Protein AF-0000000079880022 (afdb_homodimer)

Organism: NCBI:txid29920

Foldseek 3Di:
DPQFAKAKFWEQDLFWIKIFIATPLLDTPDMDIDGQDPPQQDLLSRLVRRVVRVVVRCVVVVHDPVSHPAYFYADAADADPQGFHCAHPSRHPRHRHNNQVSNCVVSVHGYHYDHLLQLLVLLCCRPKDVDDPFQWEKEWAAELFIDIWIGHRNHTDQPDRNDDRQQQDALDVQAPDDPVRDHRGLRCQAHQNNLLVQVVVCVVVPHDFPCVVDDSVPDGLVNLLVRVVVPTPSSVVSLLRNLLSLLSSVQVVCVVGLGQEYEYHYDNCVSAPVSQVSNVVSVVVNHDPVDGRNYHYHYIDSPPCSSGSSRRSVVVVVVVVD/DPQFAKAKFWEQDLFWIKIFIATPLLDTPDIDIDGQDPVQQDLLSRLVRRVVRVVVRCVVVVHDPVSHPAYFYADAADADPQGFHCAHPSRHPRHRHNNQVSNCVVSVHGYHYDHLLQLLVLLCCRPKPVDDPFQWEKEWAAELFIAIWIGHRNHTDQPDRNDDRQQQDALDVQAPDDPVRDHRGLRCQAHQNNLLVQVVVCVVVPHDFPCVVDDSVPDGLVNLLVRVVVPTPSSVVSLLRNLLSLLSSVQVVCVVGLGQEYEYHYDNCVSAPVSQVSNVVSVVVNHDPVDGRNYHYHYIDSPPCSSGSSRRSVVVVVVVVD

Nearest PDB structures (foldseek):
  2qm1-assembly1_B  TM=8.850E-01  e=4.207E-31  Enterococcus faecalis V583
  3r8e-assembly1_A-2  TM=8.359E-01  e=5.814E-26  Cytophaga hutchinsonii ATCC 33406
  7p9y-assembly1_AAA  TM=8.394E-01  e=8.596E-24  Saccharomyces cerevisiae S288C
  5f7q-assembly1_C  TM=8.358E-01  e=2.551E-22  Listeria monocytogenes EGD-e
  1woq-assembly2_B  TM=7.495E-01  e=1.640E-20  Arthrobacter sp. KM

InterPro domains:
  IPR000600 ROK family [PF00480] (8-317)
  IPR000600 ROK family [PTHR18964] (7-315)
  IPR043129 ATPase, nucleotide binding domain [SSF53067] (6-317)

Solvent-accessible surface area (backbone atoms only — not comparable to full-atom values): 32533 Å² total; per-residue (Å²): 126,82,74,74,59,27,28,28,10,28,22,49,55,85,63,28,36,36,26,30,37,26,40,82,80,62,48,74,77,42,65,43,71,51,66,55,56,95,88,43,71,49,69,66,46,48,46,51,49,47,52,53,46,41,51,52,38,27,58,75,68,74,48,55,76,85,52,39,76,45,38,9,30,12,31,71,50,46,70,42,86,84,28,22,31,51,39,25,87,81,34,77,81,37,62,59,33,53,50,22,55,53,45,17,65,72,69,71,45,80,46,42,55,43,41,36,70,59,11,38,52,41,14,20,41,66,66,16,66,43,30,90,80,60,31,22,33,37,39,38,32,22,29,71,43,35,44,45,48,46,29,50,88,63,35,79,60,46,41,60,75,65,54,51,38,40,19,60,20,62,68,31,79,83,40,52,71,34,98,60,72,35,41,8,20,41,24,49,49,47,8,43,41,28,48,50,52,50,51,50,52,40,49,76,70,64,52,75,48,78,62,72,82,51,58,74,90,73,60,48,66,69,53,40,54,52,40,26,76,72,62,27,60,52,36,42,50,55,53,50,50,22,23,37,53,49,8,44,49,47,40,37,47,33,17,58,46,15,30,43,34,37,33,33,29,48,68,60,40,68,64,36,68,69,51,47,49,46,20,51,51,25,24,63,70,59,37,41,73,82,71,60,76,86,52,43,75,43,61,58,57,42,59,94,52,15,39,25,44,4,9,30,43,52,42,54,54,56,52,67,77,97,127,82,73,75,59,27,28,31,10,28,22,50,55,84,60,27,35,36,27,29,37,26,41,82,81,62,48,73,79,43,65,43,71,51,66,56,54,95,86,42,72,49,68,66,45,48,46,51,50,48,50,52,44,41,51,52,39,27,59,75,67,74,48,56,77,86,55,40,76,46,39,9,31,12,30,71,51,45,72,41,86,83,29,21,29,50,38,26,88,80,34,76,81,38,62,60,33,53,51,22,55,54,45,17,64,74,70,71,46,78,45,42,57,44,40,38,70,57,13,38,52,41,14,20,42,66,63,17,66,43,30,90,80,61,30,20,30,37,39,37,32,22,30,70,43,34,45,45,49,44,29,49,88,63,34,78,62,47,43,62,74,66,54,49,38,40,19,59,21,62,69,31,81,82,41,53,72,34,96,61,72,34,43,8,21,40,25,49,49,48,7,42,40,28,48,50,52,49,52,51,52,39,50,73,72,63,51,76,48,79,63,72,81,49,59,74,89,73,60,49,66,68,52,41,54,52,41,26,74,72,62,28,60,51,38,42,49,55,52,49,51,21,23,37,53,48,9,46,49,47,41,36,48,33,18,59,47,15,31,44,33,38,33,34,28,48,68,61,39,68,64,35,68,69,52,47,51,47,21,51,51,26,25,63,71,59,37,41,75,80,71,59,76,86,51,42,75,44,61,58,56,42,59,94,52,16,40,25,44,4,8,30,42,52,42,54,52,56,52,66,78,99

Secondary structure (DSSP, 8-state):
-----EEEEEEE-SSEEEEEEEETTS-EEEEEEEEPPTT--SHHHHHHHHHHHHHHHHHHHT--GGGEEEEEEEE-SEEETTTEEEE-TT-TT-EEE-HHHHHHHHHTS-EEEEEHHHHHHHHHHHTSTT-SS--SEEEEEESSSEEEEEEETTEE--TTTS---GGG-BSSTT-SB-TTS-BSBTHHHHSHHHHHHHHHHHHHTT---GGGGS-GGG--HHHHHHHHHTT-HHHHHHHHHHHHHHHHHHHHHHHHH--SEEEEESTGGGGTHHHHHHHHHHHHHHS-SSS----EEEE--SGGGHHHHHHHHHHHHHHHH-/-----EEEEEEE-SSEEEEEEEETTS-EEEEEEEEPPTT--SHHHHHHHHHHHHHHHHHHHT--GGGEEEEEEEE-SEEETTTEEEE-TT-TT-SSB-HHHHHHHHHTS-EEEEEHHHHHHHHHHHTSTT-SS--SEEEEEESSSEEEEEEETTEE--TTTS---GGGSBSSTT-SB-TTS-BSBTHHHHSHHHHHHHHHHHHHTT---GGGGS-GGG--HHHHHHHHHTT-HHHHHHHHHHHHHHHHHHHHHHHHH--SEEEEESTGGGGTHHHHHHHHHHHHHHS-SSS----EEEE--SGGGHHHHHHHHHHHHHHHH-

Structure (mmCIF, N/CA/C/O backbone):
data_AF-0000000079880022-model_v1
#
loop_
_entity.id
_entity.type
_entity.pdbx_description
1 polymer Glucokinase
#
loop_
_atom_site.group_PDB
_atom_site.id
_atom_site.type_symbol
_atom_site.label_atom_id
_atom_site.label_alt_id
_atom_site.label_comp_id
_atom_site.label_asym_id
_atom_site.label_entity_id
_atom_site.label_seq_id
_atom_site.pdbx_PDB_ins_code
_atom_site.Cartn_x
_atom_site.Cartn_y
_atom_site.Cartn_z
_atom_site.occupancy
_atom_site.B_iso_or_equiv
_atom_site.auth_seq_id
_atom_site.auth_comp_id
_atom_site.auth_asym_id
_atom_site.auth_atom_id
_atom_site.pdbx_PDB_model_num
ATOM 1 N N . MET A 1 1 ? -32.719 -32.094 -0.183 1 33.25 1 MET A N 1
ATOM 2 C CA . MET A 1 1 ? -31.266 -31.969 -0.143 1 33.25 1 MET A CA 1
ATOM 3 C C . MET A 1 1 ? -30.797 -30.75 -0.912 1 33.25 1 MET A C 1
ATOM 5 O O . MET A 1 1 ? -31.094 -30.594 -2.098 1 33.25 1 MET A O 1
ATOM 9 N N . THR A 1 2 ? -30.75 -29.594 -0.433 1 43.44 2 THR A N 1
ATOM 10 C CA . THR A 1 2 ? -30.469 -28.344 -1.128 1 43.44 2 THR A CA 1
ATOM 11 C C . THR A 1 2 ? -29.281 -28.5 -2.07 1 43.44 2 THR A C 1
ATOM 13 O O . THR A 1 2 ? -28.234 -29 -1.673 1 43.44 2 THR A O 1
ATOM 16 N N . ALA A 1 3 ? -29.578 -28.703 -3.285 1 55.5 3 ALA A N 1
ATOM 17 C CA . ALA A 1 3 ? -28.578 -29.016 -4.309 1 55.5 3 ALA A CA 1
ATOM 18 C C . ALA A 1 3 ? -27.312 -28.188 -4.109 1 55.5 3 ALA A C 1
ATOM 20 O O . ALA A 1 3 ? -27.391 -26.984 -3.811 1 55.5 3 ALA A O 1
ATOM 21 N N . ALA A 1 4 ? -26.234 -28.812 -3.795 1 72.5 4 ALA A N 1
ATOM 22 C CA . ALA A 1 4 ? -24.953 -28.172 -3.525 1 72.5 4 ALA A CA 1
ATOM 23 C C . ALA A 1 4 ? -24.594 -27.172 -4.625 1 72.5 4 ALA A C 1
ATOM 25 O O . ALA A 1 4 ? -24.703 -27.484 -5.812 1 72.5 4 ALA A O 1
ATOM 26 N N . VAL A 1 5 ? -24.547 -25.891 -4.312 1 87.5 5 VAL A N 1
ATOM 27 C CA . VAL A 1 5 ? -24.203 -24.828 -5.242 1 87.5 5 VAL A CA 1
ATOM 28 C C . VAL A 1 5 ? -22.812 -25.078 -5.82 1 87.5 5 VAL A C 1
ATOM 30 O O . VAL A 1 5 ? -21.859 -25.281 -5.074 1 87.5 5 VAL A O 1
ATOM 33 N N . MET A 1 6 ? -22.75 -25.344 -7.18 1 95.06 6 MET A N 1
ATOM 34 C CA . MET A 1 6 ? -21.484 -25.578 -7.863 1 95.06 6 MET A CA 1
ATOM 35 C C . MET A 1 6 ? -21.109 -24.391 -8.734 1 95.06 6 MET A C 1
ATOM 37 O O . MET A 1 6 ? -21.969 -23.641 -9.195 1 95.06 6 MET A O 1
ATOM 41 N N . PHE A 1 7 ? -19.797 -24.234 -8.867 1 97 7 PHE A N 1
ATOM 42 C CA . PHE A 1 7 ? -19.219 -23.219 -9.734 1 97 7 PHE A CA 1
ATOM 43 C C . PHE A 1 7 ? -18.234 -23.844 -10.711 1 97 7 PHE A C 1
ATOM 45 O O . PHE A 1 7 ? -17.75 -24.969 -10.492 1 97 7 PHE A O 1
ATOM 52 N N . ALA A 1 8 ? -17.984 -23.156 -11.766 1 97.69 8 ALA A N 1
ATOM 53 C CA . ALA A 1 8 ? -16.906 -23.578 -12.672 1 97.69 8 ALA A CA 1
ATOM 54 C C . ALA A 1 8 ? -15.852 -22.484 -12.82 1 97.69 8 ALA A C 1
ATOM 56 O O . ALA A 1 8 ? -16.188 -21.297 -12.891 1 97.69 8 ALA A O 1
ATOM 57 N N . GLY A 1 9 ? -14.625 -22.906 -12.75 1 98.19 9 GLY A N 1
ATOM 58 C CA . GLY A 1 9 ? -13.5 -22.016 -12.984 1 98.19 9 GLY A CA 1
ATOM 59 C C . GLY A 1 9 ? -12.664 -22.422 -14.18 1 98.19 9 GLY A C 1
ATOM 60 O O . GLY A 1 9 ? -12.398 -23.609 -14.391 1 98.19 9 GLY A O 1
ATOM 61 N N . VAL A 1 10 ? -12.305 -21.469 -15.016 1 98.19 10 VAL A N 1
ATOM 62 C CA . VAL A 1 10 ? -11.422 -21.641 -16.156 1 98.19 10 VAL A CA 1
ATOM 63 C C . VAL A 1 10 ? -10.117 -20.875 -15.938 1 98.19 10 VAL A C 1
ATOM 65 O O . VAL A 1 10 ? -10.141 -19.672 -15.656 1 98.19 10 VAL A O 1
ATOM 68 N N . ASP A 1 11 ? -9.031 -21.547 -16.031 1 97.31 11 ASP A N 1
ATOM 69 C CA . ASP A 1 11 ? -7.699 -20.953 -15.945 1 97.31 11 ASP A CA 1
ATOM 70 C C . ASP A 1 11 ? -7 -20.984 -17.297 1 97.31 11 ASP A C 1
ATOM 72 O O . ASP A 1 11 ? -6.531 -22.031 -17.75 1 97.31 11 ASP A O 1
ATOM 76 N N . ILE A 1 12 ? -6.918 -19.859 -17.906 1 96.12 12 ILE A N 1
ATOM 77 C CA . ILE A 1 12 ? -6.258 -19.75 -19.203 1 96.12 12 ILE A CA 1
ATOM 78 C C . ILE A 1 12 ? -4.766 -19.516 -19.016 1 96.12 12 ILE A C 1
ATOM 80 O O . ILE A 1 12 ? -4.352 -18.438 -18.578 1 96.12 12 ILE A O 1
ATOM 84 N N . GLY A 1 13 ? -3.969 -20.5 -19.359 1 90.81 13 GLY A N 1
ATOM 85 C CA . GLY A 1 13 ? -2.521 -20.406 -19.234 1 90.81 13 GLY A CA 1
ATOM 86 C C . GLY A 1 13 ? -1.833 -20.156 -20.562 1 90.81 13 GLY A C 1
ATOM 87 O O . GLY A 1 13 ? -2.496 -19.953 -21.594 1 90.81 13 GLY A O 1
ATOM 88 N N . ALA A 1 14 ? -0.534 -20.203 -20.547 1 84 14 ALA A N 1
ATOM 89 C CA . ALA A 1 14 ? 0.267 -19.938 -21.734 1 84 14 ALA A CA 1
ATOM 90 C C . ALA A 1 14 ? 0.206 -21.094 -22.719 1 84 14 ALA A C 1
ATOM 92 O O . ALA A 1 14 ? 0.276 -20.891 -23.938 1 84 14 ALA A O 1
ATOM 93 N N . THR A 1 15 ? 0.018 -22.266 -22.203 1 89.12 15 THR A N 1
ATOM 94 C CA . THR A 1 15 ? 0.164 -23.438 -23.062 1 89.12 15 THR A CA 1
ATOM 95 C C . THR A 1 15 ? -1.168 -24.172 -23.203 1 89.12 15 THR A C 1
ATOM 97 O O . THR A 1 15 ? -1.316 -25.031 -24.078 1 89.12 15 THR A O 1
ATOM 100 N N . GLY A 1 16 ? -2.041 -23.828 -22.359 1 95 16 GLY A N 1
ATOM 101 C CA . GLY A 1 16 ? -3.332 -24.5 -22.375 1 95 16 GLY A CA 1
ATOM 102 C C . GLY A 1 16 ? -4.312 -23.938 -21.375 1 95 16 GLY A C 1
ATOM 103 O O . GLY A 1 16 ? -4.062 -22.891 -20.766 1 95 16 GLY A O 1
ATOM 104 N N . VAL A 1 17 ? -5.422 -24.703 -21.25 1 97.25 17 VAL A N 1
ATOM 105 C CA . VAL A 1 17 ? -6.457 -24.281 -20.312 1 97.25 17 VAL A CA 1
ATOM 106 C C . VAL A 1 17 ? -6.703 -25.375 -19.297 1 97.25 17 VAL A C 1
ATOM 108 O O . VAL A 1 17 ? -6.566 -26.562 -19.594 1 97.25 17 VAL A O 1
ATOM 111 N N . LYS A 1 18 ? -6.988 -24.953 -18.094 1 97.69 18 LYS A N 1
ATOM 112 C CA . LYS A 1 18 ? -7.473 -25.812 -17.016 1 97.69 18 LYS A CA 1
ATOM 113 C C . LYS A 1 18 ? -8.883 -25.406 -16.578 1 97.69 18 LYS A C 1
ATOM 115 O O . LYS A 1 18 ? -9.18 -24.219 -16.453 1 97.69 18 LYS A O 1
ATOM 120 N N . VAL A 1 19 ? -9.68 -26.406 -16.5 1 98.31 19 VAL A N 1
ATOM 121 C CA . VAL A 1 19 ? -11.062 -26.141 -16.141 1 98.31 19 VAL A CA 1
ATOM 122 C C . VAL A 1 19 ? -11.484 -27.078 -15.008 1 98.31 19 VAL A C 1
ATOM 124 O O . VAL A 1 19 ? -11.078 -28.25 -14.977 1 98.31 19 VAL A O 1
ATOM 127 N N . GLY A 1 20 ? -12.273 -26.5 -14.07 1 98 20 GLY A N 1
ATOM 128 C CA . GLY A 1 20 ? -12.742 -27.344 -12.977 1 98 20 GLY A CA 1
ATOM 129 C C . GLY A 1 20 ? -14.07 -26.891 -12.398 1 98 20 GLY A C 1
ATOM 130 O O . GLY A 1 20 ? -14.508 -25.766 -12.648 1 98 20 GLY A O 1
ATOM 131 N N . VAL A 1 21 ? -14.688 -27.828 -11.75 1 97.69 21 VAL A N 1
ATOM 132 C CA . VAL A 1 21 ? -15.898 -27.547 -10.977 1 97.69 21 VAL A CA 1
ATOM 133 C C . VAL A 1 21 ? -15.555 -27.438 -9.492 1 97.69 21 VAL A C 1
ATOM 135 O O . VAL A 1 21 ? -14.797 -28.25 -8.961 1 97.69 21 VAL A O 1
ATOM 138 N N . VAL A 1 22 ? -16.078 -26.375 -8.914 1 97.12 22 VAL A N 1
ATOM 139 C CA . VAL A 1 22 ? -15.695 -26.016 -7.547 1 97.12 22 VAL A CA 1
ATOM 140 C C . VAL A 1 22 ? -16.953 -25.906 -6.68 1 97.12 22 VAL A C 1
ATOM 142 O O . VAL A 1 22 ? -17.969 -25.359 -7.113 1 97.12 22 VAL A O 1
ATOM 145 N N . THR A 1 23 ? -16.906 -26.422 -5.465 1 96.25 23 THR A N 1
ATOM 146 C CA . THR A 1 23 ? -18.016 -26.312 -4.531 1 96.25 23 THR A CA 1
ATOM 147 C C . THR A 1 23 ? -18.078 -24.906 -3.932 1 96.25 23 THR A C 1
ATOM 149 O O . THR A 1 23 ? -17.172 -24.094 -4.129 1 96.25 23 THR A O 1
ATOM 152 N N . SER A 1 24 ? -19.125 -24.672 -3.164 1 93.94 24 SER A N 1
ATOM 153 C CA . SER A 1 24 ? -19.312 -23.375 -2.512 1 93.94 24 SER A CA 1
ATOM 154 C C . SER A 1 24 ? -18.25 -23.156 -1.437 1 93.94 24 SER A C 1
ATOM 156 O O . SER A 1 24 ? -18 -22.016 -1.041 1 93.94 24 SER A O 1
ATOM 158 N N . GLU A 1 25 ? -17.578 -24.25 -1 1 93.94 25 GLU A N 1
ATOM 159 C CA . GLU A 1 25 ? -16.562 -24.172 0.031 1 93.94 25 GLU A CA 1
ATOM 160 C C . GLU A 1 25 ? -15.164 -24.016 -0.585 1 93.94 25 GLU A C 1
ATOM 162 O O . GLU A 1 25 ? -14.18 -23.828 0.13 1 93.94 25 GLU A O 1
ATOM 167 N N . GLY A 1 26 ? -15.125 -24.141 -1.92 1 94.69 26 GLY A N 1
ATOM 168 C CA . GLY A 1 26 ? -13.859 -23.906 -2.6 1 94.69 26 GLY A CA 1
ATOM 169 C C . GLY A 1 26 ? -13.117 -25.203 -2.916 1 94.69 26 GLY A C 1
ATOM 170 O O . GLY A 1 26 ? -11.938 -25.172 -3.275 1 94.69 26 GLY A O 1
ATOM 171 N N . ALA A 1 27 ? -13.797 -26.344 -2.783 1 95.06 27 ALA A N 1
ATOM 172 C CA . ALA A 1 27 ? -13.18 -27.625 -3.113 1 95.06 27 ALA A CA 1
ATOM 173 C C . ALA A 1 27 ? -13.352 -27.953 -4.594 1 95.06 27 ALA A C 1
ATOM 175 O O . ALA A 1 27 ? -14.453 -27.844 -5.133 1 95.06 27 ALA A O 1
ATOM 176 N N . VAL A 1 28 ? -12.242 -28.359 -5.223 1 96.38 28 VAL A N 1
ATOM 177 C CA . VAL A 1 28 ? -12.32 -28.797 -6.613 1 96.38 28 VAL A CA 1
ATOM 178 C C . VAL A 1 28 ? -12.828 -30.234 -6.684 1 96.38 28 VAL A C 1
ATOM 180 O O . VAL A 1 28 ? -12.18 -31.141 -6.176 1 96.38 28 VAL A O 1
ATOM 183 N N . VAL A 1 29 ? -13.93 -30.406 -7.383 1 95.88 29 VAL A N 1
ATOM 184 C CA . VAL A 1 29 ? -14.578 -31.703 -7.484 1 95.88 29 VAL A CA 1
ATOM 185 C C . VAL A 1 29 ? -13.969 -32.5 -8.648 1 95.88 29 VAL A C 1
ATOM 187 O O . VAL A 1 29 ? -13.82 -33.719 -8.562 1 95.88 29 VAL A O 1
ATOM 190 N N . ALA A 1 30 ? -13.734 -31.828 -9.656 1 96.81 30 ALA A N 1
ATOM 191 C CA . ALA A 1 30 ? -13.141 -32.375 -10.867 1 96.81 30 ALA A CA 1
ATOM 192 C C . ALA A 1 30 ? -12.453 -31.297 -11.688 1 96.81 30 ALA A C 1
ATOM 194 O O . ALA A 1 30 ? -12.82 -30.125 -11.609 1 96.81 30 ALA A O 1
ATOM 195 N N . ARG A 1 31 ? -11.469 -31.703 -12.367 1 97.19 31 ARG A N 1
ATOM 196 C CA . ARG A 1 31 ? -10.773 -30.781 -13.258 1 97.19 31 ARG A CA 1
ATOM 197 C C . ARG A 1 31 ? -10.219 -31.516 -14.477 1 97.19 31 ARG A C 1
ATOM 199 O O . ARG A 1 31 ? -10.023 -32.719 -14.438 1 97.19 31 ARG A O 1
ATOM 206 N N . GLU A 1 32 ? -10.062 -30.828 -15.5 1 97.62 32 GLU A N 1
ATOM 207 C CA . GLU A 1 32 ? -9.438 -31.266 -16.734 1 97.62 32 GLU A CA 1
ATOM 208 C C . GLU A 1 32 ? -8.586 -30.156 -17.359 1 97.62 32 GLU A C 1
ATOM 210 O O . GLU A 1 32 ? -8.766 -28.984 -17.031 1 97.62 32 GLU A O 1
ATOM 215 N N . GLN A 1 33 ? -7.594 -30.562 -18.109 1 97.06 33 GLN A N 1
ATOM 216 C CA . GLN A 1 33 ? -6.746 -29.609 -18.797 1 97.06 33 GLN A CA 1
ATOM 217 C C . GLN A 1 33 ? -6.438 -30.062 -20.219 1 97.06 33 GLN A C 1
ATOM 219 O O . GLN A 1 33 ? -6.426 -31.266 -20.5 1 97.06 33 GLN A O 1
ATOM 224 N N . GLU A 1 34 ? -6.277 -29.156 -21.094 1 97.56 34 GLU A N 1
ATOM 225 C CA . GLU A 1 34 ? -5.895 -29.438 -22.484 1 97.56 34 GLU A CA 1
ATOM 226 C C . GLU A 1 34 ? -4.965 -28.359 -23.016 1 97.56 34 GLU A C 1
ATOM 228 O O . GLU A 1 34 ? -5.145 -27.172 -22.734 1 97.56 34 GLU A O 1
ATOM 233 N N . ASN A 1 35 ? -4.031 -28.734 -23.828 1 96.62 35 ASN A N 1
ATOM 234 C CA . ASN A 1 35 ? -3.127 -27.812 -24.484 1 96.62 35 ASN A CA 1
ATOM 235 C C . ASN A 1 35 ? -3.766 -27.203 -25.734 1 96.62 35 ASN A C 1
ATOM 237 O O . ASN A 1 35 ? -4.633 -27.812 -26.359 1 96.62 35 ASN A O 1
ATOM 241 N N . TYR A 1 36 ? -3.301 -26.031 -25.984 1 94.69 36 TYR A N 1
ATOM 242 C CA . TYR A 1 36 ? -3.75 -25.406 -27.219 1 94.69 36 TYR A CA 1
ATOM 243 C C . TYR A 1 36 ? -3.273 -26.203 -28.438 1 94.69 36 TYR A C 1
ATOM 245 O O . TYR A 1 36 ? -2.197 -26.797 -28.406 1 94.69 36 TYR A O 1
ATOM 253 N N . HIS A 1 37 ? -4.105 -26.172 -29.469 1 92.62 37 HIS A N 1
ATOM 254 C CA . HIS A 1 37 ? -3.572 -26.562 -30.766 1 92.62 37 HIS A CA 1
ATOM 255 C C . HIS A 1 37 ? -2.562 -25.547 -31.281 1 92.62 37 HIS A C 1
ATOM 257 O O . HIS A 1 37 ? -2.801 -24.344 -31.188 1 92.62 37 HIS A O 1
ATOM 263 N N . PRO A 1 38 ? -1.454 -25.969 -31.797 1 87.44 38 PRO A N 1
ATOM 264 C CA . PRO A 1 38 ? -0.375 -25.062 -32.188 1 87.44 38 PRO A CA 1
ATOM 265 C C . PRO A 1 38 ? -0.854 -23.953 -33.125 1 87.44 38 PRO A C 1
ATOM 267 O O . PRO A 1 38 ? -0.285 -22.859 -33.125 1 87.44 38 PRO A O 1
ATOM 270 N N . GLU A 1 39 ? -1.902 -24.172 -33.844 1 88.44 39 GLU A N 1
ATOM 271 C CA . GLU A 1 39 ? -2.352 -23.203 -34.812 1 88.44 39 GLU A CA 1
ATOM 272 C C . GLU A 1 39 ? -3.627 -22.5 -34.375 1 88.44 39 GLU A C 1
ATOM 274 O O . GLU A 1 39 ? -4.207 -21.703 -35.094 1 88.44 39 GLU A O 1
ATOM 279 N N . LYS A 1 40 ? -4.082 -22.75 -33.219 1 89.94 40 LYS A N 1
ATOM 280 C CA . LYS A 1 40 ? -5.359 -22.203 -32.781 1 89.94 40 LYS A CA 1
ATOM 281 C C . LYS A 1 40 ? -5.191 -21.406 -31.484 1 89.94 40 LYS A C 1
ATOM 283 O O . LYS A 1 40 ? -5.414 -21.938 -30.391 1 89.94 40 LYS A O 1
ATOM 288 N N . HIS A 1 41 ? -4.914 -20.078 -31.688 1 92.62 41 HIS A N 1
ATOM 289 C CA . HIS A 1 41 ? -4.648 -19.25 -30.516 1 92.62 41 HIS A CA 1
ATOM 290 C C . HIS A 1 41 ? -5.512 -18 -30.516 1 92.62 41 HIS A C 1
ATOM 292 O O . HIS A 1 41 ? -5.383 -17.156 -29.625 1 92.62 41 HIS A O 1
ATOM 298 N N . GLU A 1 42 ? -6.344 -17.891 -31.516 1 95.19 42 GLU A N 1
ATOM 299 C CA . GLU A 1 42 ? -7.25 -16.75 -31.531 1 95.19 42 GLU A CA 1
ATOM 300 C C . GLU A 1 42 ? -8.211 -16.797 -30.344 1 95.19 42 GLU A C 1
ATOM 302 O O . GLU A 1 42 ? -8.469 -17.875 -29.797 1 95.19 42 GLU A O 1
ATOM 307 N N . PRO A 1 43 ? -8.766 -15.68 -30.031 1 96.25 43 PRO A N 1
ATOM 308 C CA . PRO A 1 43 ? -9.633 -15.641 -28.844 1 96.25 43 PRO A CA 1
ATOM 309 C C . PRO A 1 43 ? -10.734 -16.688 -28.891 1 96.25 43 PRO A C 1
ATOM 311 O O . PRO A 1 43 ? -10.945 -17.406 -27.906 1 96.25 43 PRO A O 1
ATOM 314 N N . GLN A 1 44 ? -11.359 -16.75 -29.984 1 97.12 44 GLN A N 1
ATOM 315 C CA . GLN A 1 44 ? -12.469 -17.703 -30.078 1 97.12 44 GLN A CA 1
ATOM 316 C C . GLN A 1 44 ? -11.977 -19.141 -29.969 1 97.12 44 GLN A C 1
ATOM 318 O O . GLN A 1 44 ? -12.68 -20 -29.438 1 97.12 44 GLN A O 1
ATOM 323 N N . ASP A 1 45 ? -10.781 -19.391 -30.484 1 97.25 45 ASP A N 1
ATOM 324 C CA . ASP A 1 45 ? -10.203 -20.734 -30.375 1 97.25 45 ASP A CA 1
ATOM 325 C C . ASP A 1 45 ? -10.047 -21.141 -28.922 1 97.25 45 ASP A C 1
ATOM 327 O O . ASP A 1 45 ? -10.391 -22.266 -28.547 1 97.25 45 ASP A O 1
ATOM 331 N N . VAL A 1 46 ? -9.523 -20.281 -28.172 1 97.12 46 VAL A N 1
ATOM 332 C CA . VAL A 1 46 ? -9.25 -20.547 -26.766 1 97.12 46 VAL A CA 1
ATOM 333 C C . VAL A 1 46 ? -10.57 -20.703 -26.016 1 97.12 46 VAL A C 1
ATOM 335 O O . VAL A 1 46 ? -10.703 -21.594 -25.172 1 97.12 46 VAL A O 1
ATOM 338 N N . VAL A 1 47 ? -11.516 -19.859 -26.328 1 97.88 47 VAL A N 1
ATOM 339 C CA . VAL A 1 47 ? -12.836 -19.938 -25.703 1 97.88 47 VAL A CA 1
ATOM 340 C C . VAL A 1 47 ? -13.477 -21.297 -26.016 1 97.88 47 VAL A C 1
ATOM 342 O O . VAL A 1 47 ? -13.977 -21.969 -25.109 1 97.88 47 VAL A O 1
ATOM 345 N N . ASP A 1 48 ? -13.414 -21.656 -27.281 1 98.12 48 ASP A N 1
ATOM 346 C CA . ASP A 1 48 ? -14 -22.938 -27.703 1 98.12 48 ASP A CA 1
ATOM 347 C C . ASP A 1 48 ? -13.344 -24.109 -26.984 1 98.12 48 ASP A C 1
ATOM 349 O O . ASP A 1 48 ? -14.023 -25.031 -26.547 1 98.12 48 ASP A O 1
ATOM 353 N N . LEU A 1 49 ? -12.109 -24.031 -26.891 1 98.12 49 LEU A N 1
ATOM 354 C CA . LEU A 1 49 ? -11.383 -25.078 -26.188 1 98.12 49 LEU A CA 1
ATOM 355 C C . LEU A 1 49 ? -11.797 -25.141 -24.719 1 98.12 49 LEU A C 1
ATOM 357 O O . LEU A 1 49 ? -12.078 -26.219 -24.203 1 98.12 49 LEU A O 1
ATOM 361 N N . ALA A 1 50 ? -11.789 -24.047 -24.078 1 98.19 50 ALA A N 1
ATOM 362 C CA . ALA A 1 50 ? -12.148 -23.984 -22.672 1 98.19 50 ALA A CA 1
ATOM 363 C C . ALA A 1 50 ? -13.539 -24.562 -22.438 1 98.19 50 ALA A C 1
ATOM 365 O O . ALA A 1 50 ? -13.75 -25.328 -21.484 1 98.19 50 ALA A O 1
ATOM 366 N N . ILE A 1 51 ? -14.453 -24.188 -23.281 1 97.56 51 ILE A N 1
ATOM 367 C CA . ILE A 1 51 ? -15.836 -24.641 -23.125 1 97.56 51 ILE A CA 1
ATOM 368 C C . ILE A 1 51 ? -15.922 -26.141 -23.391 1 97.56 51 ILE A C 1
ATOM 370 O O . ILE A 1 51 ? -16.656 -26.859 -22.719 1 97.56 51 ILE A O 1
ATOM 374 N N . SER A 1 52 ? -15.203 -26.562 -24.375 1 97.88 52 SER A N 1
ATOM 375 C CA . SER A 1 52 ? -15.148 -28 -24.625 1 97.88 52 SER A CA 1
ATOM 376 C C . SER A 1 52 ? -14.641 -28.766 -23.406 1 97.88 52 SER A C 1
ATOM 378 O O . SER A 1 52 ? -15.188 -29.812 -23.047 1 97.88 52 SER A O 1
ATOM 380 N N . VAL A 1 53 ? -13.625 -28.234 -22.812 1 98.25 53 VAL A N 1
ATOM 381 C CA . VAL A 1 53 ? -13.055 -28.859 -21.625 1 98.25 53 VAL A CA 1
ATOM 382 C C . VAL A 1 53 ? -14.062 -28.812 -20.484 1 98.25 53 VAL A C 1
ATOM 384 O O . VAL A 1 53 ? -14.18 -29.766 -19.703 1 98.25 53 VAL A O 1
ATOM 387 N N . LEU A 1 54 ? -14.734 -27.719 -20.359 1 97.81 54 LEU A N 1
ATOM 388 C CA . LEU A 1 54 ? -15.773 -27.609 -19.344 1 97.81 54 LEU A CA 1
ATOM 389 C C . LEU A 1 54 ? -16.828 -28.688 -19.516 1 97.81 54 LEU A C 1
ATOM 391 O O . LEU A 1 54 ? -17.266 -29.312 -18.547 1 97.81 54 LEU A O 1
ATOM 395 N N . HIS A 1 55 ? -17.203 -28.953 -20.719 1 97.06 55 HIS A N 1
ATOM 396 C CA . HIS A 1 55 ? -18.172 -30.016 -20.984 1 97.06 55 HIS A CA 1
ATOM 397 C C . HIS A 1 55 ? -17.672 -31.359 -20.516 1 97.06 55 HIS A C 1
ATOM 399 O O . HIS A 1 55 ? -18.422 -32.156 -19.938 1 97.06 55 HIS A O 1
ATOM 405 N N . LYS A 1 56 ? -16.422 -31.578 -20.75 1 97.56 56 LYS A N 1
ATOM 406 C CA . LYS A 1 56 ? -15.828 -32.844 -20.312 1 97.56 56 LYS A CA 1
ATOM 407 C C . LYS A 1 56 ? -15.898 -32.969 -18.797 1 97.56 56 LYS A C 1
ATOM 409 O O . LYS A 1 56 ? -16.234 -34.031 -18.281 1 97.56 56 LYS A O 1
ATOM 414 N N . VAL A 1 57 ? -15.586 -31.922 -18.109 1 97.62 57 VAL A N 1
ATOM 415 C CA . VAL A 1 57 ? -15.602 -31.938 -16.656 1 97.62 57 VAL A CA 1
ATOM 416 C C . VAL A 1 57 ? -17.031 -32.156 -16.156 1 97.62 57 VAL A C 1
ATOM 418 O O . VAL A 1 57 ? -17.234 -32.906 -15.203 1 97.62 57 VAL A O 1
ATOM 421 N N . LEU A 1 58 ? -17.938 -31.531 -16.781 1 96.31 58 LEU A N 1
ATOM 422 C CA . LEU A 1 58 ? -19.328 -31.672 -16.375 1 96.31 58 LEU A CA 1
ATOM 423 C C . LEU A 1 58 ? -19.812 -33.094 -16.609 1 96.31 58 LEU A C 1
ATOM 425 O O . LEU A 1 58 ? -20.531 -33.656 -15.773 1 96.31 58 LEU A O 1
ATOM 429 N N . GLU A 1 59 ? -19.422 -33.656 -17.672 1 96.12 59 GLU A N 1
ATOM 430 C CA . GLU A 1 59 ? -19.781 -35.031 -17.953 1 96.12 59 GLU A CA 1
ATOM 431 C C . GLU A 1 59 ? -19.25 -36 -16.891 1 96.12 59 GLU A C 1
ATOM 433 O O . GLU A 1 59 ? -19.969 -36.875 -16.406 1 96.12 59 GLU A O 1
ATOM 438 N N . THR A 1 60 ? -18.047 -35.75 -16.531 1 94.81 60 THR A N 1
ATOM 439 C CA . THR A 1 60 ? -17.375 -36.594 -15.547 1 94.81 60 THR A CA 1
ATOM 440 C C . THR A 1 60 ? -18.062 -36.469 -14.195 1 94.81 60 THR A C 1
ATOM 442 O O . THR A 1 60 ? -18.141 -37.469 -13.445 1 94.81 60 THR A O 1
ATOM 445 N N . THR A 1 61 ? -18.656 -35.312 -13.898 1 94.25 61 THR A N 1
ATOM 446 C CA . THR A 1 61 ? -19.266 -35.094 -12.602 1 94.25 61 THR A CA 1
ATOM 447 C C . THR A 1 61 ? -20.766 -35.281 -12.664 1 94.25 61 THR A C 1
ATOM 449 O O . THR A 1 61 ? -21.484 -35.094 -11.672 1 94.25 61 THR A O 1
ATOM 452 N N . GLN A 1 62 ? -21.297 -35.656 -13.852 1 94.31 62 GLN A N 1
ATOM 453 C CA . GLN A 1 62 ? -22.719 -35.844 -14.094 1 94.31 62 GLN A CA 1
ATOM 454 C C . GLN A 1 62 ? -23.516 -34.594 -13.719 1 94.31 62 GLN A C 1
ATOM 456 O O . GLN A 1 62 ? -24.547 -34.688 -13.047 1 94.31 62 GLN A O 1
ATOM 461 N N . LEU A 1 63 ? -22.906 -33.5 -14.062 1 93.75 63 LEU A N 1
ATOM 462 C CA . LEU A 1 63 ? -23.562 -32.188 -13.898 1 93.75 63 LEU A CA 1
ATOM 463 C C . LEU A 1 63 ? -23.891 -31.578 -15.258 1 93.75 63 LEU A C 1
ATOM 465 O O . LEU A 1 63 ? -23.328 -31.969 -16.281 1 93.75 63 LEU A O 1
ATOM 469 N N . GLY A 1 64 ? -24.844 -30.672 -15.258 1 91.38 64 GLY A N 1
ATOM 470 C CA . GLY A 1 64 ? -25.141 -29.812 -16.406 1 91.38 64 GLY A CA 1
ATOM 471 C C . GLY A 1 64 ? -24.859 -28.344 -16.141 1 91.38 64 GLY A C 1
ATOM 472 O O . GLY A 1 64 ? -24.531 -27.969 -15.008 1 91.38 64 GLY A O 1
ATOM 473 N N . PHE A 1 65 ? -24.969 -27.594 -17.188 1 90.94 65 PHE A N 1
ATOM 474 C CA . PHE A 1 65 ? -24.75 -26.156 -17.062 1 90.94 65 PHE A CA 1
ATOM 475 C C . PHE A 1 65 ? -25.719 -25.531 -16.062 1 90.94 65 PHE A C 1
ATOM 477 O O . PHE A 1 65 ? -25.391 -24.578 -15.375 1 90.94 65 PHE A O 1
ATOM 484 N N . GLY A 1 66 ? -26.875 -26.094 -15.992 1 90.06 66 GLY A N 1
ATOM 485 C CA . GLY A 1 66 ? -27.906 -25.609 -15.086 1 90.06 66 GLY A CA 1
ATOM 486 C C . GLY A 1 66 ? -27.547 -25.812 -13.625 1 90.06 66 GLY A C 1
ATOM 487 O O . GLY A 1 66 ? -28.109 -25.156 -12.742 1 90.06 66 GLY A O 1
ATOM 488 N N . ASP A 1 67 ? -26.656 -26.656 -13.406 1 93.06 67 ASP A N 1
ATOM 489 C CA . ASP A 1 67 ? -26.234 -26.953 -12.039 1 93.06 67 ASP A CA 1
ATOM 490 C C . ASP A 1 67 ? -25.172 -25.953 -11.578 1 93.06 67 ASP A C 1
ATOM 492 O O . ASP A 1 67 ? -24.844 -25.891 -10.391 1 93.06 67 ASP A O 1
ATOM 496 N N . LEU A 1 68 ? -24.641 -25.172 -12.469 1 94.69 68 LEU A N 1
ATOM 497 C CA . LEU A 1 68 ? -23.594 -24.188 -12.148 1 94.69 68 LEU A CA 1
ATOM 498 C C . LEU A 1 68 ? -24.203 -22.844 -11.789 1 94.69 68 LEU A C 1
ATOM 500 O O . LEU A 1 68 ? -25 -22.297 -12.555 1 94.69 68 LEU A O 1
ATOM 504 N N . GLU A 1 69 ? -23.859 -22.375 -10.68 1 94.62 69 GLU A N 1
ATOM 505 C CA . GLU A 1 69 ? -24.312 -21.062 -10.258 1 94.62 69 GLU A CA 1
ATOM 506 C C . GLU A 1 69 ? -23.656 -19.953 -11.07 1 94.62 69 GLU A C 1
ATOM 508 O O . GLU A 1 69 ? -24.297 -18.969 -11.43 1 94.62 69 GLU A O 1
ATOM 513 N N . ALA A 1 70 ? -22.406 -20.125 -11.312 1 95.44 70 ALA A N 1
ATOM 514 C CA . ALA A 1 70 ? -21.641 -19.125 -12.07 1 95.44 70 ALA A CA 1
ATOM 515 C C . ALA A 1 70 ? -20.375 -19.75 -12.656 1 95.44 70 ALA A C 1
ATOM 517 O O . ALA A 1 70 ? -19.938 -20.812 -12.219 1 95.44 70 ALA A O 1
ATOM 518 N N . VAL A 1 71 ? -19.859 -19.078 -13.68 1 96.69 71 VAL A N 1
ATOM 519 C CA . VAL A 1 71 ? -18.609 -19.484 -14.336 1 96.69 71 VAL A CA 1
ATOM 520 C C . VAL A 1 71 ? -17.625 -18.312 -14.32 1 96.69 71 VAL A C 1
ATOM 522 O O . VAL A 1 71 ? -17.969 -17.203 -14.734 1 96.69 71 VAL A O 1
ATOM 525 N N . GLY A 1 72 ? -16.469 -18.562 -13.75 1 97.31 72 GLY A N 1
ATOM 526 C CA . GLY A 1 72 ? -15.391 -17.578 -13.758 1 97.31 72 GLY A CA 1
ATOM 527 C C . GLY A 1 72 ? -14.219 -17.984 -14.633 1 97.31 72 GLY A C 1
ATOM 528 O O . GLY A 1 72 ? -13.914 -19.172 -14.766 1 97.31 72 GLY A O 1
ATOM 529 N N . VAL A 1 73 ? -13.555 -16.969 -15.219 1 97.38 73 VAL A N 1
ATOM 530 C CA . VAL A 1 73 ? -12.422 -17.203 -16.109 1 97.38 73 VAL A CA 1
ATOM 531 C C . VAL A 1 73 ? -11.242 -16.328 -15.68 1 97.38 73 VAL A C 1
ATOM 533 O O . VAL A 1 73 ? -11.375 -15.102 -15.602 1 97.38 73 VAL A O 1
ATOM 536 N N . GLY A 1 74 ? -10.148 -16.938 -15.336 1 95.75 74 GLY A N 1
ATOM 537 C CA . GLY A 1 74 ? -8.891 -16.234 -15.148 1 95.75 74 GLY A CA 1
ATOM 538 C C . GLY A 1 74 ? -8.039 -16.188 -16.406 1 95.75 74 GLY A C 1
ATOM 539 O O . GLY A 1 74 ? -7.797 -17.203 -17.031 1 95.75 74 GLY A O 1
ATOM 540 N N . CYS A 1 75 ? -7.598 -14.992 -16.766 1 94.19 75 CYS A N 1
ATOM 541 C CA . CYS A 1 75 ? -6.867 -14.852 -18.031 1 94.19 75 CYS A CA 1
ATOM 542 C C . CYS A 1 75 ? -5.633 -13.977 -17.844 1 94.19 75 CYS A C 1
ATOM 544 O O . CYS A 1 75 ? -5.617 -13.086 -16.984 1 94.19 75 CYS A O 1
ATOM 546 N N . PRO A 1 76 ? -4.617 -14.25 -18.625 1 87.88 76 PRO A N 1
ATOM 547 C CA . PRO A 1 76 ? -3.445 -13.367 -18.625 1 87.88 76 PRO A CA 1
ATOM 548 C C . PRO A 1 76 ? -3.674 -12.078 -19.406 1 87.88 76 PRO A C 1
ATOM 550 O O . PRO A 1 76 ? -4.656 -11.969 -20.141 1 87.88 76 PRO A O 1
ATOM 553 N N . GLY A 1 77 ? -2.863 -11.078 -19.172 1 83.06 77 GLY A N 1
ATOM 554 C CA . GLY A 1 77 ? -2.885 -9.859 -19.953 1 83.06 77 GLY A CA 1
ATOM 555 C C . GLY A 1 77 ? -3.553 -8.703 -19.25 1 83.06 77 GLY A C 1
ATOM 556 O O . GLY A 1 77 ? -3.836 -8.781 -18.047 1 83.06 77 GLY A O 1
ATOM 557 N N . VAL A 1 78 ? -3.67 -7.664 -19.984 1 83.56 78 VAL A N 1
ATOM 558 C CA . VAL A 1 78 ? -4.266 -6.434 -19.469 1 83.56 78 VAL A CA 1
ATOM 559 C C . VAL A 1 78 ? -5.777 -6.469 -19.672 1 83.56 78 VAL A C 1
ATOM 561 O O . VAL A 1 78 ? -6.262 -6.34 -20.797 1 83.56 78 VAL A O 1
ATOM 564 N N . LEU A 1 79 ? -6.461 -6.574 -18.609 1 87.62 79 LEU A N 1
ATOM 565 C CA . LEU A 1 79 ? -7.914 -6.672 -18.641 1 87.62 79 LEU A CA 1
ATOM 566 C C . LEU A 1 79 ? -8.555 -5.301 -18.438 1 87.62 79 LEU A C 1
ATOM 568 O O . LEU A 1 79 ? -8.234 -4.59 -17.484 1 87.62 79 LEU A O 1
ATOM 572 N N . GLU A 1 80 ? -9.359 -4.996 -19.312 1 86.06 80 GLU A N 1
ATOM 573 C CA . GLU A 1 80 ? -10.125 -3.754 -19.234 1 86.06 80 GLU A CA 1
ATOM 574 C C . GLU A 1 80 ? -11.547 -4.008 -18.75 1 86.06 80 GLU A C 1
ATOM 576 O O . GLU A 1 80 ? -11.961 -5.16 -18.609 1 86.06 80 GLU A O 1
ATOM 581 N N . ALA A 1 81 ? -12.188 -2.887 -18.406 1 81.94 81 ALA A N 1
ATOM 582 C CA . ALA A 1 81 ? -13.594 -2.982 -18 1 81.94 81 ALA A CA 1
ATOM 583 C C . ALA A 1 81 ? -14.414 -3.709 -19.062 1 81.94 81 ALA A C 1
ATOM 585 O O . ALA A 1 81 ? -14.172 -3.559 -20.266 1 81.94 81 ALA A O 1
ATOM 586 N N . GLY A 1 82 ? -15.266 -4.508 -18.562 1 85.75 82 GLY A N 1
ATOM 587 C CA . GLY A 1 82 ? -16.141 -5.227 -19.469 1 85.75 82 GLY A CA 1
ATOM 588 C C . GLY A 1 82 ? -15.586 -6.57 -19.906 1 85.75 82 GLY A C 1
ATOM 589 O O . GLY A 1 82 ? -16.188 -7.254 -20.734 1 85.75 82 GLY A O 1
ATOM 590 N N . GLY A 1 83 ? -14.406 -6.898 -19.438 1 91.19 83 GLY A N 1
ATOM 591 C CA . GLY A 1 83 ? -13.852 -8.211 -19.703 1 91.19 83 GLY A CA 1
ATOM 592 C C . GLY A 1 83 ? -13.109 -8.281 -21.031 1 91.19 83 GLY A C 1
ATOM 593 O O . GLY A 1 83 ? -13.078 -9.328 -21.672 1 91.19 83 GLY A O 1
ATOM 594 N N . VAL A 1 84 ? -12.609 -7.09 -21.484 1 93.5 84 VAL A N 1
ATOM 595 C CA . VAL A 1 84 ? -11.867 -7 -22.734 1 93.5 84 VAL A CA 1
ATOM 596 C C . VAL A 1 84 ? -10.367 -7.07 -22.453 1 93.5 84 VAL A C 1
ATOM 598 O O . VAL A 1 84 ? -9.852 -6.348 -21.609 1 93.5 84 VAL A O 1
ATOM 601 N N . ILE A 1 85 ? -9.711 -7.965 -23.203 1 92.62 85 ILE A N 1
ATOM 602 C CA . ILE A 1 85 ? -8.258 -8.055 -23.094 1 92.62 85 ILE A CA 1
ATOM 603 C C . ILE A 1 85 ? -7.602 -7.117 -24.094 1 92.62 85 ILE A C 1
ATOM 605 O O . ILE A 1 85 ? -7.656 -7.352 -25.297 1 92.62 85 ILE A O 1
ATOM 609 N N . HIS A 1 86 ? -6.957 -6.141 -23.531 1 89.75 86 HIS A N 1
ATOM 610 C CA . HIS A 1 86 ? -6.297 -5.168 -24.391 1 89.75 86 HIS A CA 1
ATOM 611 C C . HIS A 1 86 ? -5.094 -5.785 -25.094 1 89.75 86 HIS A C 1
ATOM 613 O O . HIS A 1 86 ? -4.91 -5.594 -26.297 1 89.75 86 HIS A O 1
ATOM 619 N N . ALA A 1 87 ? -4.32 -6.484 -24.375 1 85.25 87 ALA A N 1
ATOM 620 C CA . ALA A 1 87 ? -3.139 -7.172 -24.891 1 85.25 87 ALA A CA 1
ATOM 621 C C . ALA A 1 87 ? -2.678 -8.266 -23.922 1 85.25 87 ALA A C 1
ATOM 623 O O . ALA A 1 87 ? -2.92 -8.188 -22.719 1 85.25 87 ALA A O 1
ATOM 624 N N . ALA A 1 88 ? -2.096 -9.297 -24.547 1 84.06 88 ALA A N 1
ATOM 625 C CA . ALA A 1 88 ? -1.522 -10.391 -23.766 1 84.06 88 ALA A CA 1
ATOM 626 C C . ALA A 1 88 ? -0.237 -10.906 -24.406 1 84.06 88 ALA A C 1
ATOM 628 O O . ALA A 1 88 ? -0.206 -11.195 -25.609 1 84.06 88 ALA A O 1
ATOM 629 N N . ALA A 1 89 ? 0.782 -11.016 -23.625 1 74.31 89 ALA A N 1
ATOM 630 C CA . ALA A 1 89 ? 2.1 -11.375 -24.141 1 74.31 89 ALA A CA 1
ATOM 631 C C . ALA A 1 89 ? 2.088 -12.773 -24.75 1 74.31 89 ALA A C 1
ATOM 633 O O . ALA A 1 89 ? 2.709 -13.008 -25.797 1 74.31 89 ALA A O 1
ATOM 634 N N . ASN A 1 90 ? 1.355 -13.625 -24.141 1 80.12 90 ASN A N 1
ATOM 635 C CA . ASN A 1 90 ? 1.324 -15.016 -24.594 1 80.12 90 ASN A CA 1
ATOM 636 C C . ASN A 1 90 ? 0.352 -15.203 -25.75 1 80.12 90 ASN A C 1
ATOM 638 O O . ASN A 1 90 ? 0.35 -16.25 -26.391 1 80.12 90 ASN A O 1
ATOM 642 N N . PHE A 1 91 ? -0.386 -14.18 -25.938 1 89.88 91 PHE A N 1
ATOM 643 C CA . PHE A 1 91 ? -1.357 -14.18 -27.016 1 89.88 91 PHE A CA 1
ATOM 644 C C . PHE A 1 91 ? -1.229 -12.914 -27.859 1 89.88 91 PHE A C 1
ATOM 646 O O . PHE A 1 91 ? -2.096 -12.039 -27.812 1 89.88 91 PHE A O 1
ATOM 653 N N . PRO A 1 92 ? -0.261 -12.891 -28.703 1 87.31 92 PRO A N 1
ATOM 654 C CA . PRO A 1 92 ? 0.055 -11.656 -29.438 1 87.31 92 PRO A CA 1
ATOM 655 C C . PRO A 1 92 ? -1.089 -11.188 -30.328 1 87.31 92 PRO A C 1
ATOM 657 O O . PRO A 1 92 ? -1.19 -10 -30.641 1 87.31 92 PRO A O 1
ATOM 660 N N . SER A 1 93 ? -1.919 -12.117 -30.703 1 90.5 93 SER A N 1
ATOM 661 C CA . SER A 1 93 ? -3.012 -11.758 -31.594 1 90.5 93 SER A CA 1
ATOM 662 C C . SER A 1 93 ? -4.176 -11.133 -30.844 1 90.5 93 SER A C 1
ATOM 664 O O . SER A 1 93 ? -5.094 -10.578 -31.438 1 90.5 93 SER A O 1
ATOM 666 N N . TRP A 1 94 ? -4.16 -11.297 -29.562 1 92.25 94 TRP A N 1
ATOM 667 C CA . TRP A 1 94 ? -5.262 -10.742 -28.781 1 92.25 94 TRP A CA 1
ATOM 668 C C . TRP A 1 94 ? -5.137 -9.227 -28.656 1 92.25 94 TRP A C 1
ATOM 670 O O . TRP A 1 94 ? -4.297 -8.727 -27.906 1 92.25 94 TRP A O 1
ATOM 680 N N . LEU A 1 95 ? -5.816 -8.531 -29.438 1 92.25 95 LEU A N 1
ATOM 681 C CA . LEU A 1 95 ? -5.906 -7.074 -29.375 1 92.25 95 LEU A CA 1
ATOM 682 C C . LEU A 1 95 ? -7.348 -6.625 -29.156 1 92.25 95 LEU A C 1
ATOM 684 O O . LEU A 1 95 ? -8.18 -6.711 -30.047 1 92.25 95 LEU A O 1
ATOM 688 N N . ASP A 1 96 ? -7.594 -6.16 -27.969 1 94.56 96 ASP A N 1
ATOM 689 C CA . ASP A 1 96 ? -8.938 -5.762 -27.578 1 94.56 96 ASP A CA 1
ATOM 690 C C . ASP A 1 96 ? -9.93 -6.906 -27.781 1 94.56 96 ASP A C 1
ATOM 692 O O . ASP A 1 96 ? -10.984 -6.715 -28.391 1 94.56 96 ASP A O 1
ATOM 696 N N . ALA A 1 97 ? -9.477 -8.016 -27.344 1 95.69 97 ALA A N 1
ATOM 697 C CA . ALA A 1 97 ? -10.312 -9.211 -27.453 1 95.69 97 ALA A CA 1
ATOM 698 C C . ALA A 1 97 ? -11.461 -9.188 -26.453 1 95.69 97 ALA A C 1
ATOM 700 O O . ALA A 1 97 ? -11.219 -9.133 -25.234 1 95.69 97 ALA A O 1
ATOM 701 N N . PRO A 1 98 ? -12.719 -9.195 -26.891 1 96.62 98 PRO A N 1
ATOM 702 C CA . PRO A 1 98 ? -13.852 -9.188 -25.953 1 96.62 98 PRO A CA 1
ATOM 703 C C . PRO A 1 98 ? -14.109 -10.555 -25.328 1 96.62 98 PRO A C 1
ATOM 705 O O . PRO A 1 98 ? -15.164 -11.156 -25.562 1 96.62 98 PRO A O 1
ATOM 708 N N . LEU A 1 99 ? -13.234 -11.016 -24.484 1 96.69 99 LEU A N 1
ATOM 709 C CA . LEU A 1 99 ? -13.18 -12.375 -23.969 1 96.69 99 LEU A CA 1
ATOM 710 C C . LEU A 1 99 ? -14.438 -12.719 -23.188 1 96.69 99 LEU A C 1
ATOM 712 O O . LEU A 1 99 ? -15.016 -13.789 -23.359 1 96.69 99 LEU A O 1
ATOM 716 N N . GLN A 1 100 ? -14.852 -11.812 -22.312 1 96.81 100 GLN A N 1
ATOM 717 C CA . GLN A 1 100 ? -16.047 -12.078 -21.516 1 96.81 100 GLN A CA 1
ATOM 718 C C . GLN A 1 100 ? -17.266 -12.305 -22.391 1 96.81 100 GLN A C 1
ATOM 720 O O . GLN A 1 100 ? -18.047 -13.227 -22.156 1 96.81 100 GLN A O 1
ATOM 725 N N . GLN A 1 101 ? -17.422 -11.438 -23.328 1 97.31 101 GLN A N 1
ATOM 726 C CA . GLN A 1 101 ? -18.547 -11.57 -24.25 1 97.31 101 GLN A CA 1
ATOM 727 C C . GLN A 1 101 ? -18.469 -12.875 -25.031 1 97.31 101 GLN A C 1
ATOM 729 O O . GLN A 1 101 ? -19.484 -13.547 -25.25 1 97.31 101 GLN A O 1
ATOM 734 N N . LEU A 1 102 ? -17.266 -13.219 -25.516 1 97.69 102 LEU A N 1
ATOM 735 C CA . LEU A 1 102 ? -17.078 -14.453 -26.266 1 97.69 102 LEU A CA 1
ATOM 736 C C . LEU A 1 102 ? -17.469 -15.664 -25.422 1 97.69 102 LEU A C 1
ATOM 738 O O . LEU A 1 102 ? -18.188 -16.562 -25.906 1 97.69 102 LEU A O 1
ATOM 742 N N . PHE A 1 103 ? -17.047 -15.672 -24.188 1 97.62 103 PHE A N 1
ATOM 743 C CA . PHE A 1 103 ? -17.406 -16.75 -23.281 1 97.62 103 PHE A CA 1
ATOM 744 C C . PHE A 1 103 ? -18.906 -16.781 -23.062 1 97.62 103 PHE A C 1
ATOM 746 O O . PHE A 1 103 ? -19.516 -17.859 -23.094 1 97.62 103 PHE A O 1
ATOM 753 N N . THR A 1 104 ? -19.469 -15.648 -22.812 1 96.81 104 THR A N 1
ATOM 754 C CA . THR A 1 104 ? -20.906 -15.531 -22.531 1 96.81 104 THR A CA 1
ATOM 755 C C . THR A 1 104 ? -21.719 -16.047 -23.719 1 96.81 104 THR A C 1
ATOM 757 O O . THR A 1 104 ? -22.656 -16.812 -23.531 1 96.81 104 THR A O 1
ATOM 760 N N . ASP A 1 105 ? -21.344 -15.594 -24.906 1 97.25 105 ASP A N 1
ATOM 761 C CA . ASP A 1 105 ? -22.062 -15.977 -26.109 1 97.25 105 ASP A CA 1
ATOM 762 C C . ASP A 1 105 ? -21.969 -17.484 -26.344 1 97.25 105 ASP A C 1
ATOM 764 O O . ASP A 1 105 ? -22.953 -18.125 -26.703 1 97.25 105 ASP A O 1
ATOM 768 N N . THR A 1 106 ? -20.828 -18 -26.188 1 96.38 106 THR A N 1
ATOM 769 C CA . THR A 1 106 ? -20.609 -19.422 -26.484 1 96.38 106 THR A CA 1
ATOM 770 C C . THR A 1 106 ? -21.297 -20.297 -25.453 1 96.38 106 THR A C 1
ATOM 772 O O . THR A 1 106 ? -21.859 -21.344 -25.781 1 96.38 106 THR A O 1
ATOM 775 N N . LEU A 1 107 ? -21.234 -19.906 -24.25 1 95.19 107 LEU A N 1
ATOM 776 C CA . LEU A 1 107 ? -21.797 -20.703 -23.156 1 95.19 107 LEU A CA 1
ATOM 777 C C . LEU A 1 107 ? -23.312 -20.469 -23.062 1 95.19 107 LEU A C 1
ATOM 779 O O . LEU A 1 107 ? -24.031 -21.312 -22.516 1 95.19 107 LEU A O 1
ATOM 783 N N . GLY A 1 108 ? -23.766 -19.312 -23.422 1 93.75 108 GLY A N 1
ATOM 784 C CA . GLY A 1 108 ? -25.172 -18.953 -23.328 1 93.75 108 GLY A CA 1
ATOM 785 C C . GLY A 1 108 ? -25.578 -18.469 -21.953 1 93.75 108 GLY A C 1
ATOM 786 O O . GLY A 1 108 ? -26.766 -18.531 -21.594 1 93.75 108 GLY A O 1
ATOM 787 N N . ARG A 1 109 ? -24.641 -18.109 -21.125 1 92.88 109 ARG A N 1
ATOM 788 C CA . ARG A 1 109 ? -24.875 -17.547 -19.797 1 92.88 109 ARG A CA 1
ATOM 789 C C . ARG A 1 109 ? -23.766 -16.562 -19.406 1 92.88 109 ARG A C 1
ATOM 791 O O . ARG A 1 109 ? -22.656 -16.641 -19.953 1 92.88 109 ARG A O 1
ATOM 798 N N . PRO A 1 110 ? -24.062 -15.734 -18.438 1 92.19 110 PRO A N 1
ATOM 799 C CA . PRO A 1 110 ? -23.047 -14.758 -18.031 1 92.19 110 PRO A CA 1
ATOM 800 C C . PRO A 1 110 ? -21.797 -15.406 -17.453 1 92.19 110 PRO A C 1
ATOM 802 O O . PRO A 1 110 ? -21.891 -16.406 -16.719 1 92.19 110 PRO A O 1
ATOM 805 N N . VAL A 1 111 ? -20.672 -14.898 -17.844 1 95.44 111 VAL A N 1
ATOM 806 C CA . VAL A 1 111 ? -19.359 -15.328 -17.344 1 95.44 111 VAL A CA 1
ATOM 807 C C . VAL A 1 111 ? -18.594 -14.125 -16.828 1 95.44 111 VAL A C 1
ATOM 809 O O . VAL A 1 111 ? -18.734 -13.016 -17.328 1 95.44 111 VAL A O 1
ATOM 812 N N . THR A 1 112 ? -17.859 -14.344 -15.758 1 94.81 112 THR A N 1
ATOM 813 C CA . THR A 1 112 ? -16.984 -13.289 -15.219 1 94.81 112 THR A CA 1
ATOM 814 C C . THR A 1 112 ? -15.531 -13.57 -15.555 1 94.81 112 THR A C 1
ATOM 816 O O . THR A 1 112 ? -15.039 -14.688 -15.352 1 94.81 112 THR A O 1
ATOM 819 N N . VAL A 1 113 ? -14.883 -12.547 -16.094 1 94.81 113 VAL A N 1
ATOM 820 C CA . VAL A 1 113 ? -13.469 -12.672 -16.438 1 94.81 113 VAL A CA 1
ATOM 821 C C . VAL A 1 113 ? -12.633 -11.836 -15.469 1 94.81 113 VAL A C 1
ATOM 823 O O . VAL A 1 113 ? -13.023 -10.734 -15.094 1 94.81 113 VAL A O 1
ATOM 826 N N . CYS A 1 114 ? -11.523 -12.414 -15.055 1 91.94 114 CYS A N 1
ATOM 827 C CA . CYS A 1 114 ? -10.594 -11.695 -14.18 1 91.94 114 CYS A CA 1
ATOM 828 C C . CYS A 1 114 ? -9.148 -11.969 -14.578 1 91.94 114 CYS A C 1
ATOM 830 O O . CYS A 1 114 ? -8.883 -12.859 -15.391 1 91.94 114 CYS A O 1
ATOM 832 N N . ASN A 1 115 ? -8.289 -11.141 -14.109 1 89.88 115 ASN A N 1
ATOM 833 C CA . ASN A 1 115 ? -6.859 -11.352 -14.32 1 89.88 115 ASN A CA 1
ATOM 834 C C . ASN A 1 115 ? -6.348 -12.555 -13.531 1 89.88 115 ASN A C 1
ATOM 836 O O . ASN A 1 115 ? -6.766 -12.773 -12.391 1 89.88 115 ASN A O 1
ATOM 840 N N . ASP A 1 116 ? -5.426 -13.25 -14.102 1 88.69 116 ASP A N 1
ATOM 841 C CA . ASP A 1 116 ? -4.934 -14.477 -13.484 1 88.69 116 ASP A CA 1
ATOM 842 C C . ASP A 1 116 ? -4.238 -14.188 -12.164 1 88.69 116 ASP A C 1
ATOM 844 O O . ASP A 1 116 ? -4.348 -14.969 -11.211 1 88.69 116 ASP A O 1
ATOM 848 N N . ALA A 1 117 ? -3.535 -13.133 -12.078 1 85.75 117 ALA A N 1
ATOM 849 C CA . ALA A 1 117 ? -2.883 -12.781 -10.82 1 85.75 117 ALA A CA 1
ATOM 850 C C . ALA A 1 117 ? -3.912 -12.477 -9.734 1 85.75 117 ALA A C 1
ATOM 852 O O . ALA A 1 117 ? -3.752 -12.891 -8.586 1 85.75 117 ALA A O 1
ATOM 853 N N . ASP A 1 118 ? -4.934 -11.789 -10.125 1 89.69 118 ASP A N 1
ATOM 854 C CA . ASP A 1 118 ? -6.023 -11.508 -9.203 1 89.69 118 ASP A CA 1
ATOM 855 C C . ASP A 1 118 ? -6.695 -12.797 -8.727 1 89.69 118 ASP A C 1
ATOM 857 O O . ASP A 1 118 ? -7.008 -12.938 -7.543 1 89.69 118 ASP A O 1
ATOM 861 N N . ALA A 1 119 ? -6.848 -13.641 -9.672 1 93 119 ALA A N 1
ATOM 862 C CA . ALA A 1 119 ? -7.453 -14.922 -9.336 1 93 119 ALA A CA 1
ATOM 863 C C . ALA A 1 119 ? -6.629 -15.664 -8.289 1 93 119 ALA A C 1
ATOM 865 O O . ALA A 1 119 ? -7.176 -16.219 -7.34 1 93 119 ALA A O 1
ATOM 866 N N . ALA A 1 120 ? -5.375 -15.656 -8.469 1 92.31 120 ALA A N 1
ATOM 867 C CA . ALA A 1 120 ? -4.484 -16.359 -7.539 1 92.31 120 ALA A CA 1
ATOM 868 C C . ALA A 1 120 ? -4.598 -15.766 -6.133 1 92.31 120 ALA A C 1
ATOM 870 O O . ALA A 1 120 ? -4.625 -16.5 -5.148 1 92.31 120 ALA A O 1
ATOM 871 N N . ILE A 1 121 ? -4.691 -14.531 -6.031 1 94.19 121 ILE A N 1
ATOM 872 C CA . ILE A 1 121 ? -4.805 -13.852 -4.746 1 94.19 121 ILE A CA 1
ATOM 873 C C . ILE A 1 121 ? -6.129 -14.211 -4.082 1 94.19 121 ILE A C 1
ATOM 875 O O . ILE A 1 121 ? -6.164 -14.547 -2.896 1 94.19 121 ILE A O 1
ATOM 879 N N . LEU A 1 122 ? -7.129 -14.195 -4.832 1 94.62 122 LEU A N 1
ATOM 880 C CA . LEU A 1 122 ? -8.453 -14.469 -4.293 1 94.62 122 LEU A CA 1
ATOM 881 C C . LEU A 1 122 ? -8.578 -15.93 -3.871 1 94.62 122 LEU A C 1
ATOM 883 O O . LEU A 1 122 ? -9.281 -16.234 -2.908 1 94.62 122 LEU A O 1
ATOM 887 N N . ALA A 1 123 ? -7.895 -16.797 -4.586 1 96.56 123 ALA A N 1
ATOM 888 C CA . ALA A 1 123 ? -7.867 -18.203 -4.176 1 96.56 123 ALA A CA 1
ATOM 889 C C . ALA A 1 123 ? -7.262 -18.344 -2.783 1 96.56 123 ALA A C 1
ATOM 891 O O . ALA A 1 123 ? -7.797 -19.078 -1.942 1 96.56 123 ALA A O 1
ATOM 892 N N . GLU A 1 124 ? -6.18 -17.625 -2.549 1 97 124 GLU A N 1
ATOM 893 C CA . GLU A 1 124 ? -5.527 -17.703 -1.245 1 97 124 GLU A CA 1
ATOM 894 C C . GLU A 1 124 ? -6.426 -17.141 -0.148 1 97 124 GLU A C 1
ATOM 896 O O . GLU A 1 124 ? -6.438 -17.641 0.975 1 97 124 GLU A O 1
ATOM 901 N N . GLN A 1 125 ? -7.117 -16.125 -0.459 1 95.81 125 GLN A N 1
ATOM 902 C CA . GLN A 1 125 ? -8.031 -15.508 0.497 1 95.81 125 GLN A CA 1
ATOM 903 C C . GLN A 1 125 ? -9.195 -16.438 0.825 1 95.81 125 GLN A C 1
ATOM 905 O O . GLN A 1 125 ? -9.672 -16.453 1.961 1 95.81 125 GLN A O 1
ATOM 910 N N . TRP A 1 126 ? -9.633 -17.188 -0.125 1 95.19 126 TRP A N 1
ATOM 911 C CA . TRP A 1 126 ? -10.82 -18.016 0.025 1 95.19 126 TRP A CA 1
ATOM 912 C C . TRP A 1 126 ? -10.469 -19.344 0.687 1 95.19 126 TRP A C 1
ATOM 914 O O . TRP A 1 126 ? -11.062 -19.719 1.697 1 95.19 126 TRP A O 1
ATOM 924 N N . VAL A 1 127 ? -9.375 -20.031 0.139 1 96.19 127 VAL A N 1
ATOM 925 C CA . VAL A 1 127 ? -9.148 -21.391 0.607 1 96.19 127 VAL A CA 1
ATOM 926 C C . VAL A 1 127 ? -7.695 -21.562 1.04 1 96.19 127 VAL A C 1
ATOM 928 O O . VAL A 1 127 ? -7.32 -22.594 1.598 1 96.19 127 VAL A O 1
ATOM 931 N N . GLY A 1 128 ? -6.902 -20.625 0.777 1 97 128 GLY A N 1
ATOM 932 C CA . GLY A 1 128 ? -5.473 -20.781 0.994 1 97 128 GLY A CA 1
ATOM 933 C C . GLY A 1 128 ? -5 -20.188 2.307 1 97 128 GLY A C 1
ATOM 934 O O . GLY A 1 128 ? -5.727 -20.219 3.301 1 97 128 GLY A O 1
ATOM 935 N N . THR A 1 129 ? -3.775 -19.766 2.281 1 96.44 129 THR A N 1
ATOM 936 C CA . THR A 1 129 ? -3.037 -19.312 3.455 1 96.44 129 THR A CA 1
ATOM 937 C C . THR A 1 129 ? -3.658 -18.047 4.031 1 96.44 129 THR A C 1
ATOM 939 O O . THR A 1 129 ? -3.58 -17.797 5.238 1 96.44 129 THR A O 1
ATOM 942 N N . ALA A 1 130 ? -4.305 -17.266 3.236 1 96.31 130 ALA A N 1
ATOM 943 C CA . ALA A 1 130 ? -4.887 -16 3.699 1 96.31 130 ALA A CA 1
ATOM 944 C C . ALA A 1 130 ? -6.363 -16.172 4.047 1 96.31 130 ALA A C 1
ATOM 946 O O . ALA A 1 130 ? -7.117 -15.203 4.086 1 96.31 130 ALA A O 1
ATOM 947 N N . LYS A 1 131 ? -6.828 -17.406 4.23 1 94.44 131 LYS A N 1
ATOM 948 C CA . LYS A 1 131 ? -8.227 -17.656 4.594 1 94.44 131 LYS A CA 1
ATOM 949 C C . LYS A 1 131 ? -8.484 -17.297 6.051 1 94.44 131 LYS A C 1
ATOM 951 O O . LYS A 1 131 ? -7.555 -16.953 6.789 1 94.44 131 LYS A O 1
ATOM 956 N N . GLY A 1 132 ? -9.758 -17.281 6.523 1 91.38 132 GLY A N 1
ATOM 957 C CA . GLY A 1 132 ? -10.102 -17.141 7.93 1 91.38 132 GLY A CA 1
ATOM 958 C C . GLY A 1 132 ? -10.352 -15.703 8.344 1 91.38 132 GLY A C 1
ATOM 959 O O . GLY A 1 132 ? -9.984 -15.297 9.453 1 91.38 132 GLY A O 1
ATOM 960 N N . GLY A 1 133 ? -10.773 -14.875 7.43 1 91.19 133 GLY A N 1
ATOM 961 C CA . GLY A 1 133 ? -11.203 -13.531 7.773 1 91.19 133 GLY A CA 1
ATOM 962 C C . GLY A 1 133 ? -10.086 -12.5 7.664 1 91.19 133 GLY A C 1
ATOM 963 O O . GLY A 1 133 ? -10.227 -11.375 8.133 1 91.19 133 GLY A O 1
ATOM 964 N N . ILE A 1 134 ? -8.969 -12.914 7.109 1 94.25 134 ILE A N 1
ATOM 965 C CA . ILE A 1 134 ? -7.883 -11.969 6.875 1 94.25 134 ILE A CA 1
ATOM 966 C C . ILE A 1 134 ? -8.336 -10.898 5.887 1 94.25 134 ILE A C 1
ATOM 968 O O . ILE A 1 134 ? -8.828 -11.211 4.801 1 94.25 134 ILE A O 1
ATOM 972 N N . LYS A 1 135 ? -8.156 -9.664 6.309 1 95.62 135 LYS A N 1
ATOM 973 C CA . LYS A 1 135 ? -8.688 -8.578 5.492 1 95.62 135 LYS A CA 1
ATOM 974 C C . LYS A 1 135 ? -7.555 -7.773 4.855 1 95.62 135 LYS A C 1
ATOM 976 O O . LYS A 1 135 ? -7.785 -7.004 3.918 1 95.62 135 LYS A O 1
ATOM 981 N N . ASP A 1 136 ? -6.402 -7.914 5.414 1 96.69 136 ASP A N 1
ATOM 982 C CA . ASP A 1 136 ? -5.25 -7.152 4.934 1 96.69 136 ASP A CA 1
ATOM 983 C C . ASP A 1 136 ? -4.047 -8.062 4.699 1 96.69 136 ASP A C 1
ATOM 985 O O . ASP A 1 136 ? -3.449 -8.57 5.652 1 96.69 136 ASP A O 1
ATOM 989 N N . PHE A 1 137 ? -3.705 -8.273 3.41 1 97.31 137 PHE A N 1
ATOM 990 C CA . PHE A 1 137 ? -2.533 -9.102 3.154 1 97.31 137 PHE A CA 1
ATOM 991 C C . PHE A 1 137 ? -1.925 -8.773 1.795 1 97.31 137 PHE A C 1
ATOM 993 O O . PHE A 1 137 ? -2.527 -8.055 0.998 1 97.31 137 PHE A O 1
ATOM 1000 N N . ILE A 1 138 ? -0.708 -9.188 1.627 1 97.75 138 ILE A N 1
ATOM 1001 C CA . ILE A 1 138 ? 0.074 -9.016 0.406 1 97.75 138 ILE A CA 1
ATOM 1002 C C . ILE A 1 138 ? 0.498 -10.383 -0.13 1 97.75 138 ILE A C 1
ATOM 1004 O O . ILE A 1 138 ? 0.802 -11.297 0.643 1 97.75 138 ILE A O 1
ATOM 1008 N N . MET A 1 139 ? 0.446 -10.508 -1.423 1 97.12 139 MET A N 1
ATOM 1009 C CA . MET A 1 139 ? 0.942 -11.727 -2.053 1 97.12 139 MET A CA 1
ATOM 1010 C C . MET A 1 139 ? 2.023 -11.414 -3.078 1 97.12 139 MET A C 1
ATOM 1012 O O . MET A 1 139 ? 1.866 -10.5 -3.889 1 97.12 139 MET A O 1
ATOM 1016 N N . LEU A 1 140 ? 3.105 -12.102 -2.943 1 96.81 140 LEU A N 1
ATOM 1017 C CA . LEU A 1 140 ? 4.176 -12.062 -3.934 1 96.81 140 LEU A CA 1
ATOM 1018 C C . LEU A 1 140 ? 4.254 -13.383 -4.703 1 96.81 140 LEU A C 1
ATOM 1020 O O . LEU A 1 140 ? 4.137 -14.453 -4.113 1 96.81 140 LEU A O 1
ATOM 1024 N N . THR A 1 141 ? 4.352 -13.289 -5.992 1 92.75 141 THR A N 1
ATOM 1025 C CA . THR A 1 141 ? 4.641 -14.453 -6.828 1 92.75 141 THR A CA 1
ATOM 1026 C C . THR A 1 141 ? 6.074 -14.398 -7.34 1 92.75 141 THR A C 1
ATOM 1028 O O . THR A 1 141 ? 6.426 -13.531 -8.133 1 92.75 141 THR A O 1
ATOM 1031 N N . LEU A 1 142 ? 6.859 -15.352 -6.898 1 94.38 142 LEU A N 1
ATOM 1032 C CA . LEU A 1 142 ? 8.289 -15.383 -7.203 1 94.38 142 LEU A CA 1
ATOM 1033 C C . LEU A 1 142 ? 8.578 -16.328 -8.367 1 94.38 142 LEU A C 1
ATOM 1035 O O . LEU A 1 142 ? 8.961 -17.469 -8.164 1 94.38 142 LEU A O 1
ATOM 1039 N N . GLY A 1 143 ? 8.453 -15.836 -9.562 1 89.88 143 GLY A N 1
ATOM 1040 C CA . GLY A 1 143 ? 8.758 -16.547 -10.797 1 89.88 143 GLY A CA 1
ATOM 1041 C C . GLY A 1 143 ? 9.852 -15.875 -11.609 1 89.88 143 GLY A C 1
ATOM 1042 O O . GLY A 1 143 ? 10.844 -15.398 -11.047 1 89.88 143 GLY A O 1
ATOM 1043 N N . THR A 1 144 ? 9.633 -15.953 -12.969 1 87 144 THR A N 1
ATOM 1044 C CA . THR A 1 144 ? 10.602 -15.234 -13.789 1 87 144 THR A CA 1
ATOM 1045 C C . THR A 1 144 ? 10.734 -13.789 -13.328 1 87 144 THR A C 1
ATOM 1047 O O . THR A 1 144 ? 11.836 -13.234 -13.312 1 87 144 THR A O 1
ATOM 1050 N N . GLY A 1 145 ? 9.68 -13.227 -12.961 1 91.19 145 GLY A N 1
ATOM 1051 C CA . GLY A 1 145 ? 9.625 -11.938 -12.297 1 91.19 145 GLY A CA 1
ATOM 1052 C C . GLY A 1 145 ? 9.023 -12.008 -10.906 1 91.19 145 GLY A C 1
ATOM 1053 O O . GLY A 1 145 ? 9.008 -13.07 -10.289 1 91.19 145 GLY A O 1
ATOM 1054 N N . VAL A 1 146 ? 8.695 -10.828 -10.391 1 93.31 146 VAL A N 1
ATOM 1055 C CA . VAL A 1 146 ? 8.023 -10.766 -9.094 1 93.31 146 VAL A CA 1
ATOM 1056 C C . VAL A 1 146 ? 6.633 -10.156 -9.266 1 93.31 146 VAL A C 1
ATOM 1058 O O . VAL A 1 146 ? 6.5 -8.969 -9.562 1 93.31 146 VAL A O 1
ATOM 1061 N N . GLY A 1 147 ? 5.602 -11.023 -9.203 1 91.69 147 GLY A N 1
ATOM 1062 C CA . GLY A 1 147 ? 4.234 -10.531 -9.141 1 91.69 147 GLY A CA 1
ATOM 1063 C C . GLY A 1 147 ? 3.859 -9.984 -7.777 1 91.69 147 GLY A C 1
ATOM 1064 O O . GLY A 1 147 ? 4.465 -10.352 -6.77 1 91.69 147 GLY A O 1
ATOM 1065 N N . PHE A 1 148 ? 2.85 -9.148 -7.77 1 93.56 148 PHE A N 1
ATOM 1066 C CA . PHE A 1 148 ? 2.488 -8.445 -6.547 1 93.56 148 PHE A CA 1
ATOM 1067 C C . PHE A 1 148 ? 0.994 -8.156 -6.508 1 93.56 148 PHE A C 1
ATOM 1069 O O . PHE A 1 148 ? 0.405 -7.777 -7.523 1 93.56 148 PHE A O 1
ATOM 1076 N N . GLY A 1 149 ? 0.428 -8.422 -5.375 1 94.38 149 GLY A N 1
ATOM 1077 C CA . GLY A 1 149 ? -0.97 -8.086 -5.152 1 94.38 149 GLY A CA 1
ATOM 1078 C C . GLY A 1 149 ? -1.266 -7.68 -3.719 1 94.38 149 GLY A C 1
ATOM 1079 O O . GLY A 1 149 ? -0.576 -8.109 -2.793 1 94.38 149 GLY A O 1
ATOM 1080 N N . VAL A 1 150 ? -2.314 -6.844 -3.584 1 96.38 150 VAL A N 1
ATOM 1081 C CA . VAL A 1 150 ? -2.668 -6.312 -2.271 1 96.38 150 VAL A CA 1
ATOM 1082 C C . VAL A 1 150 ? -4.168 -6.477 -2.035 1 96.38 150 VAL A C 1
ATOM 1084 O O . VAL A 1 150 ? -4.977 -6.223 -2.932 1 96.38 150 VAL A O 1
ATOM 1087 N N . VAL A 1 151 ? -4.484 -6.996 -0.912 1 96.5 151 VAL A N 1
ATOM 1088 C CA . VAL A 1 151 ? -5.848 -6.934 -0.393 1 96.5 151 VAL A CA 1
ATOM 1089 C C . VAL A 1 151 ? -5.891 -6.02 0.83 1 96.5 151 VAL A C 1
ATOM 1091 O O . VAL A 1 151 ? -5.109 -6.188 1.769 1 96.5 151 VAL A O 1
ATOM 1094 N N . ALA A 1 152 ? -6.734 -5.035 0.796 1 96.06 152 ALA A N 1
ATOM 1095 C CA . ALA A 1 152 ? -6.973 -4.109 1.901 1 96.06 152 ALA A CA 1
ATOM 1096 C C . ALA A 1 152 ? -8.461 -4.023 2.23 1 96.06 152 ALA A C 1
ATOM 1098 O O . ALA A 1 152 ? -9.297 -3.969 1.33 1 96.06 152 ALA A O 1
ATOM 1099 N N . ASN A 1 153 ? -8.758 -3.996 3.49 1 94 153 ASN A N 1
ATOM 1100 C CA . ASN A 1 153 ? -10.148 -3.971 3.938 1 94 153 ASN A CA 1
ATOM 1101 C C . ASN A 1 153 ? -10.961 -5.094 3.301 1 94 153 ASN A C 1
ATOM 1103 O O . ASN A 1 153 ? -12.117 -4.891 2.934 1 94 153 ASN A O 1
ATOM 1107 N N . GLY A 1 154 ? -10.281 -6.152 3.004 1 94.12 154 GLY A N 1
ATOM 1108 C CA . GLY A 1 154 ? -10.945 -7.34 2.492 1 94.12 154 GLY A CA 1
ATOM 1109 C C . GLY A 1 154 ? -11.133 -7.316 0.987 1 94.12 154 GLY A C 1
ATOM 1110 O O . GLY A 1 154 ? -11.711 -8.242 0.414 1 94.12 154 GLY A O 1
ATOM 1111 N N . GLU A 1 155 ? -10.625 -6.289 0.311 1 93.44 155 GLU A N 1
ATOM 1112 C CA . GLU A 1 155 ? -10.859 -6.129 -1.122 1 93.44 155 GLU A CA 1
ATOM 1113 C C . GLU A 1 155 ? -9.539 -6.008 -1.882 1 93.44 155 GLU A C 1
ATOM 1115 O O . GLU A 1 155 ? -8.594 -5.379 -1.4 1 93.44 155 GLU A O 1
ATOM 1120 N N . LEU A 1 156 ? -9.594 -6.578 -3.059 1 92.75 156 LEU A N 1
ATOM 1121 C CA . LEU A 1 156 ? -8.438 -6.449 -3.941 1 92.75 156 LEU A CA 1
ATOM 1122 C C . LEU A 1 156 ? -8.195 -4.988 -4.305 1 92.75 156 LEU A C 1
ATOM 1124 O O . LEU A 1 156 ? -9.125 -4.273 -4.68 1 92.75 156 LEU A O 1
ATOM 1128 N N . VAL A 1 157 ? -6.965 -4.531 -4.164 1 93.81 157 VAL A N 1
ATOM 1129 C CA . VAL A 1 157 ? -6.586 -3.174 -4.547 1 93.81 157 VAL A CA 1
ATOM 1130 C C . VAL A 1 157 ? -6.164 -3.146 -6.012 1 93.81 157 VAL A C 1
ATOM 1132 O O . VAL A 1 157 ? -5.23 -3.852 -6.41 1 93.81 157 VAL A O 1
ATOM 1135 N N . ARG A 1 158 ? -6.812 -2.34 -6.816 1 87.75 158 ARG A N 1
ATOM 1136 C CA . ARG A 1 158 ? -6.508 -2.285 -8.242 1 87.75 158 ARG A CA 1
ATOM 1137 C C . ARG A 1 158 ? -5.801 -0.982 -8.602 1 87.75 158 ARG A C 1
ATOM 1139 O O . ARG A 1 158 ? -5.148 -0.891 -9.648 1 87.75 158 ARG A O 1
ATOM 1146 N N . GLY A 1 159 ? -5.98 0.013 -7.699 1 90.44 159 GLY A N 1
ATOM 1147 C CA . GLY A 1 159 ? -5.391 1.314 -7.973 1 90.44 159 GLY A CA 1
ATOM 1148 C C . GLY A 1 159 ? -6.152 2.107 -9.016 1 90.44 159 GLY A C 1
ATOM 1149 O O . GLY A 1 159 ? -7.27 1.743 -9.383 1 90.44 159 GLY A O 1
ATOM 1150 N N . GLY A 1 160 ? -5.594 3.232 -9.414 1 87.31 160 GLY A N 1
ATOM 1151 C CA . GLY A 1 160 ? -6.281 4.16 -10.297 1 87.31 160 GLY A CA 1
ATOM 1152 C C . GLY A 1 160 ? -6.238 3.738 -11.75 1 87.31 160 GLY A C 1
ATOM 1153 O O . GLY A 1 160 ? -7.125 4.094 -12.531 1 87.31 160 GLY A O 1
ATOM 1154 N N . SER A 1 161 ? -5.199 2.975 -12.102 1 83.94 161 SER A N 1
ATOM 1155 C CA . SER A 1 161 ? -5.035 2.607 -13.508 1 83.94 161 SER A CA 1
ATOM 1156 C C . SER A 1 161 ? -4.844 1.103 -13.664 1 83.94 161 SER A C 1
ATOM 1158 O O . SER A 1 161 ? -4.418 0.634 -14.727 1 83.94 161 SER A O 1
ATOM 1160 N N . ASN A 1 162 ? -5.098 0.335 -12.609 1 78.69 162 ASN A N 1
ATOM 1161 C CA . ASN A 1 162 ? -4.926 -1.113 -12.609 1 78.69 162 ASN A CA 1
ATOM 1162 C C . ASN A 1 162 ? -3.492 -1.506 -12.953 1 78.69 162 ASN A C 1
ATOM 1164 O O . ASN A 1 162 ? -3.271 -2.432 -13.742 1 78.69 162 ASN A O 1
ATOM 1168 N N . ALA A 1 163 ? -2.551 -0.751 -12.43 1 80.12 163 ALA A N 1
ATOM 1169 C CA . ALA A 1 163 ? -1.145 -0.938 -12.773 1 80.12 163 ALA A CA 1
ATOM 1170 C C . ALA A 1 163 ? -0.299 -1.173 -11.531 1 80.12 163 ALA A C 1
ATOM 1172 O O . ALA A 1 163 ? 0.764 -0.568 -11.367 1 80.12 163 ALA A O 1
ATOM 1173 N N . ILE A 1 164 ? -0.827 -2.008 -10.68 1 87.56 164 ILE A N 1
ATOM 1174 C CA . ILE A 1 164 ? -0.043 -2.377 -9.508 1 87.56 164 ILE A CA 1
ATOM 1175 C C . ILE A 1 164 ? 1.093 -3.312 -9.914 1 87.56 164 ILE A C 1
ATOM 1177 O O . ILE A 1 164 ? 0.853 -4.371 -10.492 1 87.56 164 ILE A O 1
ATOM 1181 N N . GLU A 1 165 ? 2.314 -2.84 -9.648 1 89 165 GLU A N 1
ATOM 1182 C CA . GLU A 1 165 ? 3.523 -3.588 -9.992 1 89 165 GLU A CA 1
ATOM 1183 C C . GLU A 1 165 ? 4.539 -3.535 -8.852 1 89 165 GLU A C 1
ATOM 1185 O O . GLU A 1 165 ? 5.695 -3.154 -9.062 1 89 165 GLU A O 1
ATOM 1190 N N . GLY A 1 166 ? 4.172 -4.055 -7.719 1 92.62 166 GLY A N 1
ATOM 1191 C CA . GLY A 1 166 ? 4.992 -3.955 -6.523 1 92.62 166 GLY A CA 1
ATOM 1192 C C . GLY A 1 166 ? 6.316 -4.68 -6.645 1 92.62 166 GLY A C 1
ATOM 1193 O O . GLY A 1 166 ? 7.246 -4.426 -5.871 1 92.62 166 GLY A O 1
ATOM 1194 N N . GLY A 1 167 ? 6.41 -5.605 -7.59 1 94.31 167 GLY A N 1
ATOM 1195 C CA . GLY A 1 167 ? 7.691 -6.246 -7.848 1 94.31 167 GLY A CA 1
ATOM 1196 C C . GLY A 1 167 ? 8.75 -5.281 -8.344 1 94.31 167 GLY A C 1
ATOM 1197 O O . GLY A 1 167 ? 9.945 -5.594 -8.305 1 94.31 167 GLY A O 1
ATOM 1198 N N . HIS A 1 168 ? 8.312 -4.16 -8.781 1 93.44 168 HIS A N 1
ATOM 1199 C CA . HIS A 1 168 ? 9.219 -3.162 -9.336 1 93.44 168 HIS A CA 1
ATOM 1200 C C . HIS A 1 168 ? 9.422 -2.002 -8.367 1 93.44 168 HIS A C 1
ATOM 1202 O O . HIS A 1 168 ? 9.914 -0.94 -8.758 1 93.44 168 HIS A O 1
ATOM 1208 N N . MET A 1 169 ? 9.023 -2.184 -7.152 1 93.75 169 MET A N 1
ATOM 1209 C CA . MET A 1 169 ? 9.461 -1.203 -6.16 1 93.75 169 MET A CA 1
ATOM 1210 C C . MET A 1 169 ? 10.977 -1.202 -6.027 1 93.75 169 MET A C 1
ATOM 1212 O O . MET A 1 169 ? 11.625 -2.223 -6.266 1 93.75 169 MET A O 1
ATOM 1216 N N . ILE A 1 170 ? 11.508 -0.075 -5.68 1 93.94 170 ILE A N 1
ATOM 1217 C CA . ILE A 1 170 ? 12.961 0.035 -5.602 1 93.94 170 ILE A CA 1
ATOM 1218 C C . ILE A 1 170 ? 13.43 -0.325 -4.195 1 93.94 170 ILE A C 1
ATOM 1220 O O . ILE A 1 170 ? 13 0.289 -3.213 1 93.94 170 ILE A O 1
ATOM 1224 N N . VAL A 1 171 ? 14.305 -1.326 -4.102 1 95.06 171 VAL A N 1
ATOM 1225 C CA . VAL A 1 171 ? 14.789 -1.786 -2.803 1 95.06 171 VAL A CA 1
ATOM 1226 C C . VAL A 1 171 ? 16.266 -1.436 -2.648 1 95.06 171 VAL A C 1
ATOM 1228 O O . VAL A 1 171 ? 16.812 -1.48 -1.543 1 95.06 171 VAL A O 1
ATOM 1231 N N . GLU A 1 172 ? 16.875 -1.157 -3.73 1 94.31 172 GLU A N 1
ATOM 1232 C CA . GLU A 1 172 ? 18.266 -0.744 -3.732 1 94.31 172 GLU A CA 1
ATOM 1233 C C . GLU A 1 172 ? 18.5 0.444 -4.664 1 94.31 172 GLU A C 1
ATOM 1235 O O . GLU A 1 172 ? 18.594 0.276 -5.883 1 94.31 172 GLU A O 1
ATOM 1240 N N . ARG A 1 173 ? 18.609 1.605 -4.039 1 91.38 173 ARG A N 1
ATOM 1241 C CA . ARG A 1 173 ? 18.844 2.799 -4.848 1 91.38 173 ARG A CA 1
ATOM 1242 C C . ARG A 1 173 ? 20.094 2.645 -5.711 1 91.38 173 ARG A C 1
ATOM 1244 O O . ARG A 1 173 ? 21.156 2.264 -5.215 1 91.38 173 ARG A O 1
ATOM 1251 N N . ASN A 1 174 ? 19.969 2.895 -7.004 1 90.44 174 ASN A N 1
ATOM 1252 C CA . ASN A 1 174 ? 21.047 2.754 -7.973 1 90.44 174 ASN A CA 1
ATOM 1253 C C . ASN A 1 174 ? 21.547 1.315 -8.047 1 90.44 174 ASN A C 1
ATOM 1255 O O . ASN A 1 174 ? 22.734 1.083 -8.273 1 90.44 174 ASN A O 1
ATOM 1259 N N . GLY A 1 175 ? 20.75 0.35 -7.781 1 94.69 175 GLY A N 1
ATOM 1260 C CA . GLY A 1 175 ? 21.109 -1.058 -7.797 1 94.69 175 GLY A CA 1
ATOM 1261 C C . GLY A 1 175 ? 21.125 -1.654 -9.188 1 94.69 175 GLY A C 1
ATOM 1262 O O . GLY A 1 175 ? 21.469 -0.97 -10.156 1 94.69 175 GLY A O 1
ATOM 1263 N N . ARG A 1 176 ? 20.906 -2.943 -9.312 1 96.38 176 ARG A N 1
ATOM 1264 C CA . ARG A 1 176 ? 20.938 -3.689 -10.57 1 96.38 176 ARG A CA 1
ATOM 1265 C C . ARG A 1 176 ? 19.906 -3.158 -11.555 1 96.38 176 ARG A C 1
ATOM 1267 O O . ARG A 1 176 ? 18.812 -2.752 -11.156 1 96.38 176 ARG A O 1
ATOM 1274 N N . PRO A 1 177 ? 20.234 -3.154 -12.812 1 94.12 177 PRO A N 1
ATOM 1275 C CA . PRO A 1 177 ? 19.25 -2.766 -13.812 1 94.12 177 PRO A CA 1
ATOM 1276 C C . PRO A 1 177 ? 18.062 -3.736 -13.883 1 94.12 177 PRO A C 1
ATOM 1278 O O . PRO A 1 177 ? 18.234 -4.934 -13.633 1 94.12 177 PRO A O 1
ATOM 1281 N N . CYS A 1 178 ? 17 -3.209 -14.164 1 92.31 178 CYS A N 1
ATOM 1282 C CA . CYS A 1 17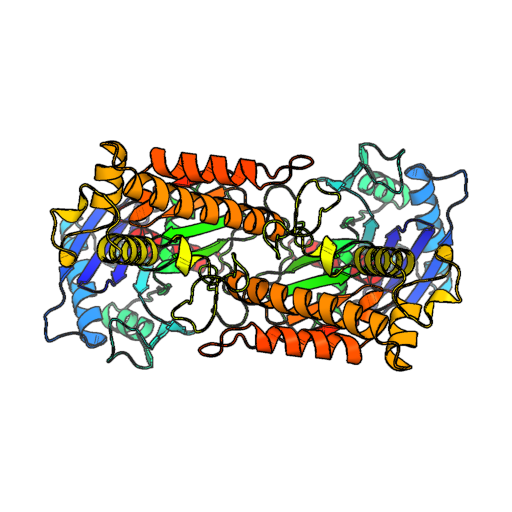8 ? 15.797 -3.998 -14.352 1 92.31 178 CYS A CA 1
ATOM 1283 C C . CYS A 1 178 ? 15.234 -3.809 -15.758 1 92.31 178 CYS A C 1
ATOM 1285 O O . CYS A 1 178 ? 15.477 -2.781 -16.391 1 92.31 178 CYS A O 1
ATOM 1287 N N . GLY A 1 179 ? 14.555 -4.77 -16.281 1 86.19 179 GLY A N 1
ATOM 1288 C CA . GLY A 1 179 ? 13.969 -4.699 -17.609 1 86.19 179 GLY A CA 1
ATOM 1289 C C . GLY A 1 179 ? 12.914 -3.613 -17.75 1 86.19 179 GLY A C 1
ATOM 1290 O O . GLY A 1 179 ? 12.555 -3.227 -18.859 1 86.19 179 GLY A O 1
ATOM 1291 N N . CYS A 1 180 ? 12.469 -3.043 -16.672 1 84.81 180 CYS A N 1
ATOM 1292 C CA . CYS A 1 180 ? 11.43 -2.02 -16.688 1 84.81 180 CYS A CA 1
ATOM 1293 C C . CYS A 1 180 ? 12.031 -0.635 -16.891 1 84.81 180 CYS A C 1
ATOM 1295 O O . CYS A 1 180 ? 11.312 0.366 -16.891 1 84.81 180 CYS A O 1
ATOM 1297 N N . SER A 1 181 ? 13.289 -0.444 -17.016 1 86.69 181 SER A N 1
ATOM 1298 C CA . SER A 1 181 ? 14.055 0.777 -17.234 1 86.69 181 SER A CA 1
ATOM 1299 C C . SER A 1 181 ? 14.492 1.409 -15.922 1 86.69 181 SER A C 1
ATOM 1301 O O . SER A 1 181 ? 15.242 2.389 -15.914 1 86.69 181 SER A O 1
ATOM 1303 N N . GLN A 1 182 ? 14.102 0.795 -14.82 1 90.38 182 GLN A N 1
ATOM 1304 C CA . GLN A 1 182 ? 14.555 1.267 -13.508 1 90.38 182 GLN A CA 1
ATOM 1305 C C . GLN A 1 182 ? 15.781 0.493 -13.039 1 90.38 182 GLN A C 1
ATOM 1307 O O . GLN A 1 182 ? 16.234 -0.427 -13.719 1 90.38 182 GLN A O 1
ATOM 1312 N N . ARG A 1 183 ? 16.281 0.988 -11.953 1 92.88 183 ARG A N 1
ATOM 1313 C CA . ARG A 1 183 ? 17.359 0.286 -11.25 1 92.88 183 ARG A CA 1
ATOM 1314 C C . ARG A 1 183 ? 16.953 -0.03 -9.82 1 92.88 183 ARG A C 1
ATOM 1316 O O . ARG A 1 183 ? 16.297 0.779 -9.156 1 92.88 183 ARG A O 1
ATOM 1323 N N . GLY A 1 184 ? 17.328 -1.262 -9.43 1 95.12 184 GLY A N 1
ATOM 1324 C CA . GLY A 1 184 ? 17.203 -1.573 -8.008 1 95.12 184 GLY A CA 1
ATOM 1325 C C . GLY A 1 184 ? 15.859 -2.15 -7.641 1 95.12 184 GLY A C 1
ATOM 1326 O O . GLY A 1 184 ? 15.516 -2.232 -6.461 1 95.12 184 GLY A O 1
ATOM 1327 N N . CYS A 1 185 ? 15.086 -2.562 -8.641 1 95.81 185 CYS A N 1
ATOM 1328 C CA . CYS A 1 185 ? 13.766 -3.133 -8.367 1 95.81 185 CYS A CA 1
ATOM 1329 C C . CYS A 1 185 ? 13.891 -4.434 -7.586 1 95.81 185 CYS A C 1
ATOM 1331 O O . CYS A 1 185 ? 14.852 -5.18 -7.758 1 95.81 185 CYS A O 1
ATOM 1333 N N . LEU A 1 186 ? 12.914 -4.703 -6.77 1 97.44 186 LEU A N 1
ATOM 1334 C CA . LEU A 1 186 ? 12.859 -5.961 -6.027 1 97.44 186 LEU A CA 1
ATOM 1335 C C . LEU A 1 186 ? 13.031 -7.152 -6.965 1 97.44 186 LEU A C 1
ATOM 1337 O O . LEU A 1 186 ? 13.758 -8.094 -6.648 1 97.44 186 LEU A O 1
ATOM 1341 N N . GLU A 1 187 ? 12.43 -7.125 -8.133 1 96.62 187 GLU A N 1
ATOM 1342 C CA . GLU A 1 187 ? 12.477 -8.195 -9.125 1 96.62 187 GLU A CA 1
ATOM 1343 C C . GLU A 1 187 ? 13.914 -8.5 -9.539 1 96.62 187 GLU A C 1
ATOM 1345 O O . GLU A 1 187 ? 14.266 -9.648 -9.789 1 96.62 187 GLU A O 1
ATOM 1350 N N . ALA A 1 188 ? 14.75 -7.504 -9.547 1 96.94 188 ALA A N 1
ATOM 1351 C CA . ALA A 1 188 ? 16.125 -7.652 -9.992 1 96.94 188 ALA A CA 1
ATOM 1352 C C . ALA A 1 188 ? 16.969 -8.375 -8.945 1 96.94 188 ALA A C 1
ATOM 1354 O O . ALA A 1 188 ? 18.125 -8.734 -9.203 1 96.94 188 ALA A O 1
ATOM 1355 N N . TYR A 1 189 ? 16.375 -8.664 -7.836 1 97.56 189 TYR A N 1
ATOM 1356 C CA . TYR A 1 189 ? 17.172 -9.266 -6.766 1 97.56 189 TYR A CA 1
ATOM 1357 C C . TYR A 1 189 ? 16.516 -10.562 -6.285 1 97.56 189 TYR A C 1
ATOM 1359 O O . TYR A 1 189 ? 17.219 -11.461 -5.793 1 97.56 189 TYR A O 1
ATOM 1367 N N . SER A 1 190 ? 15.219 -10.633 -6.414 1 97.38 190 SER A N 1
ATOM 1368 C CA . SER A 1 190 ? 14.562 -11.672 -5.621 1 97.38 190 SER A CA 1
ATOM 1369 C C . SER A 1 190 ? 13.68 -12.555 -6.488 1 97.38 190 SER A C 1
ATOM 1371 O O . SER A 1 190 ? 12.945 -13.406 -5.973 1 97.38 190 SER A O 1
ATOM 1373 N N . SER A 1 191 ? 13.727 -12.414 -7.773 1 95.44 191 SER A N 1
ATOM 1374 C CA . SER A 1 1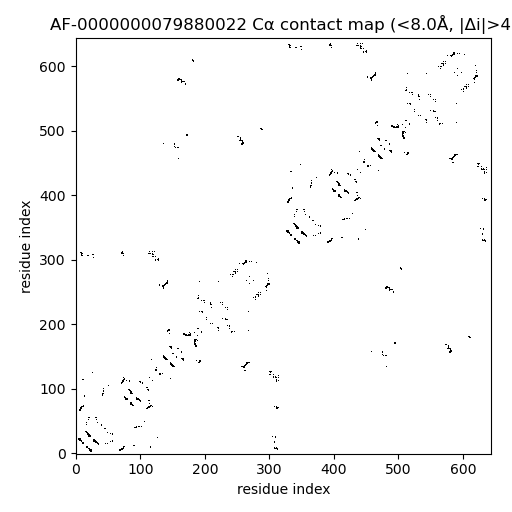91 ? 12.984 -13.273 -8.695 1 95.44 191 SER A CA 1
ATOM 1375 C C . SER A 1 191 ? 13.812 -14.492 -9.102 1 95.44 191 SER A C 1
ATOM 1377 O O . SER A 1 191 ? 15.023 -14.523 -8.891 1 95.44 191 SER A O 1
ATOM 1379 N N . ALA A 1 192 ? 13.094 -15.531 -9.625 1 93.31 192 ALA A N 1
ATOM 1380 C CA . ALA A 1 192 ? 13.812 -16.672 -10.188 1 93.31 192 ALA A CA 1
ATOM 1381 C C . ALA A 1 192 ? 14.695 -16.234 -11.359 1 93.31 192 ALA A C 1
ATOM 1383 O O . ALA A 1 192 ? 15.812 -16.734 -11.516 1 93.31 192 ALA A O 1
ATOM 1384 N N . GLY A 1 193 ? 14.164 -15.32 -12.156 1 93.12 193 GLY A N 1
ATOM 1385 C CA . GLY A 1 193 ? 14.961 -14.781 -13.25 1 93.12 193 GLY A CA 1
ATOM 1386 C C . GLY A 1 193 ? 16.234 -14.102 -12.773 1 93.12 193 GLY A C 1
ATOM 1387 O O . GLY A 1 193 ? 17.297 -14.305 -13.359 1 93.12 193 GLY A O 1
ATOM 1388 N N . ALA A 1 194 ? 16.141 -13.32 -11.758 1 95.81 194 ALA A N 1
ATOM 1389 C CA . ALA A 1 194 ? 17.312 -12.641 -11.195 1 95.81 194 ALA A CA 1
ATOM 1390 C C . ALA A 1 194 ? 18.312 -13.641 -10.633 1 95.81 194 ALA A C 1
ATOM 1392 O O . ALA A 1 194 ? 19.531 -13.492 -10.812 1 95.81 194 ALA A O 1
ATOM 1393 N N . LEU A 1 195 ? 17.797 -14.625 -9.922 1 95.69 195 LEU A N 1
ATOM 1394 C CA . LEU A 1 195 ? 18.656 -15.672 -9.367 1 95.69 195 LEU A CA 1
ATOM 1395 C C . LEU A 1 195 ? 19.453 -16.359 -10.461 1 95.69 195 LEU A C 1
ATOM 1397 O O . LEU A 1 195 ? 20.672 -16.531 -10.344 1 95.69 195 LEU A O 1
ATOM 1401 N N . MET A 1 196 ? 18.812 -16.656 -11.531 1 94.62 196 MET A N 1
ATOM 1402 C CA . MET A 1 196 ? 19.469 -17.344 -12.641 1 94.62 196 MET A CA 1
ATOM 1403 C C . MET A 1 196 ? 20.5 -16.438 -13.305 1 94.62 196 MET A C 1
ATOM 1405 O O . MET A 1 196 ? 21.609 -16.891 -13.641 1 94.62 196 MET A O 1
ATOM 1409 N N . SER A 1 197 ? 20.141 -15.234 -13.492 1 95 197 SER A N 1
ATOM 1410 C CA . SER A 1 197 ? 21.078 -14.273 -14.086 1 95 197 SER A CA 1
ATOM 1411 C C . SER A 1 197 ? 22.344 -14.148 -13.25 1 95 197 SER A C 1
ATOM 1413 O O . SER A 1 197 ? 23.453 -14.141 -13.789 1 95 197 SER A O 1
ATOM 1415 N N . GLN A 1 198 ? 22.203 -14.109 -11.977 1 95.94 198 GLN A N 1
ATOM 1416 C CA . GLN A 1 198 ? 23.344 -13.984 -11.078 1 95.94 198 GLN A CA 1
ATOM 1417 C C . GLN A 1 198 ? 24.188 -15.25 -11.094 1 95.94 198 GLN A C 1
ATOM 1419 O O . GLN A 1 198 ? 25.422 -15.18 -11.055 1 95.94 198 GLN A O 1
ATOM 1424 N N . VAL A 1 199 ? 23.531 -16.359 -11.102 1 96.44 199 VAL A N 1
ATOM 1425 C CA . VAL A 1 199 ? 24.266 -17.609 -11.195 1 96.44 199 VAL A CA 1
ATOM 1426 C C . VAL A 1 199 ? 25.156 -17.609 -12.445 1 96.44 199 VAL A C 1
ATOM 1428 O O . VAL A 1 199 ? 26.359 -17.891 -12.359 1 96.44 199 VAL A O 1
ATOM 1431 N N . GLN A 1 200 ? 24.562 -17.281 -13.516 1 95.19 200 GLN A N 1
ATOM 1432 C CA . GLN A 1 200 ? 25.281 -17.266 -14.789 1 95.19 200 GLN A CA 1
ATOM 1433 C C . GLN A 1 200 ? 26.438 -16.281 -14.758 1 95.19 200 GLN A C 1
ATOM 1435 O O . GLN A 1 200 ? 27.547 -16.594 -15.211 1 95.19 200 GLN A O 1
ATOM 1440 N N . GLU A 1 201 ? 26.172 -15.125 -14.273 1 95.44 201 GLU A N 1
ATOM 1441 C CA . GLU A 1 201 ? 27.188 -14.086 -14.195 1 95.44 201 GLU A CA 1
ATOM 1442 C C . GLU A 1 201 ? 28.375 -14.547 -13.352 1 95.44 201 GLU A C 1
ATOM 1444 O O . GLU A 1 201 ? 29.531 -14.367 -13.742 1 95.44 201 GLU A O 1
ATOM 1449 N N . HIS A 1 202 ? 28.125 -15.141 -12.234 1 96.25 202 HIS A N 1
ATOM 1450 C CA . HIS A 1 202 ? 29.188 -15.586 -11.344 1 96.25 202 HIS A CA 1
ATOM 1451 C C . HIS A 1 202 ? 29.953 -16.75 -11.938 1 96.25 202 HIS A C 1
ATOM 1453 O O . HIS A 1 202 ? 31.188 -16.828 -11.805 1 96.25 202 HIS A O 1
ATOM 1459 N N . LEU A 1 203 ? 29.219 -17.656 -12.578 1 94.88 203 LEU A N 1
ATOM 1460 C CA . LEU A 1 203 ? 29.891 -18.781 -13.227 1 94.88 203 LEU A CA 1
ATOM 1461 C C . LEU A 1 203 ? 30.797 -18.297 -14.352 1 94.88 203 LEU A C 1
ATOM 1463 O O . LEU A 1 203 ? 31.938 -18.766 -14.477 1 94.88 203 LEU A O 1
ATOM 1467 N N . ARG A 1 204 ? 30.312 -17.391 -15.125 1 94.31 204 ARG A N 1
ATOM 1468 C CA . ARG A 1 204 ? 31.109 -16.844 -16.219 1 94.31 204 ARG A CA 1
ATOM 1469 C C . ARG A 1 204 ? 32.344 -16.109 -15.703 1 94.31 204 ARG A C 1
ATOM 1471 O O . ARG A 1 204 ? 33.375 -16.062 -16.375 1 94.31 204 ARG A O 1
ATOM 1478 N N . ALA A 1 205 ? 32.219 -15.562 -14.5 1 95.56 205 ALA A N 1
ATOM 1479 C CA . ALA A 1 205 ? 33.312 -14.836 -13.867 1 95.56 205 ALA A CA 1
ATOM 1480 C C . ALA A 1 205 ? 34.312 -15.805 -13.219 1 95.56 205 ALA A C 1
ATOM 1482 O O . ALA A 1 205 ? 35.312 -15.383 -12.672 1 95.56 205 ALA A O 1
ATOM 1483 N N . GLY A 1 206 ? 34 -17.078 -13.148 1 93.69 206 GLY A N 1
ATOM 1484 C CA . GLY A 1 206 ? 34.938 -18.078 -12.688 1 93.69 206 GLY A CA 1
ATOM 1485 C C . GLY A 1 206 ? 34.75 -18.438 -11.227 1 93.69 206 GLY A C 1
ATOM 1486 O O . GLY A 1 206 ? 35.656 -19 -10.602 1 93.69 206 GLY A O 1
ATOM 1487 N N . ARG A 1 207 ? 33.625 -18.078 -10.719 1 94.81 207 ARG A N 1
ATOM 1488 C CA . ARG A 1 207 ? 33.375 -18.438 -9.328 1 94.81 207 ARG A CA 1
ATOM 1489 C C . ARG A 1 207 ? 33.188 -19.938 -9.164 1 94.81 207 ARG A C 1
ATOM 1491 O O . ARG A 1 207 ? 32.562 -20.578 -9.992 1 94.81 207 ARG A O 1
ATOM 1498 N N . ASP A 1 208 ? 33.719 -20.453 -8.133 1 95.75 208 ASP A N 1
ATOM 1499 C CA . ASP A 1 208 ? 33.656 -21.875 -7.863 1 95.75 208 ASP A CA 1
ATOM 1500 C C . ASP A 1 208 ? 32.219 -22.281 -7.469 1 95.75 208 ASP A C 1
ATOM 1502 O O . ASP A 1 208 ? 31.609 -21.656 -6.605 1 95.75 208 ASP A O 1
ATOM 1506 N N . SER A 1 209 ? 31.719 -23.359 -8.141 1 97 209 SER A N 1
ATOM 1507 C CA . SER A 1 209 ? 30.391 -23.891 -7.844 1 97 209 SER A CA 1
ATOM 1508 C C . SER A 1 209 ? 30.188 -25.266 -8.453 1 97 209 SER A C 1
ATOM 1510 O O . SER A 1 209 ? 30.703 -25.547 -9.539 1 97 209 SER A O 1
ATOM 1512 N N . SER A 1 210 ? 29.516 -26.016 -7.77 1 96.25 210 SER A N 1
ATOM 1513 C CA . SER A 1 210 ? 29.156 -27.328 -8.273 1 96.25 210 SER A CA 1
ATOM 1514 C C . SER A 1 210 ? 28.281 -27.234 -9.516 1 96.25 210 SER A C 1
ATOM 1516 O O . SER A 1 210 ? 28.141 -28.203 -10.266 1 96.25 210 SER A O 1
ATOM 1518 N N . LEU A 1 211 ? 27.766 -26.094 -9.766 1 95.69 211 LEU A N 1
ATOM 1519 C CA . LEU A 1 211 ? 26.891 -25.891 -10.914 1 95.69 211 LEU A CA 1
ATOM 1520 C C . LEU A 1 211 ? 27.703 -25.797 -12.203 1 95.69 211 LEU A C 1
ATOM 1522 O O . LEU A 1 211 ? 27.141 -25.906 -13.305 1 95.69 211 LEU A O 1
ATOM 1526 N N . SER A 1 212 ? 28.953 -25.609 -12.039 1 93.69 212 SER A N 1
ATOM 1527 C CA . SER A 1 212 ? 29.812 -25.406 -13.203 1 93.69 212 SER A CA 1
ATOM 1528 C C . SER A 1 212 ? 29.828 -26.625 -14.102 1 93.69 212 SER A C 1
ATOM 1530 O O . SER A 1 212 ? 30.219 -26.547 -15.266 1 93.69 212 SER A O 1
ATOM 1532 N N . LYS A 1 213 ? 29.406 -27.719 -13.555 1 91.75 213 LYS A N 1
ATOM 1533 C CA . LYS A 1 213 ? 29.438 -28.984 -14.297 1 91.75 213 LYS A CA 1
ATOM 1534 C C . LYS A 1 213 ? 28.234 -29.078 -15.25 1 91.75 213 LYS A C 1
ATOM 1536 O O . LYS A 1 213 ? 28.203 -29.953 -16.109 1 91.75 213 LYS A O 1
ATOM 1541 N N . TYR A 1 214 ? 27.312 -28.188 -15.102 1 91.88 214 TYR A N 1
ATOM 1542 C CA . TYR A 1 214 ? 26.078 -28.234 -15.883 1 91.88 214 TYR A CA 1
ATOM 1543 C C . TYR A 1 214 ? 26.062 -27.125 -16.938 1 91.88 214 TYR A C 1
ATOM 1545 O O . TYR A 1 214 ? 26.688 -26.078 -16.75 1 91.88 214 TYR A O 1
ATOM 1553 N N . SER A 1 215 ? 25.344 -27.438 -18 1 91 215 SER A N 1
ATOM 1554 C CA . SER A 1 215 ? 25.109 -26.391 -18.984 1 91 215 SER A CA 1
ATOM 1555 C C . SER A 1 215 ? 24.172 -25.312 -18.453 1 91 215 SER A C 1
ATOM 1557 O O . SER A 1 215 ? 23.234 -25.625 -17.703 1 91 215 SER A O 1
ATOM 1559 N N . GLU A 1 216 ? 24.406 -24.062 -18.812 1 85.44 216 GLU A N 1
ATOM 1560 C CA . GLU A 1 216 ? 23.609 -22.938 -18.359 1 85.44 216 GLU A CA 1
ATOM 1561 C C . GLU A 1 216 ? 22.125 -23.172 -18.578 1 85.44 216 GLU A C 1
ATOM 1563 O O . GLU A 1 216 ? 21.297 -22.844 -17.719 1 85.44 216 GLU A O 1
ATOM 1568 N N . ALA A 1 217 ? 21.812 -23.781 -19.672 1 85.31 217 ALA A N 1
ATOM 1569 C CA . ALA A 1 217 ? 20.406 -24 -20.047 1 85.31 217 ALA A CA 1
ATOM 1570 C C . ALA A 1 217 ? 19.734 -25 -19.125 1 85.31 217 ALA A C 1
ATOM 1572 O O . ALA A 1 217 ? 18.5 -25.031 -19.031 1 85.31 217 ALA A O 1
ATOM 1573 N N . ASN A 1 218 ? 20.5 -25.719 -18.406 1 87.88 218 ASN A N 1
ATOM 1574 C CA . ASN A 1 218 ? 19.969 -26.781 -17.562 1 87.88 218 ASN A CA 1
ATOM 1575 C C . ASN A 1 218 ? 19.875 -26.359 -16.109 1 87.88 218 ASN A C 1
ATOM 1577 O O . ASN A 1 218 ? 19.375 -27.094 -15.258 1 87.88 218 ASN A O 1
ATOM 1581 N N . ILE A 1 219 ? 20.406 -25.234 -15.883 1 90.44 219 ILE A N 1
ATOM 1582 C CA . ILE A 1 219 ? 20.375 -24.734 -14.508 1 90.44 219 ILE A CA 1
ATOM 1583 C C . ILE A 1 219 ? 19.094 -23.953 -14.258 1 90.44 219 ILE A C 1
ATOM 1585 O O . ILE A 1 219 ? 18.781 -23.016 -14.992 1 90.44 219 ILE A O 1
ATOM 1589 N N . ASN A 1 220 ? 18.266 -24.422 -13.32 1 90.5 220 ASN A N 1
ATOM 1590 C CA . ASN A 1 220 ? 17.062 -23.703 -12.891 1 90.5 220 ASN A CA 1
ATOM 1591 C C . ASN A 1 220 ? 17.078 -23.453 -11.391 1 90.5 220 ASN A C 1
ATOM 1593 O O . ASN A 1 220 ? 18.031 -23.812 -10.695 1 90.5 220 ASN A O 1
ATOM 1597 N N . ALA A 1 221 ? 16.047 -22.797 -10.906 1 90.69 221 ALA A N 1
ATOM 1598 C CA . ALA A 1 221 ? 16.016 -22.406 -9.5 1 90.69 221 ALA A CA 1
ATOM 1599 C C . ALA A 1 221 ? 16.047 -23.625 -8.586 1 90.69 221 ALA A C 1
ATOM 1601 O O . ALA A 1 221 ? 16.719 -23.609 -7.547 1 90.69 221 ALA A O 1
ATOM 1602 N N . GLU A 1 222 ? 15.359 -24.609 -8.977 1 90.38 222 GLU A N 1
ATOM 1603 C CA . GLU A 1 222 ? 15.344 -25.844 -8.188 1 90.38 222 GLU A CA 1
ATOM 1604 C C . GLU A 1 222 ? 16.75 -26.391 -8 1 90.38 222 GLU A C 1
ATOM 1606 O O . GLU A 1 222 ? 17.109 -26.859 -6.91 1 90.38 222 GLU A O 1
ATOM 1611 N N . PHE A 1 223 ? 17.516 -26.328 -9.023 1 92.44 223 PHE A N 1
ATOM 1612 C CA . PHE A 1 223 ? 18.906 -26.797 -8.961 1 92.44 223 PHE A CA 1
ATOM 1613 C C . PHE A 1 223 ? 19.719 -25.953 -7.988 1 92.44 223 PHE A C 1
ATOM 1615 O O . PHE A 1 223 ? 20.531 -26.484 -7.227 1 92.44 223 PHE A O 1
ATOM 1622 N N . VAL A 1 224 ? 19.531 -24.703 -8.07 1 95.25 224 VAL A N 1
ATOM 1623 C CA . VAL A 1 224 ? 20.266 -23.797 -7.199 1 95.25 224 VAL A CA 1
ATOM 1624 C C . VAL A 1 224 ? 19.984 -24.141 -5.738 1 95.25 224 VAL A C 1
ATOM 1626 O O . VAL A 1 224 ? 20.922 -24.234 -4.93 1 95.25 224 VAL A O 1
ATOM 1629 N N . PHE A 1 225 ? 18.781 -24.359 -5.406 1 95.38 225 PHE A N 1
ATOM 1630 C CA . PHE A 1 225 ? 18.422 -24.688 -4.031 1 95.38 225 PHE A CA 1
ATOM 1631 C C . PHE A 1 225 ? 18.969 -26.047 -3.631 1 95.38 225 PHE A C 1
ATOM 1633 O O . PHE A 1 225 ? 19.453 -26.219 -2.506 1 95.38 225 PHE A O 1
ATOM 1640 N N . LYS A 1 226 ? 18.875 -27 -4.57 1 94.31 226 LYS A N 1
ATOM 1641 C CA . LYS A 1 226 ? 19.406 -28.328 -4.312 1 94.31 226 LYS A CA 1
ATOM 1642 C C . LYS A 1 226 ? 20.906 -28.281 -4.016 1 94.31 226 LYS A C 1
ATOM 1644 O O . LYS A 1 226 ? 21.375 -28.906 -3.059 1 94.31 226 LYS A O 1
ATOM 1649 N N . HIS A 1 227 ? 21.609 -27.578 -4.793 1 96.81 227 HIS A N 1
ATOM 1650 C CA . HIS A 1 227 ? 23.047 -27.516 -4.625 1 96.81 227 HIS A CA 1
ATOM 1651 C C . HIS A 1 227 ? 23.438 -26.703 -3.395 1 96.81 227 HIS A C 1
ATOM 1653 O O . HIS A 1 227 ? 24.438 -26.969 -2.746 1 96.81 227 HIS A O 1
ATOM 1659 N N . ALA A 1 228 ? 22.672 -25.703 -3.055 1 96.44 228 ALA A N 1
ATOM 1660 C CA . ALA A 1 228 ? 22.875 -25 -1.788 1 96.44 228 ALA A CA 1
ATOM 1661 C C . ALA A 1 228 ? 22.766 -25.969 -0.607 1 96.44 228 ALA A C 1
ATOM 1663 O O . ALA A 1 228 ? 23.578 -25.938 0.311 1 96.44 228 ALA A O 1
ATOM 1664 N N . ALA A 1 229 ? 21.781 -26.797 -0.667 1 95.38 229 ALA A N 1
ATOM 1665 C CA . ALA A 1 229 ? 21.562 -27.766 0.392 1 95.38 229 ALA A CA 1
ATOM 1666 C C . ALA A 1 229 ? 22.719 -28.766 0.478 1 95.38 229 ALA A C 1
ATOM 1668 O O . ALA A 1 229 ? 23 -29.312 1.546 1 95.38 229 ALA A O 1
ATOM 1669 N N . GLN A 1 230 ? 23.375 -28.922 -0.63 1 97 230 GLN A N 1
ATOM 1670 C CA . GLN A 1 230 ? 24.5 -29.844 -0.699 1 97 230 GLN A CA 1
ATOM 1671 C C . GLN A 1 230 ? 25.812 -29.141 -0.366 1 97 230 GLN A C 1
ATOM 1673 O O . GLN A 1 230 ? 26.891 -29.734 -0.458 1 97 230 GLN A O 1
ATOM 1678 N N . GLY A 1 231 ? 25.703 -27.781 -0.076 1 97 231 GLY A N 1
ATOM 1679 C CA . GLY A 1 231 ? 26.859 -27.109 0.485 1 97 231 GLY A CA 1
ATOM 1680 C C . GLY A 1 231 ? 27.531 -26.156 -0.494 1 97 231 GLY A C 1
ATOM 1681 O O . GLY A 1 231 ? 28.578 -25.578 -0.188 1 97 231 GLY A O 1
ATOM 1682 N N . ASP A 1 232 ? 26.969 -26.016 -1.676 1 97.81 232 ASP A N 1
ATOM 1683 C CA . ASP A 1 232 ? 27.547 -25.078 -2.641 1 97.81 232 ASP A CA 1
ATOM 1684 C C . ASP A 1 232 ? 27.484 -23.641 -2.129 1 97.81 232 ASP A C 1
ATOM 1686 O O . ASP A 1 232 ? 26.406 -23.078 -1.979 1 97.81 232 ASP A O 1
ATOM 1690 N N . GLU A 1 233 ? 28.578 -22.984 -2.004 1 97.88 233 GLU A N 1
ATOM 1691 C CA . GLU A 1 233 ? 28.656 -21.688 -1.346 1 97.88 233 GLU A CA 1
ATOM 1692 C C . GLU A 1 233 ? 28.078 -20.594 -2.219 1 97.88 233 GLU A C 1
ATOM 1694 O O . GLU A 1 233 ? 27.469 -19.641 -1.71 1 97.88 233 GLU A O 1
ATOM 1699 N N . LEU A 1 234 ? 28.281 -20.703 -3.521 1 97.5 234 LEU A N 1
ATOM 1700 C CA . LEU A 1 234 ? 27.703 -19.703 -4.41 1 97.5 234 LEU A CA 1
ATOM 1701 C C . LEU A 1 234 ? 26.172 -19.75 -4.34 1 97.5 234 LEU A C 1
ATOM 1703 O O . LEU A 1 234 ? 25.531 -18.703 -4.215 1 97.5 234 LEU A O 1
ATOM 1707 N N . CYS A 1 235 ? 25.656 -20.953 -4.367 1 97.44 235 CYS A N 1
ATOM 1708 C CA . CYS A 1 235 ? 24.203 -21.125 -4.293 1 97.44 235 CYS A CA 1
ATOM 1709 C C . CYS A 1 235 ? 23.656 -20.609 -2.967 1 97.44 235 CYS A C 1
ATOM 1711 O O . CYS A 1 235 ? 22.656 -19.891 -2.939 1 97.44 235 CYS A O 1
ATOM 1713 N N . LYS A 1 236 ? 24.359 -20.891 -1.907 1 97.81 236 LYS A N 1
ATOM 1714 C CA . LYS A 1 236 ? 23.953 -20.406 -0.591 1 97.81 236 LYS A CA 1
ATOM 1715 C C . LYS A 1 236 ? 23.922 -18.891 -0.547 1 97.81 236 LYS A C 1
ATOM 1717 O O . LYS A 1 236 ? 22.969 -18.281 -0.057 1 97.81 236 LYS A O 1
ATOM 1722 N N . TYR A 1 237 ? 24.969 -18.344 -1.086 1 97.81 237 TYR A N 1
ATOM 1723 C CA . TYR A 1 237 ? 25.125 -16.891 -1.093 1 97.81 237 TYR A CA 1
ATOM 1724 C C . TYR A 1 237 ? 23.984 -16.234 -1.863 1 97.81 237 TYR A C 1
ATOM 1726 O O . TYR A 1 237 ? 23.375 -15.273 -1.38 1 97.81 237 TYR A O 1
ATOM 1734 N N . LEU A 1 238 ? 23.703 -16.719 -3.008 1 97.69 238 LEU A N 1
ATOM 1735 C CA . LEU A 1 238 ? 22.703 -16.109 -3.879 1 97.69 238 LEU A CA 1
ATOM 1736 C C . LEU A 1 238 ? 21.312 -16.266 -3.299 1 97.69 238 LEU A C 1
ATOM 1738 O O . LEU A 1 238 ? 20.484 -15.352 -3.395 1 97.69 238 LEU A O 1
ATOM 1742 N N . ILE A 1 239 ? 21.031 -17.391 -2.689 1 97.69 239 ILE A N 1
ATOM 1743 C CA . ILE A 1 239 ? 19.75 -17.609 -2.035 1 97.69 239 ILE A CA 1
ATOM 1744 C C . ILE A 1 239 ? 19.594 -16.672 -0.844 1 97.69 239 ILE A C 1
ATOM 1746 O O . ILE A 1 239 ? 18.547 -16.062 -0.655 1 97.69 239 ILE A O 1
ATOM 1750 N N . GLU A 1 240 ? 20.656 -16.516 -0.135 1 97.94 240 GLU A N 1
ATOM 1751 C CA . GLU A 1 240 ? 20.641 -15.617 1.019 1 97.94 240 GLU A CA 1
ATOM 1752 C C . GLU A 1 240 ? 20.422 -14.164 0.593 1 97.94 240 GLU A C 1
ATOM 1754 O O . GLU A 1 240 ? 19.688 -13.422 1.251 1 97.94 240 GLU A O 1
ATOM 1759 N N . GLU A 1 241 ? 21.062 -13.797 -0.433 1 97.81 241 GLU A N 1
ATOM 1760 C CA . GLU A 1 241 ? 20.891 -12.438 -0.933 1 97.81 241 GLU A CA 1
ATOM 1761 C C . GLU A 1 241 ? 19.438 -12.172 -1.342 1 97.81 241 GLU A C 1
ATOM 1763 O O . GLU A 1 241 ? 18.859 -11.156 -0.964 1 97.81 241 GLU A O 1
ATOM 1768 N N . ALA A 1 242 ? 18.891 -13.117 -2.125 1 97.81 242 ALA A N 1
ATOM 1769 C CA . ALA A 1 242 ? 17.5 -12.969 -2.568 1 97.81 242 ALA A CA 1
ATOM 1770 C C . ALA A 1 242 ? 16.562 -12.875 -1.379 1 97.81 242 ALA A C 1
ATOM 1772 O O . ALA A 1 242 ? 15.664 -12.016 -1.353 1 97.81 242 ALA A O 1
ATOM 1773 N N . ALA A 1 243 ? 16.781 -13.695 -0.383 1 98.19 243 ALA A N 1
ATOM 1774 C CA . ALA A 1 243 ? 15.961 -13.703 0.823 1 98.19 243 ALA A CA 1
ATOM 1775 C C . ALA A 1 243 ? 16.125 -12.406 1.604 1 98.19 243 ALA A C 1
ATOM 1777 O O . ALA A 1 243 ? 15.148 -11.883 2.154 1 98.19 243 ALA A O 1
ATOM 1778 N N . ASP A 1 244 ? 17.297 -11.906 1.646 1 97.94 244 ASP A N 1
ATOM 1779 C CA . ASP A 1 244 ? 17.578 -10.664 2.369 1 97.94 244 ASP A CA 1
ATOM 1780 C C . ASP A 1 244 ? 16.781 -9.5 1.779 1 97.94 244 ASP A C 1
ATOM 1782 O O . ASP A 1 244 ? 16.156 -8.742 2.514 1 97.94 244 ASP A O 1
ATOM 1786 N N . TYR A 1 245 ? 16.781 -9.445 0.477 1 97.81 245 TYR A N 1
ATOM 1787 C CA . TYR A 1 245 ? 16.062 -8.359 -0.183 1 97.81 245 TYR A CA 1
ATOM 1788 C C . TYR A 1 245 ? 14.555 -8.531 -0.035 1 97.81 245 TYR A C 1
ATOM 1790 O O . TYR A 1 245 ? 13.82 -7.547 0.071 1 97.81 245 TYR A O 1
ATOM 1798 N N . LEU A 1 246 ? 14.086 -9.742 -0.032 1 98 246 LEU A N 1
ATOM 1799 C CA . LEU A 1 246 ? 12.664 -9.969 0.193 1 98 246 LEU A CA 1
ATOM 1800 C C . LEU A 1 246 ? 12.258 -9.562 1.604 1 98 246 LEU A C 1
ATOM 1802 O O . LEU A 1 246 ? 11.234 -8.898 1.795 1 98 246 LEU A O 1
ATOM 1806 N N . GLY A 1 247 ? 13.078 -10.008 2.559 1 97 247 GLY A N 1
ATOM 1807 C CA . GLY A 1 247 ? 12.82 -9.578 3.922 1 97 247 GLY A CA 1
ATOM 1808 C C . GLY A 1 247 ? 12.828 -8.07 4.086 1 97 247 GLY A C 1
ATOM 1809 O O . GLY A 1 247 ? 11.977 -7.512 4.777 1 97 247 GLY A O 1
ATOM 1810 N N . PHE A 1 248 ? 13.789 -7.488 3.43 1 95.88 248 PHE A N 1
ATOM 1811 C CA . PHE A 1 248 ? 13.891 -6.035 3.43 1 95.88 248 PHE A CA 1
ATOM 1812 C C . PHE A 1 248 ? 12.633 -5.406 2.842 1 95.88 248 PHE A C 1
ATOM 1814 O O . PHE A 1 248 ? 12.102 -4.441 3.393 1 95.88 248 PHE A O 1
ATOM 1821 N N . ALA A 1 249 ? 12.156 -5.934 1.761 1 96.88 249 ALA A N 1
ATOM 1822 C CA . ALA A 1 249 ? 10.945 -5.445 1.109 1 96.88 249 ALA A CA 1
ATOM 1823 C C . ALA A 1 249 ? 9.734 -5.574 2.031 1 96.88 249 ALA A C 1
ATOM 1825 O O . ALA A 1 249 ? 8.852 -4.715 2.029 1 96.88 249 ALA A O 1
ATOM 1826 N N . CYS A 1 250 ? 9.695 -6.629 2.822 1 96.5 250 CYS A N 1
ATOM 1827 C CA . CYS A 1 250 ? 8.586 -6.867 3.744 1 96.5 250 CYS A CA 1
ATOM 1828 C C . CYS A 1 250 ? 8.484 -5.746 4.77 1 96.5 250 CYS A C 1
ATOM 1830 O O . CYS A 1 250 ? 7.387 -5.43 5.242 1 96.5 250 CYS A O 1
ATOM 1832 N N . VAL A 1 251 ? 9.57 -5.133 5.121 1 94.5 251 VAL A N 1
ATOM 1833 C CA . VAL A 1 251 ? 9.539 -4.008 6.047 1 94.5 251 VAL A CA 1
ATOM 1834 C C . VAL A 1 251 ? 8.703 -2.873 5.457 1 94.5 251 VAL A C 1
ATOM 1836 O O . VAL A 1 251 ? 7.816 -2.332 6.121 1 94.5 251 VAL A O 1
ATOM 1839 N N . THR A 1 252 ? 8.969 -2.598 4.203 1 94.88 252 THR A N 1
ATOM 1840 C CA . THR A 1 252 ? 8.227 -1.549 3.512 1 94.88 252 THR A CA 1
ATOM 1841 C C . THR A 1 252 ? 6.746 -1.898 3.43 1 94.88 252 THR A C 1
ATOM 1843 O O . THR A 1 252 ? 5.887 -1.05 3.68 1 94.88 252 THR A O 1
ATOM 1846 N N . PHE A 1 253 ? 6.449 -3.178 3.145 1 96.56 253 PHE A N 1
ATOM 1847 C CA . PHE A 1 253 ? 5.066 -3.637 3.092 1 96.56 253 PHE A CA 1
ATOM 1848 C C . PHE A 1 253 ? 4.359 -3.367 4.414 1 96.56 253 PHE A C 1
ATOM 1850 O O . PHE A 1 253 ? 3.246 -2.834 4.43 1 96.56 253 PHE A O 1
ATOM 1857 N N . CYS A 1 254 ? 5.031 -3.676 5.434 1 94.56 254 CYS A N 1
ATOM 1858 C CA . CYS A 1 254 ? 4.441 -3.559 6.762 1 94.56 254 CYS A CA 1
ATOM 1859 C C . CYS A 1 254 ? 4.266 -2.096 7.148 1 94.56 254 CYS A C 1
ATOM 1861 O O . CYS A 1 254 ? 3.23 -1.719 7.707 1 94.56 254 CYS A O 1
ATOM 1863 N N . ARG A 1 255 ? 5.152 -1.297 6.809 1 93.06 255 ARG A N 1
ATOM 1864 C CA . ARG A 1 255 ? 5.074 0.109 7.191 1 93.06 255 ARG A CA 1
ATOM 1865 C C . ARG A 1 255 ? 3.99 0.833 6.402 1 93.06 255 ARG A C 1
ATOM 1867 O O . ARG A 1 255 ? 3.311 1.713 6.934 1 93.06 255 ARG A O 1
ATOM 1874 N N . MET A 1 256 ? 3.803 0.423 5.219 1 94.56 256 MET A N 1
ATOM 1875 C CA . MET A 1 256 ? 2.881 1.141 4.34 1 94.56 256 MET A CA 1
ATOM 1876 C C . MET A 1 256 ? 1.465 0.591 4.469 1 94.56 256 MET A C 1
ATOM 1878 O O . MET A 1 256 ? 0.491 1.334 4.336 1 94.56 256 MET A O 1
ATOM 1882 N N . LEU A 1 257 ? 1.4 -0.765 4.75 1 95.88 257 LEU A N 1
ATOM 1883 C CA . LEU A 1 257 ? 0.079 -1.36 4.586 1 95.88 257 LEU A CA 1
ATOM 1884 C C . LEU A 1 257 ? -0.297 -2.191 5.809 1 95.88 257 LEU A C 1
ATOM 1886 O O . LEU A 1 257 ? -1.444 -2.623 5.945 1 95.88 257 LEU A O 1
ATOM 1890 N N . ASP A 1 258 ? 0.641 -2.479 6.652 1 94.5 258 ASP A N 1
ATOM 1891 C CA . ASP A 1 258 ? 0.398 -3.211 7.891 1 94.5 258 ASP A CA 1
ATOM 1892 C C . ASP A 1 258 ? -0.4 -4.484 7.629 1 94.5 258 ASP A C 1
ATOM 1894 O O . ASP A 1 258 ? -1.458 -4.695 8.227 1 94.5 258 ASP A O 1
ATOM 1898 N N . PRO A 1 259 ? 0.121 -5.336 6.758 1 96.88 259 PRO A N 1
ATOM 1899 C CA . PRO A 1 259 ? -0.612 -6.566 6.465 1 96.88 259 PRO A CA 1
ATOM 1900 C C . PRO A 1 259 ? -0.61 -7.547 7.633 1 96.88 259 PRO A C 1
ATOM 1902 O O . PRO A 1 259 ? 0.323 -7.551 8.445 1 96.88 259 PRO A O 1
ATOM 1905 N N . GLU A 1 260 ? -1.649 -8.359 7.707 1 97.12 260 GLU A N 1
ATOM 1906 C CA . GLU A 1 260 ? -1.704 -9.453 8.664 1 97.12 260 GLU A CA 1
ATOM 1907 C C . GLU A 1 260 ? -0.798 -10.609 8.242 1 97.12 260 GLU A C 1
ATOM 1909 O O . GLU A 1 260 ? -0.198 -11.273 9.086 1 97.12 260 GLU A O 1
ATOM 1914 N N . ILE A 1 261 ? -0.73 -10.789 6.941 1 97.69 261 ILE A N 1
ATOM 1915 C CA . ILE A 1 261 ? 0.061 -11.891 6.398 1 97.69 261 ILE A CA 1
ATOM 1916 C C . ILE A 1 261 ? 0.641 -11.484 5.047 1 97.69 261 ILE A C 1
ATOM 1918 O O . ILE A 1 261 ? 0.028 -10.711 4.305 1 97.69 261 ILE A O 1
ATOM 1922 N N . ILE A 1 262 ? 1.824 -11.914 4.781 1 98.06 262 ILE A N 1
ATOM 1923 C CA . ILE A 1 262 ? 2.461 -11.852 3.469 1 98.06 262 ILE A CA 1
ATOM 1924 C C . ILE A 1 262 ? 2.621 -13.258 2.906 1 98.06 262 ILE A C 1
ATOM 1926 O O . ILE A 1 262 ? 3.305 -14.102 3.498 1 98.06 262 ILE A O 1
ATOM 1930 N N . VAL A 1 263 ? 1.983 -13.461 1.788 1 97.94 263 VAL A N 1
ATOM 1931 C CA . VAL A 1 263 ? 1.944 -14.789 1.182 1 97.94 263 VAL A CA 1
ATOM 1932 C C . VAL A 1 263 ? 2.922 -14.852 0.01 1 97.94 263 VAL A C 1
ATOM 1934 O O . VAL A 1 263 ? 2.91 -13.977 -0.863 1 97.94 263 VAL A O 1
ATOM 1937 N N . LEU A 1 264 ? 3.744 -15.867 0.001 1 97.12 264 LEU A N 1
ATOM 1938 C CA . LEU A 1 264 ? 4.715 -16.062 -1.069 1 97.12 264 LEU A CA 1
ATOM 1939 C C . LEU A 1 264 ? 4.34 -17.266 -1.936 1 97.12 264 LEU A C 1
ATOM 1941 O O . LEU A 1 264 ? 4.098 -18.359 -1.419 1 97.12 264 LEU A O 1
ATOM 1945 N N . SER A 1 265 ? 4.285 -17 -3.213 1 94.12 265 SER A N 1
ATOM 1946 C CA . SER A 1 265 ? 4.004 -18.047 -4.188 1 94.12 265 SER A CA 1
ATOM 1947 C C . SER A 1 265 ? 5.035 -18.062 -5.309 1 94.12 265 SER A C 1
ATOM 1949 O O . SER A 1 265 ? 5.996 -17.297 -5.281 1 94.12 265 SER A O 1
ATOM 1951 N N . GLY A 1 266 ? 4.875 -19.094 -6.23 1 88.81 266 GLY A N 1
ATOM 1952 C CA . GLY A 1 266 ? 5.773 -19.172 -7.371 1 88.81 266 GLY A CA 1
ATOM 1953 C C . GLY A 1 266 ? 6.871 -20.203 -7.195 1 88.81 266 GLY A C 1
ATOM 1954 O O . GLY A 1 266 ? 6.957 -20.859 -6.148 1 88.81 266 GLY A O 1
ATOM 1955 N N . GLY A 1 267 ? 7.664 -20.344 -8.18 1 84.19 267 GLY A N 1
ATOM 1956 C CA . GLY A 1 267 ? 8.648 -21.422 -8.25 1 84.19 267 GLY A CA 1
ATOM 1957 C C . GLY A 1 267 ? 9.648 -21.375 -7.109 1 84.19 267 GLY A C 1
ATOM 1958 O O . GLY A 1 267 ? 9.945 -22.422 -6.508 1 84.19 267 GLY A O 1
ATOM 1959 N N . ILE A 1 268 ? 10.133 -20.234 -6.727 1 88 268 ILE A N 1
ATOM 1960 C CA . ILE A 1 268 ? 11.141 -20.094 -5.68 1 88 2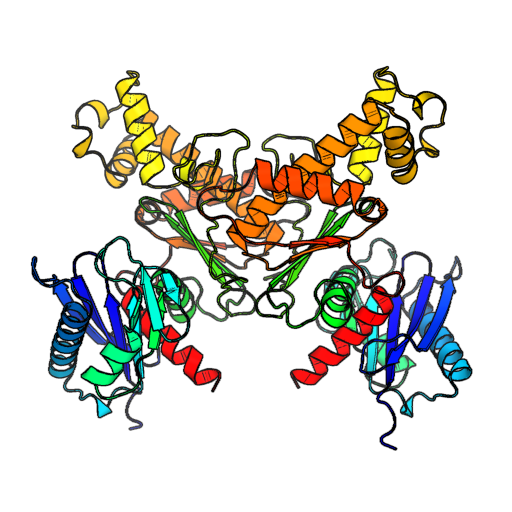68 ILE A CA 1
ATOM 1961 C C . ILE A 1 268 ? 10.516 -20.422 -4.324 1 88 268 ILE A C 1
ATOM 1963 O O . ILE A 1 268 ? 11.172 -21.016 -3.461 1 88 268 ILE A O 1
ATOM 1967 N N . ALA A 1 269 ? 9.312 -20.109 -4.156 1 88.69 269 ALA A N 1
ATOM 1968 C CA . ALA A 1 269 ? 8.633 -20.344 -2.887 1 88.69 269 ALA A CA 1
ATOM 1969 C C . ALA A 1 269 ? 8.422 -21.844 -2.643 1 88.69 269 ALA A C 1
ATOM 1971 O O . ALA A 1 269 ? 8.164 -22.266 -1.511 1 88.69 269 ALA A O 1
ATOM 1972 N N . GLU A 1 270 ? 8.547 -22.594 -3.674 1 86.88 270 GLU A N 1
ATOM 1973 C CA . GLU A 1 270 ? 8.352 -24.031 -3.555 1 86.88 270 GLU A CA 1
ATOM 1974 C C . GLU A 1 270 ? 9.477 -24.672 -2.752 1 86.88 270 GLU A C 1
ATOM 1976 O O . GLU A 1 270 ? 9.352 -25.812 -2.307 1 86.88 270 GLU A O 1
ATOM 1981 N N . ALA A 1 271 ? 10.562 -23.922 -2.576 1 86.19 271 ALA A N 1
ATOM 1982 C CA . ALA A 1 271 ? 11.625 -24.391 -1.682 1 86.19 271 ALA A CA 1
ATOM 1983 C C . ALA A 1 271 ? 11.102 -24.547 -0.255 1 86.19 271 ALA A C 1
ATOM 1985 O O . ALA A 1 271 ? 11.742 -25.188 0.575 1 86.19 271 ALA A O 1
ATOM 1986 N N . GLY A 1 272 ? 10.031 -23.859 0.058 1 89.31 272 GLY A N 1
ATOM 1987 C CA . GLY A 1 272 ? 9.289 -24.141 1.278 1 89.31 272 GLY A CA 1
ATOM 1988 C C . GLY A 1 272 ? 9.852 -23.422 2.492 1 89.31 272 GLY A C 1
ATOM 1989 O O . GLY A 1 272 ? 10.32 -22.281 2.391 1 89.31 272 GLY A O 1
ATOM 1990 N N . GLU A 1 273 ? 9.711 -24.094 3.596 1 92.88 273 GLU A N 1
ATOM 1991 C CA . GLU A 1 273 ? 9.984 -23.453 4.887 1 92.88 273 GLU A CA 1
ATOM 1992 C C . GLU A 1 273 ? 11.445 -23.031 4.996 1 92.88 273 GLU A C 1
ATOM 1994 O O . GLU A 1 273 ? 11.758 -22.016 5.617 1 92.88 273 GLU A O 1
ATOM 1999 N N . THR A 1 274 ? 12.305 -23.688 4.305 1 92.31 274 THR A N 1
ATOM 2000 C CA . THR A 1 274 ? 13.719 -23.344 4.379 1 92.31 274 THR A CA 1
ATOM 2001 C C . THR A 1 274 ? 13.984 -21.969 3.797 1 92.31 274 THR A C 1
ATOM 2003 O O . THR A 1 274 ? 14.789 -21.203 4.332 1 92.31 274 THR A O 1
ATOM 2006 N N . TYR A 1 275 ? 13.375 -21.703 2.754 1 96 275 TYR A N 1
ATOM 2007 C CA . TYR A 1 275 ? 13.547 -20.406 2.135 1 96 275 TYR A CA 1
ATOM 2008 C C . TYR A 1 275 ? 12.742 -19.344 2.873 1 96 275 TYR A C 1
ATOM 2010 O O . TYR A 1 275 ? 13.242 -18.234 3.121 1 96 275 TYR A O 1
ATOM 2018 N N . ILE A 1 276 ? 11.539 -19.672 3.305 1 97.44 276 ILE A N 1
ATOM 2019 C CA . ILE A 1 276 ? 10.648 -18.734 3.973 1 97.44 276 ILE A CA 1
ATOM 2020 C C . ILE A 1 276 ? 11.266 -18.281 5.297 1 97.44 276 ILE A C 1
ATOM 2022 O O . ILE A 1 276 ? 11.172 -17.109 5.672 1 97.44 276 ILE A O 1
ATOM 2026 N N . GLU A 1 277 ? 11.883 -19.172 5.957 1 97.56 277 GLU A N 1
ATOM 2027 C CA . GLU A 1 277 ? 12.547 -18.844 7.215 1 97.56 277 GLU A CA 1
ATOM 2028 C C . GLU A 1 277 ? 13.664 -17.828 7.004 1 97.56 277 GLU A C 1
ATOM 2030 O O . GLU A 1 277 ? 13.906 -16.969 7.859 1 97.56 277 GLU A O 1
ATOM 2035 N N . LYS A 1 278 ? 14.398 -18 5.918 1 97.75 278 LYS A N 1
ATOM 2036 C CA . LYS A 1 278 ? 15.438 -17.031 5.602 1 97.75 278 LYS A CA 1
ATOM 2037 C C . LYS A 1 278 ? 14.844 -15.633 5.398 1 97.75 278 LYS A C 1
ATOM 2039 O O . LYS A 1 278 ? 15.461 -14.633 5.781 1 97.75 278 LYS A O 1
ATOM 2044 N N . ILE A 1 279 ? 13.711 -15.57 4.805 1 97.88 279 ILE A N 1
ATOM 2045 C CA . ILE A 1 279 ? 13.031 -14.297 4.57 1 97.88 279 ILE A CA 1
ATOM 2046 C C . ILE A 1 279 ? 12.578 -13.703 5.902 1 97.88 279 ILE A C 1
ATOM 2048 O O . ILE A 1 279 ? 12.75 -12.508 6.148 1 97.88 279 ILE A O 1
ATOM 2052 N N . ARG A 1 280 ? 12.016 -14.516 6.793 1 97.38 280 ARG A N 1
ATOM 2053 C CA . ARG A 1 280 ? 11.586 -14.078 8.117 1 97.38 280 ARG A CA 1
ATOM 2054 C C . ARG A 1 280 ? 12.758 -13.516 8.914 1 97.38 280 ARG A C 1
ATOM 2056 O O . ARG A 1 280 ? 12.625 -12.492 9.586 1 97.38 280 ARG A O 1
ATOM 2063 N N . ARG A 1 281 ? 13.852 -14.211 8.805 1 96.62 281 ARG A N 1
ATOM 2064 C CA . ARG A 1 281 ? 15.047 -13.75 9.508 1 96.62 281 ARG A CA 1
ATOM 2065 C C . ARG A 1 281 ? 15.516 -12.398 8.969 1 96.62 281 ARG A C 1
ATOM 2067 O O . ARG A 1 281 ? 15.906 -11.523 9.734 1 96.62 281 ARG A O 1
ATOM 2074 N N . ALA A 1 282 ? 15.5 -12.328 7.672 1 96.12 282 ALA A N 1
ATOM 2075 C CA . ALA A 1 282 ? 15.867 -11.055 7.051 1 96.12 282 ALA A CA 1
ATOM 2076 C C . ALA A 1 282 ? 14.914 -9.945 7.473 1 96.12 282 ALA A C 1
ATOM 2078 O O . ALA A 1 282 ? 15.352 -8.828 7.781 1 96.12 282 ALA A O 1
ATOM 2079 N N . TYR A 1 283 ? 13.633 -10.219 7.504 1 95.12 283 TYR A N 1
ATOM 2080 C CA . TYR A 1 283 ? 12.648 -9.25 7.969 1 95.12 283 TYR A CA 1
ATOM 2081 C C . TYR A 1 283 ? 12.953 -8.805 9.391 1 95.12 283 TYR A C 1
ATOM 2083 O O . TYR A 1 283 ? 12.953 -7.602 9.688 1 95.12 283 TYR A O 1
ATOM 2091 N N . ALA A 1 284 ? 13.203 -9.727 10.242 1 92.94 284 ALA A N 1
ATOM 2092 C CA . ALA A 1 284 ? 13.508 -9.445 11.648 1 92.94 284 ALA A CA 1
ATOM 2093 C C . ALA A 1 284 ? 14.75 -8.578 11.773 1 92.94 284 ALA A C 1
ATOM 2095 O O . ALA A 1 284 ? 14.828 -7.711 12.648 1 92.94 284 ALA A O 1
ATOM 2096 N N . LYS A 1 285 ? 15.664 -8.805 10.914 1 90.56 285 LYS A N 1
ATOM 2097 C CA . LYS A 1 285 ? 16.922 -8.07 10.906 1 90.56 285 LYS A CA 1
ATOM 2098 C C . LYS A 1 285 ? 16.703 -6.605 10.555 1 90.56 285 LYS A C 1
ATOM 2100 O O . LYS A 1 285 ? 17.344 -5.719 11.125 1 90.56 285 LYS A O 1
ATOM 2105 N N . HIS A 1 286 ? 15.797 -6.375 9.641 1 89.25 286 HIS A N 1
ATOM 2106 C CA . HIS A 1 286 ? 15.688 -5.035 9.07 1 89.25 286 HIS A CA 1
ATOM 2107 C C . HIS A 1 286 ? 14.547 -4.254 9.719 1 89.25 286 HIS A C 1
ATOM 2109 O O . HIS A 1 286 ? 14.492 -3.027 9.617 1 89.25 286 HIS A O 1
ATOM 2115 N N . THR A 1 287 ? 13.648 -4.965 10.383 1 85.69 287 THR A N 1
ATOM 2116 C CA . THR A 1 287 ? 12.43 -4.32 10.867 1 85.69 287 THR A CA 1
ATOM 2117 C C . THR A 1 287 ? 12.711 -3.518 12.133 1 85.69 287 THR A C 1
ATOM 2119 O O . THR A 1 287 ? 13.797 -3.621 12.711 1 85.69 287 THR A O 1
ATOM 2122 N N . TRP A 1 288 ? 11.648 -2.711 12.453 1 78.06 288 TRP A N 1
ATOM 2123 C CA . TRP A 1 288 ? 11.633 -1.898 13.664 1 78.06 288 TRP A CA 1
ATOM 2124 C C . TRP A 1 288 ? 11.539 -2.777 14.906 1 78.06 288 TRP A C 1
ATOM 2126 O O . TRP A 1 288 ? 10.695 -3.678 14.977 1 78.06 288 TRP A O 1
ATOM 2136 N N . ILE A 1 289 ? 12.367 -2.41 15.812 1 72 289 ILE A N 1
ATOM 2137 C CA . ILE A 1 289 ? 12.398 -3.24 17.016 1 72 289 ILE A CA 1
ATOM 2138 C C . ILE A 1 289 ? 11.477 -2.643 18.078 1 72 289 ILE A C 1
ATOM 2140 O O . ILE A 1 289 ? 10.914 -3.369 18.906 1 72 289 ILE A O 1
ATOM 2144 N N . LYS A 1 290 ? 11.281 -1.382 17.984 1 69.69 290 LYS A N 1
ATOM 2145 C CA . LYS A 1 290 ? 10.484 -0.708 19 1 69.69 290 LYS A CA 1
ATOM 2146 C C . LYS A 1 290 ? 9 -1.018 18.844 1 69.69 290 LYS A C 1
ATOM 2148 O O . LYS A 1 290 ? 8.289 -1.22 19.828 1 69.69 290 LYS A O 1
ATOM 2153 N N . PHE A 1 291 ? 8.477 -1.102 17.656 1 70.56 291 PHE A N 1
ATOM 2154 C CA . PHE A 1 291 ? 7.082 -1.402 17.344 1 70.56 291 PHE A CA 1
ATOM 2155 C C . PHE A 1 291 ? 6.977 -2.348 16.156 1 70.56 291 PHE A C 1
ATOM 2157 O O . PHE A 1 291 ? 6.621 -1.927 15.055 1 70.56 291 PHE A O 1
ATOM 2164 N N . PRO A 1 292 ? 7.273 -3.584 16.516 1 67.88 292 PRO A N 1
ATOM 2165 C CA . PRO A 1 292 ? 7.273 -4.516 15.383 1 67.88 292 PRO A CA 1
ATOM 2166 C C . PRO A 1 292 ? 5.863 -4.859 14.898 1 67.88 292 PRO A C 1
ATOM 2168 O O . PRO A 1 292 ? 4.93 -4.922 15.711 1 67.88 292 PRO A O 1
ATOM 2171 N N . ASN A 1 293 ? 5.672 -4.871 13.578 1 76.38 293 ASN A N 1
ATOM 2172 C CA . ASN A 1 293 ? 4.438 -5.398 13 1 76.38 293 ASN A CA 1
ATOM 2173 C C . ASN A 1 293 ? 4.367 -6.918 13.117 1 76.38 293 ASN A C 1
ATOM 2175 O O . ASN A 1 293 ? 5.289 -7.617 12.695 1 76.38 293 ASN A O 1
ATOM 2179 N N . PRO A 1 294 ? 3.301 -7.379 13.781 1 85.12 294 PRO A N 1
ATOM 2180 C CA . PRO A 1 294 ? 3.168 -8.836 13.898 1 85.12 294 PRO A 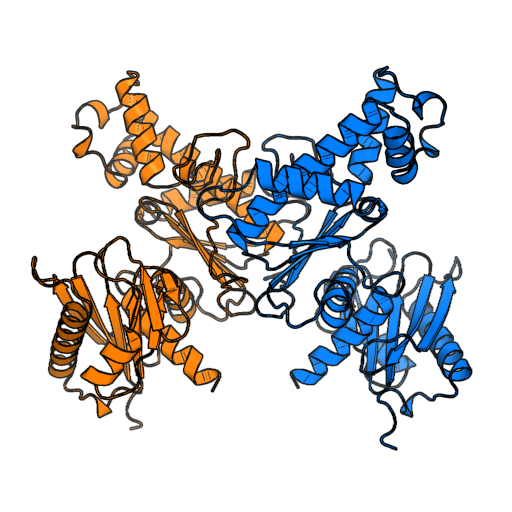CA 1
ATOM 2181 C C . PRO A 1 294 ? 2.727 -9.5 12.602 1 85.12 294 PRO A C 1
ATOM 2183 O O . PRO A 1 294 ? 1.727 -10.219 12.578 1 85.12 294 PRO A O 1
ATOM 2186 N N . VAL A 1 295 ? 3.451 -9.352 11.492 1 94 295 VAL A N 1
ATOM 2187 C CA . VAL A 1 295 ? 3.064 -9.898 10.195 1 94 295 VAL A CA 1
ATOM 2188 C C . VAL A 1 295 ? 3.494 -11.359 10.109 1 94 295 VAL A C 1
ATOM 2190 O O . VAL A 1 295 ? 4.578 -11.727 10.57 1 94 295 VAL A O 1
ATOM 2193 N N . ARG A 1 296 ? 2.623 -12.227 9.633 1 96.44 296 ARG A N 1
ATOM 2194 C CA . ARG A 1 296 ? 3.004 -13.586 9.258 1 96.44 296 ARG A CA 1
ATOM 2195 C C . ARG A 1 296 ? 3.525 -13.633 7.828 1 96.44 296 ARG A C 1
ATOM 2197 O O . ARG A 1 296 ? 2.971 -12.992 6.938 1 96.44 296 ARG A O 1
ATOM 2204 N N . ILE A 1 297 ? 4.645 -14.297 7.652 1 97.69 297 ILE A N 1
ATOM 2205 C CA . ILE A 1 297 ? 5.195 -14.547 6.324 1 97.69 297 ILE A CA 1
ATOM 2206 C C . ILE A 1 297 ? 5.129 -16.031 6.012 1 97.69 297 ILE A C 1
ATOM 2208 O O . ILE A 1 297 ? 5.801 -16.844 6.656 1 97.69 297 ILE A O 1
ATOM 2212 N N . GLU A 1 298 ? 4.281 -16.375 4.996 1 97.69 298 GLU A N 1
ATOM 2213 C CA . GLU A 1 298 ? 3.986 -17.781 4.77 1 97.69 298 GLU A CA 1
ATOM 2214 C C . GLU A 1 298 ? 3.947 -18.109 3.281 1 97.69 298 GLU A C 1
ATOM 2216 O O . GLU A 1 298 ? 3.75 -17.219 2.451 1 97.69 298 GLU A O 1
ATOM 2221 N N . LYS A 1 299 ? 4.137 -19.391 2.986 1 96.88 299 LYS A N 1
ATOM 2222 C CA . LYS A 1 299 ? 3.996 -19.891 1.621 1 96.88 299 LYS A CA 1
ATOM 2223 C C . LYS A 1 299 ? 2.525 -20.031 1.238 1 96.88 299 LYS A C 1
ATOM 2225 O O . LYS A 1 299 ? 1.699 -20.422 2.064 1 96.88 299 LYS A O 1
ATOM 2230 N N . ALA A 1 300 ? 2.234 -19.719 0.007 1 96.06 300 ALA A N 1
ATOM 2231 C CA . ALA A 1 300 ? 0.893 -19.953 -0.522 1 96.06 300 ALA A CA 1
ATOM 2232 C C . ALA A 1 300 ? 0.503 -21.422 -0.404 1 96.06 300 ALA A C 1
ATOM 2234 O O . ALA A 1 300 ? 1.359 -22.312 -0.487 1 96.06 300 ALA A O 1
ATOM 2235 N N . SER A 1 301 ? -0.86 -21.672 -0.244 1 95.19 301 SER A N 1
ATOM 2236 C CA . SER A 1 301 ? -1.266 -23.062 -0.028 1 95.19 301 SER A CA 1
ATOM 2237 C C . SER A 1 301 ? -2.477 -23.422 -0.882 1 95.19 301 SER A C 1
ATOM 2239 O O . SER A 1 301 ? -2.963 -24.547 -0.832 1 95.19 301 SER A O 1
ATOM 2241 N N . ALA A 1 302 ? -2.996 -22.438 -1.644 1 92 302 ALA A N 1
ATOM 2242 C CA . ALA A 1 302 ? -4.137 -22.75 -2.498 1 92 302 ALA A CA 1
ATOM 2243 C C . ALA A 1 302 ? -3.771 -23.828 -3.527 1 92 302 ALA A C 1
ATOM 2245 O O . ALA A 1 302 ? -4.641 -24.547 -4.02 1 92 302 ALA A O 1
ATOM 2246 N N . GLY A 1 303 ? -2.488 -23.859 -3.938 1 82.62 303 GLY A N 1
ATOM 2247 C CA . GLY A 1 303 ? -1.979 -25.031 -4.629 1 82.62 303 GLY A CA 1
ATOM 2248 C C . GLY A 1 303 ? -2.131 -24.953 -6.137 1 82.62 303 GLY A C 1
ATOM 2249 O O . GLY A 1 303 ? -2.252 -23.859 -6.695 1 82.62 303 GLY A O 1
ATOM 2250 N N . TYR A 1 304 ? -2.1 -26.109 -6.777 1 81.25 304 TYR A N 1
ATOM 2251 C CA . TYR A 1 304 ? -2.094 -26.328 -8.219 1 81.25 304 TYR A CA 1
ATOM 2252 C C . TYR A 1 304 ? -3.367 -25.781 -8.859 1 81.25 304 TYR A C 1
ATOM 2254 O O . TYR A 1 304 ? -3.344 -25.297 -9.992 1 81.25 304 TYR A O 1
ATOM 2262 N N . ASP A 1 305 ? -4.43 -25.75 -8.086 1 92.19 305 ASP A N 1
ATOM 2263 C CA . ASP A 1 305 ? -5.738 -25.391 -8.633 1 92.19 305 ASP A CA 1
ATOM 2264 C C . ASP A 1 305 ? -6.078 -23.938 -8.32 1 92.19 305 ASP A C 1
ATOM 2266 O O . ASP A 1 305 ? -7.234 -23.516 -8.445 1 92.19 305 ASP A O 1
ATOM 2270 N N . SER A 1 306 ? -5.078 -23.141 -7.953 1 93.81 306 SER A N 1
ATOM 2271 C CA . SER A 1 306 ? -5.32 -21.766 -7.52 1 93.81 306 SER A CA 1
ATOM 2272 C C . SER A 1 306 ? -5.984 -20.953 -8.617 1 93.81 306 SER A C 1
ATOM 2274 O O . SER A 1 306 ? -6.844 -20.109 -8.344 1 93.81 306 SER A O 1
ATOM 2276 N N . GLY A 1 307 ? -5.59 -21.203 -9.82 1 94.62 307 GLY A N 1
ATOM 2277 C CA . GLY A 1 307 ? -6.203 -20.469 -10.922 1 94.62 307 GLY A CA 1
ATOM 2278 C C . GLY A 1 307 ? -7.688 -20.75 -11.07 1 94.62 307 GLY A C 1
ATOM 2279 O O . GLY A 1 307 ? -8.484 -19.828 -11.242 1 94.62 307 GLY A O 1
ATOM 2280 N N . ILE A 1 308 ? -8.086 -22.031 -11.016 1 97.12 308 ILE A N 1
ATOM 2281 C CA . ILE A 1 308 ? -9.477 -22.469 -11.117 1 97.12 308 ILE A CA 1
ATOM 2282 C C . ILE A 1 308 ? -10.273 -21.906 -9.945 1 97.12 308 ILE A C 1
ATOM 2284 O O . ILE A 1 308 ? -11.32 -21.281 -10.141 1 97.12 308 ILE A O 1
ATOM 2288 N N . ILE A 1 309 ? -9.75 -22.094 -8.82 1 97.38 309 ILE A N 1
ATOM 2289 C CA . ILE A 1 309 ? -10.422 -21.672 -7.602 1 97.38 309 ILE A CA 1
ATOM 2290 C C . ILE A 1 309 ? -10.562 -20.141 -7.59 1 97.38 309 ILE A C 1
ATOM 2292 O O . ILE A 1 309 ? -11.633 -19.609 -7.27 1 97.38 309 ILE A O 1
ATOM 2296 N N . GLY A 1 310 ? -9.516 -19.469 -7.953 1 96.75 310 GLY A N 1
ATOM 2297 C CA . GLY A 1 310 ? -9.523 -18.016 -7.988 1 96.75 310 GLY A CA 1
ATOM 2298 C C . GLY A 1 310 ? -10.516 -17.438 -8.984 1 96.75 310 GLY A C 1
ATOM 2299 O O . GLY A 1 310 ? -11.164 -16.438 -8.711 1 96.75 310 GLY A O 1
ATOM 2300 N N . ALA A 1 311 ? -10.617 -18.078 -10.086 1 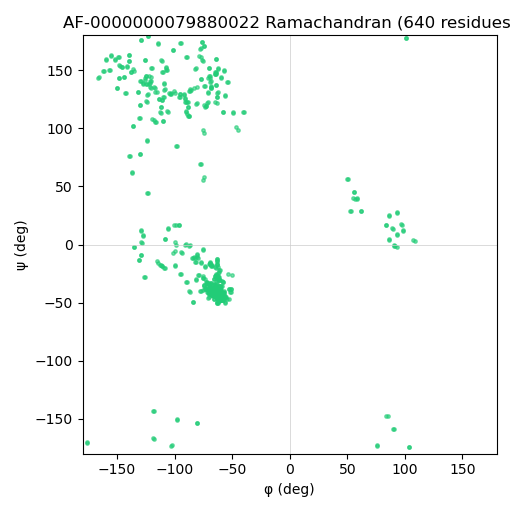96.44 311 ALA A N 1
ATOM 2301 C CA . ALA A 1 311 ? -11.586 -17.641 -11.086 1 96.44 311 ALA A CA 1
ATOM 2302 C C . ALA A 1 311 ? -13.008 -17.734 -10.539 1 96.44 311 ALA A C 1
ATOM 2304 O O . ALA A 1 311 ? -13.836 -16.859 -10.797 1 96.44 311 ALA A O 1
ATOM 2305 N N . VAL A 1 312 ? -13.258 -18.719 -9.781 1 96.38 312 VAL A N 1
ATOM 2306 C CA . VAL A 1 312 ? -14.57 -18.891 -9.172 1 96.38 312 VAL A CA 1
ATOM 2307 C C . VAL A 1 312 ? -14.766 -17.844 -8.07 1 96.38 312 VAL A C 1
ATOM 2309 O O . VAL A 1 312 ? -15.859 -17.297 -7.918 1 96.38 312 VAL A O 1
ATOM 2312 N N . ALA A 1 313 ? -13.727 -17.609 -7.383 1 94.81 313 ALA A N 1
ATOM 2313 C CA . ALA A 1 313 ? -13.812 -16.656 -6.277 1 94.81 313 ALA A CA 1
ATOM 2314 C C . ALA A 1 313 ? -14.258 -15.273 -6.77 1 94.81 313 ALA A C 1
ATOM 2316 O O . ALA A 1 313 ? -15.023 -14.586 -6.094 1 94.81 313 ALA A O 1
ATOM 2317 N N . VAL A 1 314 ? -13.852 -14.93 -7.859 1 89.88 314 VAL A N 1
ATOM 2318 C CA . VAL A 1 314 ? -14.211 -13.633 -8.43 1 89.88 314 VAL A CA 1
ATOM 2319 C C . VAL A 1 314 ? -15.711 -13.57 -8.672 1 89.88 314 VAL A C 1
ATOM 2321 O O . VAL A 1 314 ? -16.344 -12.539 -8.438 1 89.88 314 VAL A O 1
ATOM 2324 N N . CYS A 1 315 ? -16.25 -14.633 -9.109 1 86.81 315 CYS A N 1
ATOM 2325 C CA . CYS A 1 315 ? -17.688 -14.727 -9.375 1 86.81 315 CYS A CA 1
ATOM 2326 C C . CYS A 1 315 ? -18.484 -14.602 -8.086 1 86.81 315 CYS A C 1
ATOM 2328 O O . CYS A 1 315 ? -19.531 -13.938 -8.062 1 86.81 315 CYS A O 1
ATOM 2330 N N . LYS A 1 316 ? -17.953 -15.203 -7.18 1 86.38 316 LYS A N 1
ATOM 2331 C CA . LYS A 1 316 ? -18.641 -15.203 -5.895 1 86.38 316 LYS A CA 1
ATOM 2332 C C . LYS A 1 316 ? -18.688 -13.797 -5.297 1 86.38 316 LYS A C 1
ATOM 2334 O O . LYS A 1 316 ? -19.703 -13.383 -4.746 1 86.38 316 LYS A O 1
ATOM 2339 N N . ASN A 1 317 ? -17.656 -13.086 -5.395 1 79.69 317 ASN A N 1
ATOM 2340 C CA . ASN A 1 317 ? -17.547 -11.742 -4.82 1 79.69 317 ASN A CA 1
ATOM 2341 C C . ASN A 1 317 ? -18.422 -10.742 -5.566 1 79.69 317 ASN A C 1
ATOM 2343 O O . ASN A 1 317 ? -18.984 -9.836 -4.957 1 79.69 317 ASN A O 1
ATOM 2347 N N . GLN A 1 318 ? -18.406 -10.852 -6.832 1 72.62 318 GLN A N 1
ATOM 2348 C CA . GLN A 1 318 ? -19.219 -9.953 -7.633 1 72.62 318 GLN A CA 1
ATOM 2349 C C . GLN A 1 318 ? -20.703 -10.156 -7.344 1 72.62 318 GLN A C 1
ATOM 2351 O O . GLN A 1 318 ? -21.484 -9.203 -7.367 1 72.62 318 GLN A O 1
ATOM 2356 N N . ARG A 1 319 ? -20.953 -11.328 -7.09 1 61.91 319 ARG A N 1
ATOM 2357 C CA . ARG A 1 319 ? -22.359 -11.625 -6.824 1 61.91 319 ARG A CA 1
ATOM 2358 C C . ARG A 1 319 ? -22.781 -11.148 -5.438 1 61.91 319 ARG A C 1
ATOM 2360 O O . ARG A 1 319 ? -23.938 -10.773 -5.223 1 61.91 319 ARG A O 1
ATOM 2367 N N . LYS A 1 320 ? -21.891 -11.078 -4.531 1 53.75 320 LYS A N 1
ATOM 2368 C CA . LYS A 1 320 ? -22.203 -10.555 -3.209 1 53.75 320 LYS A CA 1
ATOM 2369 C C . LYS A 1 320 ? -22.422 -9.039 -3.258 1 53.75 320 LYS A C 1
ATOM 2371 O O . LYS A 1 320 ? -23.219 -8.5 -2.479 1 53.75 320 LYS A O 1
ATOM 2376 N N . GLY A 1 321 ? -21.766 -8.312 -4.012 1 46.72 321 GLY A N 1
ATOM 2377 C CA . GLY A 1 321 ? -21.953 -6.879 -4.141 1 46.72 321 GLY A CA 1
ATOM 2378 C C . GLY A 1 321 ? -23.219 -6.504 -4.895 1 46.72 321 GLY A C 1
ATOM 2379 O O . GLY A 1 321 ? -23.609 -5.336 -4.914 1 46.72 321 GLY A O 1
ATOM 2380 N N . GLN A 1 322 ? -23.828 -7.402 -5.684 1 40.56 322 GLN A N 1
ATOM 2381 C CA . GLN A 1 322 ? -25.125 -7.156 -6.328 1 40.56 322 GLN A CA 1
ATOM 2382 C C . GLN A 1 322 ? -26.281 -7.551 -5.418 1 40.56 322 GLN A C 1
ATOM 2384 O O . GLN A 1 322 ? -26.188 -8.539 -4.688 1 40.56 322 GLN A O 1
ATOM 2389 N N . MET B 1 1 ? -38.438 24.375 3.584 1 33.31 1 MET B N 1
ATOM 2390 C CA . MET B 1 1 ? -37 24.562 3.379 1 33.31 1 MET B CA 1
ATOM 2391 C C . MET B 1 1 ? -36.219 23.484 4.109 1 33.31 1 MET B C 1
ATOM 2393 O O . MET B 1 1 ? -36.344 23.328 5.328 1 33.31 1 MET B O 1
ATOM 2397 N N . THR B 1 2 ? -35.969 22.359 3.631 1 43.22 2 THR B N 1
ATOM 2398 C CA . THR B 1 2 ? -35.375 21.219 4.316 1 43.22 2 THR B CA 1
ATOM 2399 C C . THR B 1 2 ? -34.156 21.641 5.109 1 43.22 2 THR B C 1
ATOM 2401 O O . THR B 1 2 ? -33.281 22.312 4.582 1 43.22 2 THR B O 1
ATOM 2404 N N . ALA B 1 3 ? -34.344 21.781 6.355 1 54.41 3 ALA B N 1
ATOM 2405 C CA . ALA B 1 3 ? -33.344 22.312 7.277 1 54.41 3 ALA B CA 1
ATOM 2406 C C . ALA B 1 3 ? -31.969 21.781 6.941 1 54.41 3 ALA B C 1
ATOM 2408 O O . ALA B 1 3 ? -31.797 20.578 6.672 1 54.41 3 ALA B O 1
ATOM 2409 N N . ALA B 1 4 ? -31.078 22.625 6.527 1 72.88 4 ALA B N 1
ATOM 2410 C CA . ALA B 1 4 ? -29.719 22.266 6.117 1 72.88 4 ALA B CA 1
ATOM 2411 C C . ALA B 1 4 ? -29.047 21.375 7.168 1 72.88 4 ALA B C 1
ATOM 2413 O O . ALA B 1 4 ? -29.094 21.688 8.359 1 72.88 4 ALA B O 1
ATOM 2414 N N . VAL B 1 5 ? -28.766 20.109 6.828 1 87.31 5 VAL B N 1
ATOM 2415 C CA . VAL B 1 5 ? -28.109 19.141 7.707 1 87.31 5 VAL B CA 1
ATOM 2416 C C . VAL B 1 5 ? -26.75 19.688 8.141 1 87.31 5 VAL B C 1
ATOM 2418 O O . VAL B 1 5 ? -25.938 20.078 7.305 1 87.31 5 VAL B O 1
ATOM 2421 N N . MET B 1 6 ? -26.625 19.984 9.5 1 95.12 6 MET B N 1
ATOM 2422 C CA . MET B 1 6 ? -25.359 20.5 10.047 1 95.12 6 MET B CA 1
ATOM 2423 C C . MET B 1 6 ? -24.656 19.422 10.867 1 95.12 6 MET B C 1
ATOM 2425 O O . MET B 1 6 ? -25.297 18.516 11.398 1 95.12 6 MET B O 1
ATOM 2429 N N . PHE B 1 7 ? -23.344 19.531 10.859 1 97 7 PHE B N 1
ATOM 2430 C CA . PHE B 1 7 ? -22.469 18.672 11.656 1 97 7 PHE B CA 1
ATOM 2431 C C . PHE B 1 7 ? -21.547 19.5 12.531 1 97 7 PHE B C 1
ATOM 2433 O O . PHE B 1 7 ? -21.344 20.688 12.273 1 97 7 PHE B O 1
ATOM 2440 N N . ALA B 1 8 ? -21.047 18.891 13.555 1 97.69 8 ALA B N 1
ATOM 2441 C CA . ALA B 1 8 ? -20.016 19.531 14.344 1 97.69 8 ALA B CA 1
ATOM 2442 C C . ALA B 1 8 ? -18.734 18.688 14.367 1 97.69 8 ALA B C 1
ATOM 2444 O O . ALA B 1 8 ? -18.812 17.469 14.469 1 97.69 8 ALA B O 1
ATOM 2445 N N . GLY B 1 9 ? -17.641 19.344 14.172 1 98.19 9 GLY B N 1
ATOM 2446 C CA . GLY B 1 9 ? -16.344 18.703 14.281 1 98.19 9 GLY B CA 1
ATOM 2447 C C . GLY B 1 9 ? -15.484 19.297 15.383 1 98.19 9 GLY B C 1
ATOM 2448 O O . GLY B 1 9 ? -15.445 20.516 15.57 1 98.19 9 GLY B O 1
ATOM 2449 N N . VAL B 1 10 ? -14.844 18.453 16.172 1 98.19 10 VAL B N 1
ATOM 2450 C CA . VAL B 1 10 ? -13.906 18.828 17.219 1 98.19 10 VAL B CA 1
ATOM 2451 C C . VAL B 1 10 ? -12.5 18.344 16.859 1 98.19 10 VAL B C 1
ATOM 2453 O O . VAL B 1 10 ? -12.305 17.156 16.578 1 98.19 10 VAL B O 1
ATOM 2456 N N . ASP B 1 11 ? -11.57 19.203 16.844 1 97.38 11 ASP B N 1
ATOM 2457 C CA . ASP B 1 11 ? -10.164 18.906 16.625 1 97.38 11 ASP B CA 1
ATOM 2458 C C . ASP B 1 11 ? -9.352 19.094 17.891 1 97.38 11 ASP B C 1
ATOM 2460 O O . ASP B 1 11 ? -9.062 20.219 18.297 1 97.38 11 ASP B O 1
ATOM 2464 N N . ILE B 1 12 ? -8.977 18.016 18.469 1 96.06 12 ILE B N 1
ATOM 2465 C CA . ILE B 1 12 ? -8.18 18.062 19.703 1 96.06 12 ILE B CA 1
ATOM 2466 C C . ILE B 1 12 ? -6.695 18.141 19.344 1 96.06 12 ILE B C 1
ATOM 2468 O O . ILE B 1 12 ? -6.117 17.172 18.859 1 96.06 12 ILE B O 1
ATOM 2472 N N . GLY B 1 13 ? -6.09 19.266 19.609 1 90.69 13 GLY B N 1
ATOM 2473 C CA . GLY B 1 13 ? -4.676 19.469 19.344 1 90.69 13 GLY B CA 1
ATOM 2474 C C . GLY B 1 13 ? -3.818 19.375 20.594 1 90.69 13 GLY B C 1
ATOM 2475 O O . GLY B 1 13 ? -4.316 19.047 21.672 1 90.69 13 GLY B O 1
ATOM 2476 N N . ALA B 1 14 ? -2.566 19.703 20.438 1 83.56 14 ALA B N 1
ATOM 2477 C CA . ALA B 1 14 ? -1.61 19.609 21.531 1 83.56 14 ALA B CA 1
ATOM 2478 C C . ALA B 1 14 ? -1.803 20.75 22.531 1 83.56 14 ALA B C 1
ATOM 2480 O O . ALA B 1 14 ? -1.569 20.578 23.734 1 83.56 14 ALA B O 1
ATOM 2481 N N . THR B 1 15 ? -2.277 21.859 22.047 1 88.94 15 THR B N 1
ATOM 2482 C CA . THR B 1 15 ? -2.289 23.047 22.891 1 88.94 15 THR B CA 1
ATOM 2483 C C . THR B 1 15 ? -3.719 23.484 23.188 1 88.94 15 THR B C 1
ATOM 2485 O O . THR B 1 15 ? -3.949 24.312 24.078 1 88.94 15 THR B O 1
ATOM 2488 N N . GLY B 1 16 ? -4.59 22.969 22.438 1 94.88 16 GLY B N 1
ATOM 2489 C CA . GLY B 1 16 ? -5.98 23.359 22.594 1 94.88 16 GLY B CA 1
ATOM 2490 C C . GLY B 1 16 ? -6.926 22.594 21.688 1 94.88 16 GLY B C 1
ATOM 2491 O O . GLY B 1 16 ? -6.535 21.609 21.062 1 94.88 16 GLY B O 1
ATOM 2492 N N . VAL B 1 17 ? -8.18 23.094 21.703 1 97.25 17 VAL B N 1
ATOM 2493 C CA . VAL B 1 17 ? -9.195 22.469 20.875 1 97.25 17 VAL B CA 1
ATOM 2494 C C . VAL B 1 17 ? -9.766 23.484 19.891 1 97.25 17 VAL B C 1
ATOM 2496 O O . VAL B 1 17 ? -9.844 24.672 20.188 1 97.25 17 VAL B O 1
ATOM 2499 N N . LYS B 1 18 ? -10.07 23 18.719 1 97.69 18 LYS B N 1
ATOM 2500 C CA . LYS B 1 18 ? -10.836 23.719 17.703 1 97.69 18 LYS B CA 1
ATOM 2501 C C . LYS B 1 18 ? -12.164 23.047 17.422 1 97.69 18 LYS B C 1
ATOM 2503 O O . LYS B 1 18 ? -12.227 21.812 17.297 1 97.69 18 LYS B O 1
ATOM 2508 N N . VAL B 1 19 ? -13.164 23.828 17.438 1 98.31 19 VAL B N 1
ATOM 2509 C CA . VAL B 1 19 ? -14.5 23.297 17.203 1 98.31 19 VAL B CA 1
ATOM 2510 C C . VAL B 1 19 ? -15.211 24.109 16.125 1 98.31 19 VAL B C 1
ATOM 2512 O O . VAL B 1 19 ? -15.062 25.328 16.078 1 98.31 19 VAL B O 1
ATOM 2515 N N . GLY B 1 20 ? -15.961 23.375 15.266 1 98 20 GLY B N 1
ATOM 2516 C CA . GLY B 1 20 ? -16.703 24.078 14.234 1 98 20 GLY B CA 1
ATOM 2517 C C . GLY B 1 20 ? -17.953 23.359 13.797 1 98 20 GLY B C 1
ATOM 2518 O O . GLY B 1 20 ? -18.125 22.172 14.078 1 98 20 GLY B O 1
ATOM 2519 N N . VAL B 1 21 ? -18.812 24.125 13.234 1 97.69 21 VAL B N 1
ATOM 2520 C CA . VAL B 1 21 ? -20.016 23.609 12.586 1 97.69 21 VAL B CA 1
ATOM 2521 C C . VAL B 1 21 ? -19.812 23.547 11.078 1 97.69 21 VAL B C 1
ATOM 2523 O O . VAL B 1 21 ? -19.297 24.484 10.477 1 97.69 21 VAL B O 1
ATOM 2526 N N . VAL B 1 22 ? -20.141 22.406 10.547 1 97.12 22 VAL B N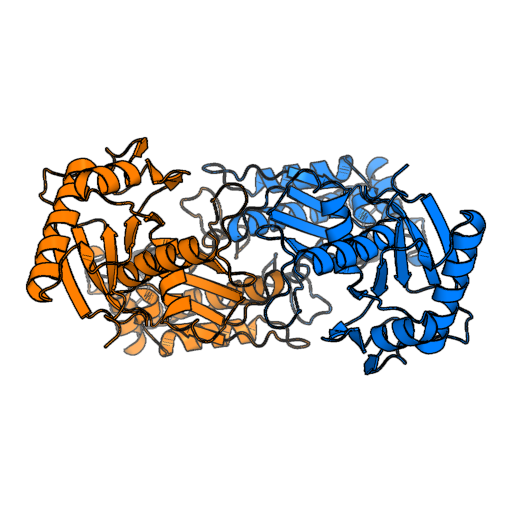 1
ATOM 2527 C CA . VAL B 1 22 ? -19.859 22.109 9.141 1 97.12 22 VAL B CA 1
ATOM 2528 C C . VAL B 1 22 ? -21.141 21.734 8.414 1 97.12 22 VAL B C 1
ATOM 2530 O O . VAL B 1 22 ? -21.969 20.984 8.945 1 97.12 22 VAL B O 1
ATOM 2533 N N . THR B 1 23 ? -21.328 22.234 7.199 1 96.31 23 THR B N 1
ATOM 2534 C CA . THR B 1 23 ? -22.484 21.891 6.391 1 96.31 23 THR B CA 1
ATOM 2535 C C . THR B 1 23 ? -22.328 20.484 5.789 1 96.31 23 THR B C 1
ATOM 2537 O O . THR B 1 23 ? -21.266 19.891 5.879 1 96.31 23 THR B O 1
ATOM 2540 N N . SER B 1 24 ? -23.375 20.016 5.129 1 94 24 SER B N 1
ATOM 2541 C CA . SER B 1 24 ? -23.359 18.703 4.484 1 94 24 SER B CA 1
ATOM 2542 C C . SER B 1 24 ? -22.391 18.688 3.307 1 94 24 SER B C 1
ATOM 2544 O O . SER B 1 24 ? -21.953 17.625 2.873 1 94 24 SER B O 1
ATOM 2546 N N . GLU B 1 25 ? -22 19.906 2.82 1 94 25 GLU B N 1
ATOM 2547 C CA . GLU B 1 25 ? -21.094 20.016 1.686 1 94 25 GLU B CA 1
ATOM 2548 C C . GLU B 1 25 ? -19.656 20.172 2.152 1 94 25 GLU B C 1
ATOM 2550 O O . GLU B 1 25 ? -18.719 20.188 1.337 1 94 25 GLU B O 1
ATOM 2555 N N . GLY B 1 26 ? -19.484 20.312 3.469 1 94.81 26 GLY B N 1
ATOM 2556 C CA . GLY B 1 26 ? -18.141 20.359 4.012 1 94.81 26 GLY B CA 1
ATOM 2557 C C . GLY B 1 26 ? -17.656 21.766 4.262 1 94.81 26 GLY B C 1
ATOM 2558 O O . GLY B 1 26 ? -16.469 21.984 4.504 1 94.81 26 GLY B O 1
ATOM 2559 N N . ALA B 1 27 ? -18.562 22.75 4.203 1 95.06 27 ALA B N 1
ATOM 2560 C CA . ALA B 1 27 ? -18.188 24.141 4.477 1 95.06 27 ALA B CA 1
ATOM 2561 C C . ALA B 1 27 ? -18.266 24.438 5.969 1 95.06 27 ALA B C 1
ATOM 2563 O O . ALA B 1 27 ? -19.266 24.125 6.621 1 95.06 27 ALA B O 1
ATOM 2564 N N . VAL B 1 28 ? -17.219 25.094 6.48 1 96.38 28 VAL B N 1
ATOM 2565 C CA . VAL B 1 28 ? -17.234 25.516 7.879 1 96.38 28 VAL B CA 1
ATOM 2566 C C . VAL B 1 28 ? -18.016 26.812 8.016 1 96.38 28 VAL B C 1
ATOM 2568 O O . VAL B 1 28 ? -17.641 27.844 7.445 1 96.38 28 VAL B O 1
ATOM 2571 N N . VAL B 1 29 ? -19.062 26.766 8.82 1 95.94 29 VAL B N 1
ATOM 2572 C CA . VAL B 1 29 ? -19.953 27.906 9 1 95.94 29 VAL B CA 1
ATOM 2573 C C . VAL B 1 29 ? -19.406 28.828 10.094 1 95.94 29 VAL B C 1
ATOM 2575 O O . VAL B 1 29 ? -19.516 30.047 10.008 1 95.94 29 VAL B O 1
ATOM 2578 N N . ALA B 1 30 ? -18.938 28.234 11.07 1 96.81 30 ALA B N 1
ATOM 2579 C CA . ALA B 1 30 ? -18.344 28.922 12.219 1 96.81 30 ALA B CA 1
ATOM 2580 C C . ALA B 1 30 ? -17.375 28 12.961 1 96.81 30 ALA B C 1
ATOM 2582 O O . ALA B 1 30 ? -17.5 26.781 12.906 1 96.81 30 ALA B O 1
ATOM 2583 N N . ARG B 1 31 ? -16.422 28.609 13.531 1 97.19 31 ARG B N 1
ATOM 2584 C CA . ARG B 1 31 ? -15.469 27.875 14.336 1 97.19 31 ARG B CA 1
ATOM 2585 C C . ARG B 1 31 ? -14.953 28.719 15.5 1 97.19 31 ARG B C 1
ATOM 2587 O O . ARG B 1 31 ? -15.016 29.938 15.453 1 97.19 31 ARG B O 1
ATOM 2594 N N . GLU B 1 32 ? -14.555 28.078 16.5 1 97.62 32 GLU B N 1
ATOM 2595 C CA . GLU B 1 32 ? -13.906 28.656 17.672 1 97.62 32 GLU B CA 1
ATOM 2596 C C . GLU B 1 32 ? -12.781 27.766 18.188 1 97.62 32 GLU B C 1
ATOM 2598 O O . GLU B 1 32 ? -12.75 26.562 17.875 1 97.62 32 GLU B O 1
ATOM 2603 N N . GLN B 1 33 ? -11.812 28.375 18.828 1 97 33 GLN B N 1
ATOM 2604 C CA . GLN B 1 33 ? -10.719 27.609 19.422 1 97 33 GLN B CA 1
ATOM 2605 C C . GLN B 1 33 ? -10.367 28.141 20.812 1 97 33 GLN B C 1
ATOM 2607 O O . GLN B 1 33 ? -10.578 29.328 21.094 1 97 33 GLN B O 1
ATOM 2612 N N . GLU B 1 34 ? -9.938 27.297 21.656 1 97.5 34 GLU B N 1
ATOM 2613 C CA . GLU B 1 34 ? -9.484 27.672 22.984 1 97.5 34 GLU B CA 1
ATOM 2614 C C . GLU B 1 34 ? -8.297 26.797 23.422 1 97.5 34 GLU B C 1
ATOM 2616 O O . GLU B 1 34 ? -8.266 25.609 23.141 1 97.5 34 GLU B O 1
ATOM 2621 N N . ASN B 1 35 ? -7.387 27.375 24.125 1 96.5 35 ASN B N 1
ATOM 2622 C CA . ASN B 1 35 ? -6.242 26.656 24.688 1 96.5 35 ASN B CA 1
ATOM 2623 C C . ASN B 1 35 ? -6.609 25.953 25.984 1 96.5 35 ASN B C 1
ATOM 2625 O O . ASN B 1 35 ? -7.516 26.375 26.703 1 96.5 35 ASN B O 1
ATOM 2629 N N . TYR B 1 36 ? -5.883 24.922 26.172 1 94.44 36 TYR B N 1
ATOM 2630 C CA . TYR B 1 36 ? -6.059 24.234 27.438 1 94.44 36 TYR B CA 1
ATOM 2631 C C . TYR B 1 36 ? -5.633 25.109 28.609 1 94.44 36 TYR B C 1
ATOM 2633 O O . TYR B 1 36 ? -4.711 25.922 28.469 1 94.44 36 TYR B O 1
ATOM 2641 N N . HIS B 1 37 ? -6.328 24.938 29.719 1 92.25 37 HIS B N 1
ATOM 2642 C CA . HIS B 1 37 ? -5.754 25.453 30.953 1 92.25 37 HIS B CA 1
ATOM 2643 C C . HIS B 1 37 ? -4.512 24.656 31.359 1 92.25 37 HIS B C 1
ATOM 2645 O O . HIS B 1 37 ? -4.508 23.438 31.297 1 92.25 37 HIS B O 1
ATOM 2651 N N . PRO B 1 38 ? -3.459 25.312 31.734 1 86.88 38 PRO B N 1
ATOM 2652 C CA . PRO B 1 38 ? -2.184 24.656 32.031 1 86.88 38 PRO B CA 1
ATOM 2653 C C . PRO B 1 38 ? -2.33 23.469 33 1 86.88 38 PRO B C 1
ATOM 2655 O O . PRO B 1 38 ? -1.559 22.516 32.906 1 86.88 38 PRO B O 1
ATOM 2658 N N . GLU B 1 39 ? -3.326 23.5 33.812 1 87.88 39 GLU B N 1
ATOM 2659 C CA . GLU B 1 39 ? -3.461 22.469 34.844 1 87.88 39 GLU B CA 1
ATOM 2660 C C . GLU B 1 39 ? -4.613 21.516 34.531 1 87.88 39 GLU B C 1
ATOM 2662 O O . GLU B 1 39 ? -4.934 20.641 35.312 1 87.88 39 GLU B O 1
ATOM 2667 N N . LYS B 1 40 ? -5.227 21.641 33.438 1 89.31 40 LYS B N 1
ATOM 2668 C CA . LYS B 1 40 ? -6.406 20.844 33.125 1 89.31 40 LYS B CA 1
ATOM 2669 C C . LYS B 1 40 ? -6.215 20.078 31.812 1 89.31 40 LYS B C 1
ATOM 2671 O O . LYS B 1 40 ? -6.648 20.547 30.75 1 89.31 40 LYS B O 1
ATOM 2676 N N . HIS B 1 41 ? -5.652 18.844 31.984 1 92.38 41 HIS B N 1
ATOM 2677 C CA . HIS B 1 41 ? -5.348 18.078 30.766 1 92.38 41 HIS B CA 1
ATOM 2678 C C . HIS B 1 41 ? -5.926 16.672 30.859 1 92.38 41 HIS B C 1
ATOM 2680 O O . HIS B 1 41 ? -5.723 15.852 29.953 1 92.38 41 HIS B O 1
ATOM 2686 N N . GLU B 1 42 ? -6.613 16.406 31.938 1 94.94 42 GLU B N 1
ATOM 2687 C CA . GLU B 1 42 ? -7.262 15.102 32.031 1 94.94 42 GLU B CA 1
ATOM 2688 C C . GLU B 1 42 ? -8.328 14.938 30.953 1 94.94 42 GLU B C 1
ATOM 2690 O O . GLU B 1 42 ? -8.859 15.922 30.438 1 94.94 42 GLU B O 1
ATOM 2695 N N . PRO B 1 43 ? -8.664 13.727 30.672 1 96.12 43 PRO B N 1
ATOM 2696 C CA . PRO B 1 43 ? -9.617 13.492 29.594 1 96.12 43 PRO B CA 1
ATOM 2697 C C . PRO B 1 43 ? -10.906 14.289 29.75 1 96.12 43 PRO B C 1
ATOM 2699 O O . PRO B 1 43 ? -11.359 14.945 28.812 1 96.12 43 PRO B O 1
ATOM 2702 N N . GLN B 1 44 ? -11.406 14.242 30.922 1 97 44 GLN B N 1
ATOM 2703 C CA . GLN B 1 44 ? -12.672 14.938 31.141 1 97 44 GLN B CA 1
ATOM 2704 C C . GLN B 1 44 ? -12.5 16.453 30.984 1 97 44 GLN B C 1
ATOM 2706 O O . GLN B 1 44 ? -13.414 17.141 30.531 1 97 44 GLN B O 1
ATOM 2711 N N . ASP B 1 45 ? -11.336 16.953 31.375 1 97.12 45 ASP B N 1
ATOM 2712 C CA . ASP B 1 45 ? -11.055 18.375 31.219 1 97.12 45 ASP B CA 1
ATOM 2713 C C . ASP B 1 45 ? -11.141 18.797 29.766 1 97.12 45 ASP B C 1
ATOM 2715 O O . ASP B 1 45 ? -11.742 19.828 29.438 1 97.12 45 ASP B O 1
ATOM 2719 N N . VAL B 1 46 ? -10.531 18.047 28.969 1 97 46 VAL B N 1
ATOM 2720 C CA . VAL B 1 46 ? -10.469 18.344 27.531 1 97 46 VAL B CA 1
ATOM 2721 C C . VAL B 1 46 ? -11.859 18.219 26.922 1 97 46 VAL B C 1
ATOM 2723 O O . VAL B 1 46 ? -12.266 19.047 26.109 1 97 46 VAL B O 1
ATOM 2726 N N . VAL B 1 47 ? -12.586 17.203 27.328 1 97.81 47 VAL B N 1
ATOM 2727 C CA . VAL B 1 47 ? -13.945 17 26.844 1 97.81 47 VAL B CA 1
ATOM 2728 C C . VAL B 1 47 ? -14.812 18.188 27.219 1 97.81 47 VAL B C 1
ATOM 2730 O O . VAL B 1 47 ? -15.539 18.734 26.391 1 97.81 47 VAL B O 1
ATOM 2733 N N . ASP B 1 48 ? -14.703 18.578 28.484 1 98.06 48 ASP B N 1
ATOM 2734 C CA . ASP B 1 48 ? -15.492 19.703 28.969 1 98.06 48 ASP B CA 1
ATOM 2735 C C . ASP B 1 48 ? -15.172 20.984 28.203 1 98.06 48 ASP B C 1
ATOM 2737 O O . ASP B 1 48 ? -16.078 21.734 27.844 1 98.06 48 ASP B O 1
ATOM 2741 N N . LEU B 1 49 ? -13.961 21.156 27.984 1 98.06 49 LEU B N 1
ATOM 2742 C CA . LEU B 1 49 ? -13.547 22.328 27.219 1 98.06 49 LEU B CA 1
ATOM 2743 C C . LEU B 1 49 ? -14.109 22.297 25.797 1 98.06 49 LEU B C 1
ATOM 2745 O O . LEU B 1 49 ? -14.664 23.281 25.312 1 98.06 49 LEU B O 1
ATOM 2749 N N . ALA B 1 50 ? -13.945 21.219 25.156 1 98.12 50 ALA B N 1
ATOM 2750 C CA . ALA B 1 50 ? -14.43 21.047 23.797 1 98.12 50 ALA B CA 1
ATOM 2751 C C . ALA B 1 50 ? -15.93 21.328 23.703 1 98.12 50 ALA B C 1
ATOM 2753 O O . ALA B 1 50 ? -16.391 22.016 22.781 1 98.12 50 ALA B O 1
ATOM 2754 N N . ILE B 1 51 ? -16.656 20.797 24.641 1 97.56 51 ILE B N 1
ATOM 2755 C CA . ILE B 1 51 ? -18.109 20.953 24.625 1 97.56 51 ILE B CA 1
ATOM 2756 C C . ILE B 1 51 ? -18.469 22.406 24.922 1 97.56 51 ILE B C 1
ATOM 2758 O O . ILE B 1 51 ? -19.406 22.938 24.328 1 97.56 51 ILE B O 1
ATOM 2762 N N . SER B 1 52 ? -17.766 22.984 25.812 1 97.88 52 SER B N 1
ATOM 2763 C CA . SER B 1 52 ? -17.969 24.391 26.078 1 97.88 52 SER B CA 1
ATOM 2764 C C . SER B 1 52 ? -17.766 25.234 24.828 1 97.88 52 SER B C 1
ATOM 2766 O O . SER B 1 52 ? -18.547 26.125 24.531 1 97.88 52 SER B O 1
ATOM 2768 N N . VAL B 1 53 ? -16.719 24.906 24.109 1 98.25 53 VAL B N 1
ATOM 2769 C CA . VAL B 1 53 ? -16.422 25.625 22.875 1 98.25 53 VAL B CA 1
ATOM 2770 C C . VAL B 1 53 ? -17.5 25.344 21.844 1 98.25 53 VAL B C 1
ATOM 2772 O O . VAL B 1 53 ? -17.906 26.25 21.094 1 98.25 53 VAL B O 1
ATOM 2775 N N . LEU B 1 54 ? -17.953 24.141 21.797 1 97.75 54 LEU B N 1
ATOM 2776 C CA . LEU B 1 54 ? -19.047 23.797 20.891 1 97.75 54 LEU B CA 1
ATOM 2777 C C . LEU B 1 54 ? -20.281 24.656 21.172 1 97.75 54 LEU B C 1
ATOM 2779 O O . LEU B 1 54 ? -20.922 25.156 20.25 1 97.75 54 LEU B O 1
ATOM 2783 N N . HIS B 1 55 ? -20.578 24.844 22.406 1 97 55 HIS B N 1
ATOM 2784 C CA . HIS B 1 55 ? -21.703 25.688 22.797 1 97 55 HIS B CA 1
ATOM 2785 C C . HIS B 1 55 ? -21.547 27.109 22.281 1 97 55 HIS B C 1
ATOM 2787 O O . HIS B 1 55 ? -22.5 27.703 21.781 1 97 55 HIS B O 1
ATOM 2793 N N . LYS B 1 56 ? -20.359 27.578 22.391 1 97.56 56 LYS B N 1
ATOM 2794 C CA . LYS B 1 56 ? -20.078 28.922 21.906 1 97.56 56 LYS B CA 1
ATOM 2795 C C . LYS B 1 56 ? -20.328 29.031 20.406 1 97.56 56 LYS B C 1
ATOM 2797 O O . LYS B 1 56 ? -20.922 30 19.938 1 97.56 56 LYS B O 1
ATOM 2802 N N . VAL B 1 57 ? -19.891 28.047 19.688 1 97.62 57 VAL B N 1
ATOM 2803 C CA . VAL B 1 57 ? -20.047 28.031 18.234 1 97.62 57 VAL B CA 1
ATOM 2804 C C . VAL B 1 57 ? -21.531 27.969 17.875 1 97.62 57 VAL B C 1
ATOM 2806 O O . VAL B 1 57 ? -22 28.641 16.953 1 97.62 57 VAL B O 1
ATOM 2809 N N . LEU B 1 58 ? -22.219 27.156 18.578 1 96.31 58 LEU B N 1
ATOM 2810 C CA . LEU B 1 58 ? -23.641 27.016 18.328 1 96.31 58 LEU B CA 1
ATOM 2811 C C . LEU B 1 58 ? -24.391 28.312 18.609 1 96.31 58 LEU B C 1
ATOM 2813 O O . LEU B 1 58 ? -25.297 28.688 17.859 1 96.31 58 LEU B O 1
ATOM 2817 N N . GLU B 1 59 ? -24.016 28.953 19.656 1 96.06 59 GLU B N 1
ATOM 2818 C CA . GLU B 1 59 ? -24.625 30.234 19.984 1 96.06 59 GLU B CA 1
ATOM 2819 C C . GLU B 1 59 ? -24.406 31.266 18.875 1 96.06 59 GLU B C 1
ATOM 2821 O O . GLU B 1 59 ? -25.344 31.969 18.469 1 96.06 59 GLU B O 1
ATOM 2826 N N . THR B 1 60 ? -23.219 31.266 18.391 1 94.75 60 THR B N 1
ATOM 2827 C CA . THR B 1 60 ? -22.844 32.219 17.359 1 94.75 60 THR B CA 1
ATOM 2828 C C . THR B 1 60 ? -23.625 31.938 16.078 1 94.75 60 THR B C 1
ATOM 2830 O O . THR B 1 60 ? -23.984 32.875 15.344 1 94.75 60 THR B O 1
ATOM 2833 N N . THR B 1 61 ? -23.984 30.688 15.836 1 94.19 61 THR B N 1
ATOM 2834 C CA . THR B 1 61 ? -24.656 30.312 14.609 1 94.19 61 THR B CA 1
ATOM 2835 C C . THR B 1 61 ? -26.172 30.203 14.828 1 94.19 61 THR B C 1
ATOM 2837 O O . THR B 1 61 ? -26.922 29.875 13.906 1 94.19 61 THR B O 1
ATOM 2840 N N . GLN B 1 62 ? -26.609 30.453 16.062 1 94.31 62 GLN B N 1
ATOM 2841 C CA . GLN B 1 62 ? -28.016 30.359 16.438 1 94.31 62 GLN B CA 1
ATOM 2842 C C . GLN B 1 62 ? -28.578 28.969 16.141 1 94.31 62 GLN B C 1
ATOM 2844 O O . GLN B 1 62 ? -29.672 28.844 15.578 1 94.31 62 GLN B O 1
ATOM 2849 N N . LEU B 1 63 ? -27.734 28.016 16.406 1 93.75 63 LEU B N 1
ATOM 2850 C CA . LEU B 1 63 ? -28.125 26.625 16.312 1 93.75 63 LEU B CA 1
ATOM 2851 C C . LEU B 1 63 ? -28.172 25.969 17.688 1 93.75 63 LEU B C 1
ATOM 2853 O O . LEU B 1 63 ? -27.594 26.484 18.641 1 93.75 63 LEU B O 1
ATOM 2857 N N . GLY B 1 64 ? -28.922 24.875 17.781 1 91.44 64 GLY B N 1
ATOM 2858 C CA . GLY B 1 64 ? -28.906 24 18.938 1 91.44 64 GLY B CA 1
ATOM 2859 C C . GLY B 1 64 ? -28.359 22.625 18.625 1 91.44 64 GLY B C 1
ATOM 2860 O O . GLY B 1 64 ? -28.078 22.297 17.469 1 91.44 64 GLY B O 1
ATOM 2861 N N . PHE B 1 65 ? -28.203 21.859 19.688 1 91 65 PHE B N 1
ATOM 2862 C CA . PHE B 1 65 ? -27.703 20.5 19.516 1 91 65 PHE B CA 1
ATOM 2863 C C . PHE B 1 65 ? -28.641 19.688 18.641 1 91 65 PHE B C 1
ATOM 2865 O O . PHE B 1 65 ? -28.188 18.812 17.906 1 91 65 PHE B O 1
ATOM 2872 N N . GLY B 1 66 ? -29.891 20 18.688 1 90.06 66 GLY B N 1
ATOM 2873 C CA . GLY B 1 66 ? -30.875 19.297 17.891 1 90.06 66 GLY B CA 1
ATOM 2874 C C . GLY B 1 66 ? -30.734 19.547 16.406 1 90.06 66 GLY B C 1
ATOM 2875 O O . GLY B 1 66 ? -31.234 18.781 15.586 1 90.06 66 GLY B O 1
ATOM 2876 N N . ASP B 1 67 ? -30.062 20.562 16.094 1 93.19 67 ASP B N 1
ATOM 2877 C CA . ASP B 1 67 ? -29.844 20.922 14.703 1 93.19 67 ASP B CA 1
ATOM 2878 C C . ASP B 1 67 ? -28.656 20.156 14.117 1 93.19 67 ASP B C 1
ATOM 2880 O O . ASP B 1 67 ? -28.453 20.141 12.906 1 93.19 67 ASP B O 1
ATOM 2884 N N . LEU B 1 68 ? -27.875 19.5 14.938 1 94.69 68 LEU B N 1
ATOM 2885 C CA . LEU B 1 68 ? -26.703 18.766 14.508 1 94.69 68 LEU B CA 1
ATOM 2886 C C . LEU B 1 68 ? -27.062 17.312 14.195 1 94.69 68 LEU B C 1
ATOM 2888 O O . LEU B 1 68 ? -27.641 16.609 15.031 1 94.69 68 LEU B O 1
ATOM 2892 N N . GLU B 1 69 ? -26.719 16.906 13.055 1 94.62 69 GLU B N 1
ATOM 2893 C CA . GLU B 1 69 ? -26.938 15.516 12.672 1 94.62 69 GLU B CA 1
ATOM 2894 C C . GLU B 1 69 ? -25.984 14.578 13.406 1 94.62 69 GLU B C 1
ATOM 2896 O O . GLU B 1 69 ? -26.359 13.484 13.812 1 94.62 69 GLU B O 1
ATOM 2901 N N . ALA B 1 70 ? -24.781 15.008 13.523 1 95.44 70 ALA B N 1
ATOM 2902 C CA . ALA B 1 70 ? -23.75 14.203 14.195 1 95.44 70 ALA B CA 1
ATOM 2903 C C . ALA B 1 70 ? -22.578 15.078 14.648 1 95.44 70 ALA B C 1
ATOM 2905 O O . ALA B 1 70 ? -22.422 16.203 14.18 1 95.44 70 ALA B O 1
ATOM 2906 N N . VAL B 1 71 ? -21.844 14.547 15.609 1 96.69 71 VAL B N 1
ATOM 2907 C CA . VAL B 1 71 ? -20.641 15.203 16.141 1 96.69 71 VAL B CA 1
ATOM 2908 C C . VAL B 1 71 ? -19.438 14.258 16.016 1 96.69 71 VAL B C 1
ATOM 2910 O O . VAL B 1 71 ? -19.5 13.109 16.453 1 96.69 71 VAL B O 1
ATOM 2913 N N . GLY B 1 72 ? -18.422 14.734 15.328 1 97.31 72 GLY B N 1
ATOM 2914 C CA . GLY B 1 72 ? -17.172 13.992 15.219 1 97.31 72 GLY B CA 1
ATOM 2915 C C . GLY B 1 72 ? -16.031 14.641 15.969 1 97.31 72 GLY B C 1
ATOM 2916 O O . GLY B 1 72 ? -15.969 15.867 16.078 1 97.31 72 GLY B O 1
ATOM 2917 N N . VAL B 1 73 ? -15.117 13.789 16.469 1 97.38 73 VAL B N 1
ATOM 2918 C CA . VAL B 1 73 ? -13.969 14.273 17.234 1 97.38 73 VAL B CA 1
ATOM 2919 C C . VAL B 1 73 ? -12.688 13.648 16.688 1 97.38 73 VAL B C 1
ATOM 2921 O O . VAL B 1 73 ? -12.57 12.422 16.609 1 97.38 73 VAL B O 1
ATOM 2924 N N . GLY B 1 74 ? -11.781 14.461 16.234 1 95.75 74 GLY B N 1
ATOM 2925 C CA . GLY B 1 74 ? -10.438 14.023 15.914 1 95.75 74 GLY B CA 1
ATOM 2926 C C . GLY B 1 74 ? -9.469 14.172 17.078 1 95.75 74 GLY B C 1
ATOM 2927 O O . GLY B 1 74 ? -9.383 15.234 17.688 1 95.75 74 GLY B O 1
ATOM 2928 N N . CYS B 1 75 ? -8.75 13.109 17.375 1 94.12 75 CYS B N 1
ATOM 2929 C CA . CYS B 1 75 ? -7.879 13.141 18.547 1 94.12 75 CYS B CA 1
ATOM 2930 C C . CYS B 1 75 ? -6.52 12.539 18.219 1 94.12 75 CYS B C 1
ATOM 2932 O O . CYS B 1 75 ? -6.406 11.664 17.359 1 94.12 75 CYS B O 1
ATOM 2934 N N . PRO B 1 76 ? -5.508 13.016 18.906 1 87.88 76 PRO B N 1
ATOM 2935 C CA . PRO B 1 76 ? -4.191 12.391 18.766 1 87.88 76 PRO B CA 1
ATOM 2936 C C . PRO B 1 76 ? -4.062 11.094 19.562 1 87.88 76 PRO B C 1
ATOM 2938 O O . PRO B 1 76 ? -4.926 10.781 20.391 1 87.88 76 PRO B O 1
ATOM 2941 N N . GLY B 1 77 ? -3.092 10.297 19.219 1 83.12 77 GLY B N 1
ATOM 2942 C CA . GLY B 1 77 ? -2.781 9.102 20 1 83.12 77 GLY B CA 1
ATOM 2943 C C . GLY B 1 77 ? -3.27 7.824 19.344 1 83.12 77 GLY B C 1
ATOM 2944 O O . GLY B 1 77 ? -3.695 7.832 18.188 1 83.12 77 GLY B O 1
ATOM 2945 N N . VAL B 1 78 ? -3.088 6.793 20.109 1 83.56 78 VAL B N 1
ATOM 2946 C CA . VAL B 1 78 ? -3.473 5.461 19.641 1 83.56 78 VAL B CA 1
ATOM 2947 C C . VAL B 1 78 ? -4.93 5.188 20.016 1 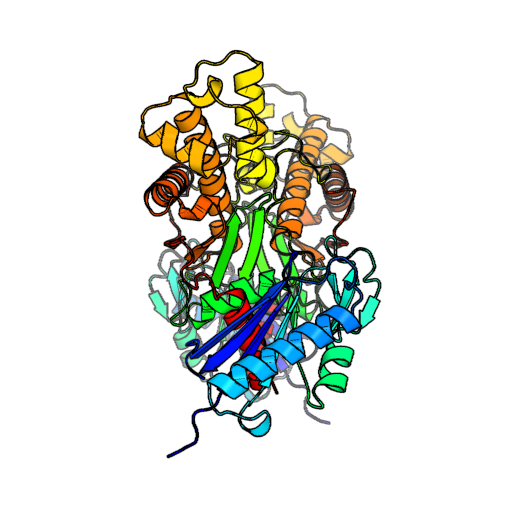83.56 78 VAL B C 1
ATOM 2949 O O . VAL B 1 78 ? -5.254 4.984 21.188 1 83.56 78 VAL B O 1
ATOM 2952 N N . LEU B 1 79 ? -5.73 5.121 19 1 87.56 79 LEU B N 1
ATOM 2953 C CA . LEU B 1 79 ? -7.164 4.918 19.203 1 87.56 79 LEU B CA 1
ATOM 2954 C C . LEU B 1 79 ? -7.523 3.441 19.062 1 87.56 79 LEU B C 1
ATOM 2956 O O . LEU B 1 79 ? -7.156 2.797 18.078 1 87.56 79 LEU B O 1
ATOM 2960 N N . GLU B 1 80 ? -8.141 2.996 20.016 1 86.06 80 GLU B N 1
ATOM 2961 C CA . GLU B 1 80 ? -8.633 1.623 20 1 86.06 80 GLU B CA 1
ATOM 2962 C C . GLU B 1 80 ? -10.125 1.575 19.672 1 86.06 80 GLU B C 1
ATOM 2964 O O . GLU B 1 80 ? -10.781 2.615 19.594 1 86.06 80 GLU B O 1
ATOM 2969 N N . ALA B 1 81 ? -10.555 0.338 19.391 1 81.88 81 ALA B N 1
ATOM 2970 C CA . ALA B 1 81 ? -11.977 0.14 19.125 1 81.88 81 ALA B CA 1
ATOM 2971 C C . ALA B 1 81 ? -12.828 0.698 20.281 1 81.88 81 ALA B C 1
ATOM 2973 O O . ALA B 1 81 ? -12.43 0.626 21.438 1 81.88 81 ALA B O 1
ATOM 2974 N N . GLY B 1 82 ? -13.859 1.29 19.875 1 85.75 82 GLY B N 1
ATOM 2975 C CA . GLY B 1 82 ? -14.781 1.823 20.875 1 85.75 82 GLY B CA 1
ATOM 2976 C C . GLY B 1 82 ? -14.469 3.258 21.266 1 85.75 82 GLY B C 1
ATOM 2977 O O . GLY B 1 82 ? -15.109 3.814 22.156 1 85.75 82 GLY B O 1
ATOM 2978 N N . GLY B 1 83 ? -13.43 3.814 20.672 1 91.06 83 GLY B N 1
ATOM 2979 C CA . GLY B 1 83 ? -13.133 5.219 20.891 1 91.06 83 GLY B CA 1
ATOM 2980 C C . GLY B 1 83 ? -12.281 5.457 22.141 1 91.06 83 GLY B C 1
ATOM 2981 O O . GLY B 1 83 ? -12.398 6.5 22.781 1 91.06 83 GLY B O 1
ATOM 2982 N N . VAL B 1 84 ? -11.516 4.406 22.531 1 93.38 84 VAL B N 1
ATOM 2983 C CA . VAL B 1 84 ? -10.648 4.484 23.703 1 93.38 84 VAL B CA 1
ATOM 2984 C C . VAL B 1 84 ? -9.227 4.859 23.266 1 93.38 84 VAL B C 1
ATOM 2986 O O . VAL B 1 84 ? -8.672 4.242 22.359 1 93.38 84 VAL B O 1
ATOM 2989 N N . ILE B 1 85 ? -8.695 5.871 23.938 1 92.44 85 ILE B N 1
ATOM 2990 C CA . ILE B 1 85 ? -7.316 6.258 23.672 1 92.44 85 ILE B CA 1
ATOM 2991 C C . ILE B 1 85 ? -6.379 5.48 24.594 1 92.44 85 ILE B C 1
ATOM 2993 O O . ILE B 1 85 ? -6.363 5.699 25.812 1 92.44 85 ILE B O 1
ATOM 2997 N N . HIS B 1 86 ? -5.609 4.676 23.953 1 89.56 86 HIS B N 1
ATOM 2998 C CA . HIS B 1 86 ? -4.676 3.869 24.719 1 89.56 86 HIS B CA 1
ATOM 2999 C C . HIS B 1 86 ? -3.555 4.727 25.297 1 89.56 86 HIS B C 1
ATOM 3001 O O . HIS B 1 86 ? -3.203 4.586 26.469 1 89.56 86 HIS B O 1
ATOM 3007 N N . ALA B 1 87 ? -3.014 5.555 24.531 1 84.94 87 ALA B N 1
ATOM 3008 C CA . ALA B 1 87 ? -1.95 6.473 24.922 1 84.94 87 ALA B CA 1
ATOM 3009 C C . ALA B 1 87 ? -1.826 7.629 23.938 1 84.94 87 ALA B C 1
ATOM 3011 O O . ALA B 1 87 ? -2.158 7.48 22.75 1 84.94 87 ALA B O 1
ATOM 3012 N N . ALA B 1 88 ? -1.404 8.75 24.484 1 84.19 88 ALA B N 1
ATOM 3013 C CA . ALA B 1 88 ? -1.152 9.938 23.656 1 84.19 88 ALA B CA 1
ATOM 3014 C C . ALA B 1 88 ? 0.059 10.711 24.172 1 84.19 88 ALA B C 1
ATOM 3016 O O . ALA B 1 88 ? 0.139 11.031 25.359 1 84.19 88 ALA B O 1
ATOM 3017 N N . ALA B 1 89 ? 0.934 11.016 23.266 1 75.12 89 ALA B N 1
ATOM 3018 C CA . ALA B 1 89 ? 2.195 11.648 23.656 1 75.12 89 ALA B CA 1
ATOM 3019 C C . ALA B 1 89 ? 1.956 13.023 24.266 1 75.12 89 ALA B C 1
ATOM 3021 O O . ALA B 1 89 ? 2.609 13.398 25.25 1 75.12 89 ALA B O 1
ATOM 3022 N N . ASN B 1 90 ? 1.029 13.703 23.75 1 80.31 90 ASN B N 1
ATOM 3023 C CA . ASN B 1 90 ? 0.759 15.062 24.203 1 80.31 90 ASN B CA 1
ATOM 3024 C C . ASN B 1 90 ? -0.108 15.07 25.469 1 80.31 90 ASN B C 1
ATOM 3026 O O . ASN B 1 90 ? -0.258 16.109 26.109 1 80.31 90 ASN B O 1
ATOM 3030 N N . PHE B 1 91 ? -0.603 13.906 25.719 1 89.69 91 PHE B N 1
ATOM 3031 C CA . PHE B 1 91 ? -1.439 13.727 26.906 1 89.69 91 PHE B CA 1
ATOM 3032 C C . PHE B 1 91 ? -0.974 12.523 27.719 1 89.69 91 PHE B C 1
ATOM 3034 O O . PHE B 1 91 ? -1.645 11.484 27.75 1 89.69 91 PHE B O 1
ATOM 3041 N N . PRO B 1 92 ? 0.067 12.711 28.453 1 87.19 92 PRO B N 1
ATOM 3042 C CA . PRO B 1 92 ? 0.699 11.578 29.141 1 87.19 92 PRO B CA 1
ATOM 3043 C C . PRO B 1 92 ? -0.232 10.906 30.141 1 87.19 92 PRO B C 1
ATOM 3045 O O . PRO B 1 92 ? -0.057 9.727 30.453 1 87.19 92 PRO B O 1
ATOM 3048 N N . SER B 1 93 ? -1.192 11.641 30.594 1 90.44 93 SER B N 1
ATOM 3049 C CA . SER B 1 93 ? -2.094 11.086 31.609 1 90.44 93 SER B CA 1
ATOM 3050 C C . SER B 1 93 ? -3.18 10.234 30.953 1 90.44 93 SER B C 1
ATOM 3052 O O . SER B 1 93 ? -3.904 9.508 31.641 1 90.44 93 SER B O 1
ATOM 3054 N N . TRP B 1 94 ? -3.34 10.359 29.688 1 92.25 94 TRP B N 1
ATOM 3055 C CA . TRP B 1 94 ? -4.379 9.594 29 1 92.25 94 TRP B CA 1
ATOM 3056 C C . TRP B 1 94 ? -3.963 8.133 28.859 1 92.25 94 TRP B C 1
ATOM 3058 O O . TRP B 1 94 ? -3.137 7.793 28 1 92.25 94 TRP B O 1
ATOM 3068 N N . LEU B 1 95 ? -4.367 7.316 29.719 1 92.25 95 LEU B N 1
ATOM 3069 C CA . LEU B 1 95 ? -4.16 5.875 29.656 1 92.25 95 LEU B CA 1
ATOM 3070 C C . LEU B 1 95 ? -5.492 5.137 29.578 1 92.25 95 LEU B C 1
ATOM 3072 O O . LEU B 1 95 ? -6.223 5.059 30.578 1 92.25 95 LEU B O 1
ATOM 3076 N N . ASP B 1 96 ? -5.773 4.621 28.406 1 94.5 96 ASP B N 1
ATOM 3077 C CA . ASP B 1 96 ? -7.043 3.945 28.156 1 94.5 96 ASP B CA 1
ATOM 3078 C C . ASP B 1 96 ? -8.219 4.859 28.484 1 94.5 96 ASP B C 1
ATOM 3080 O O . ASP B 1 96 ? -9.141 4.461 29.203 1 94.5 96 ASP B O 1
ATOM 3084 N N . ALA B 1 97 ? -8.062 6.035 28.016 1 95.62 97 ALA B N 1
ATOM 3085 C CA . ALA B 1 97 ? -9.109 7.027 28.25 1 95.62 97 ALA B CA 1
ATOM 3086 C C . ALA B 1 97 ? -10.32 6.754 27.359 1 95.62 97 ALA B C 1
ATOM 3088 O O . ALA B 1 97 ? -10.203 6.73 26.125 1 95.62 97 ALA B O 1
ATOM 3089 N N . PRO B 1 98 ? -11.508 6.52 27.922 1 96.5 98 PRO B N 1
ATOM 3090 C CA . PRO B 1 98 ? -12.703 6.266 27.109 1 96.5 98 PRO B CA 1
ATOM 3091 C C . PRO B 1 98 ? -13.297 7.539 26.531 1 96.5 98 PRO B C 1
ATOM 3093 O O . PRO B 1 98 ? -14.422 7.91 26.859 1 96.5 98 PRO B O 1
ATOM 3096 N N . LEU B 1 99 ? -12.617 8.156 25.609 1 96.62 99 LEU B N 1
ATOM 3097 C CA . LEU B 1 99 ? -12.891 9.492 25.094 1 96.62 99 LEU B CA 1
ATOM 3098 C C . LEU B 1 99 ? -14.273 9.555 24.453 1 96.62 99 LEU B C 1
ATOM 3100 O O . LEU B 1 99 ? -15.039 10.492 24.688 1 96.62 99 LEU B O 1
ATOM 3104 N N . GLN B 1 100 ? -14.578 8.578 23.625 1 96.75 100 GLN B N 1
ATOM 3105 C CA . GLN B 1 100 ? -15.875 8.578 22.953 1 96.75 100 GLN B CA 1
ATOM 3106 C C . GLN B 1 100 ? -17.016 8.562 23.953 1 96.75 100 GLN B C 1
ATOM 3108 O O . GLN B 1 100 ? -18 9.297 23.812 1 96.75 100 GLN B O 1
ATOM 3113 N N . GLN B 1 101 ? -16.906 7.699 24.891 1 97.31 101 GLN B N 1
ATOM 3114 C CA . GLN B 1 101 ? -17.938 7.613 25.922 1 97.31 101 GLN B CA 1
ATOM 3115 C C . GLN B 1 101 ? -18.047 8.922 26.703 1 97.31 101 GLN B C 1
ATOM 3117 O O . GLN B 1 101 ? -19.141 9.375 27.031 1 97.31 101 GLN B O 1
ATOM 3122 N N . LEU B 1 102 ? -16.891 9.5 27.062 1 97.62 102 LEU B N 1
ATOM 3123 C CA . LEU B 1 102 ? -16.891 10.758 27.797 1 97.62 102 LEU B CA 1
ATOM 3124 C C . LEU B 1 102 ? -17.609 11.852 27.016 1 97.62 102 LEU B C 1
ATOM 3126 O O . LEU B 1 102 ? -18.422 12.578 27.578 1 97.62 102 LEU B O 1
ATOM 3130 N N . PHE B 1 103 ? -17.312 11.922 25.734 1 97.56 103 PHE B N 1
ATOM 3131 C CA . PHE B 1 103 ? -17.984 12.891 24.891 1 97.56 103 PHE B CA 1
ATOM 3132 C C . PHE B 1 103 ? -19.469 12.617 24.812 1 97.56 103 PHE B C 1
ATOM 3134 O O . PHE B 1 103 ? -20.281 13.531 24.906 1 97.56 103 PHE B O 1
ATOM 3141 N N . THR B 1 104 ? -19.812 11.391 24.609 1 96.81 104 THR B N 1
ATOM 3142 C CA . THR B 1 104 ? -21.203 10.977 24.469 1 96.81 104 THR B CA 1
ATOM 3143 C C . THR B 1 104 ? -21.984 11.32 25.734 1 96.81 104 THR B C 1
ATOM 3145 O O . THR B 1 104 ? -23.078 11.891 25.656 1 96.81 104 THR B O 1
ATOM 3148 N N . ASP B 1 105 ? -21.406 10.977 26.875 1 97.25 105 ASP B N 1
ATOM 3149 C CA . ASP B 1 105 ? -22.062 11.219 28.156 1 97.25 105 ASP B CA 1
ATOM 3150 C C . ASP B 1 105 ? -22.25 12.719 28.406 1 97.25 105 ASP B C 1
ATOM 3152 O O . ASP B 1 105 ? -23.312 13.148 28.859 1 97.25 105 ASP B O 1
ATOM 3156 N N . THR B 1 106 ? -21.281 13.461 28.141 1 96.31 106 THR B N 1
ATOM 3157 C CA . THR B 1 106 ? -21.312 14.891 28.422 1 96.31 106 THR B CA 1
ATOM 3158 C C . THR B 1 106 ? -22.266 15.609 27.469 1 96.31 106 THR B C 1
ATOM 3160 O O . THR B 1 106 ? -23 16.516 27.875 1 96.31 106 THR B O 1
ATOM 3163 N N . LEU B 1 107 ? -22.25 15.203 26.25 1 95.06 107 LEU B N 1
ATOM 3164 C CA . LEU B 1 107 ? -23.078 15.852 25.234 1 95.06 107 LEU B CA 1
ATOM 3165 C C . LEU B 1 107 ? -24.5 15.328 25.297 1 95.06 107 LEU B C 1
ATOM 3167 O O . LEU B 1 107 ? -25.438 15.992 24.844 1 95.06 107 LEU B O 1
ATOM 3171 N N . GLY B 1 108 ? -24.688 14.094 25.703 1 93.69 108 GLY B N 1
ATOM 3172 C CA . GLY B 1 108 ? -25.984 13.469 25.766 1 93.69 108 GLY B CA 1
ATOM 3173 C C . GLY B 1 108 ? -26.438 12.891 24.438 1 93.69 108 GLY B C 1
ATOM 3174 O O . GLY B 1 108 ? -27.625 12.703 24.188 1 93.69 108 GLY B O 1
ATOM 3175 N N . ARG B 1 109 ? -25.531 12.719 23.516 1 92.75 109 ARG B N 1
ATOM 3176 C CA . ARG B 1 109 ? -25.781 12.094 22.219 1 92.75 109 ARG B CA 1
ATOM 3177 C C . ARG B 1 109 ? -24.547 11.367 21.703 1 92.75 109 ARG B C 1
ATOM 3179 O O . ARG B 1 109 ? -23.422 11.672 22.125 1 92.75 109 ARG B O 1
ATOM 3186 N N . PRO B 1 110 ? -24.75 10.469 20.766 1 92.12 110 PRO B N 1
ATOM 3187 C CA . PRO B 1 110 ? -23.609 9.711 20.25 1 92.12 110 PRO B CA 1
ATOM 3188 C C . PRO B 1 110 ? -22.594 10.594 19.531 1 92.12 110 PRO B C 1
ATOM 3190 O O . PRO B 1 110 ? -22.969 11.531 18.828 1 92.12 110 PRO B O 1
ATOM 3193 N N . VAL B 1 111 ? -21.328 10.344 19.797 1 95.44 111 VAL B N 1
ATOM 3194 C CA . VAL B 1 111 ? -20.203 11.023 19.188 1 95.44 111 VAL B CA 1
ATOM 3195 C C . VAL B 1 111 ? -19.25 10 18.562 1 95.44 111 VAL B C 1
ATOM 3197 O O . VAL B 1 111 ? -19.125 8.883 19.078 1 95.44 111 VAL B O 1
ATOM 3200 N N . THR B 1 112 ? -18.703 10.336 17.438 1 94.75 112 THR B N 1
ATOM 3201 C CA . THR B 1 112 ? -17.703 9.484 16.797 1 94.75 112 THR B CA 1
ATOM 3202 C C . THR B 1 112 ? -16.297 10.062 16.984 1 94.75 112 THR B C 1
ATOM 3204 O O . THR B 1 112 ? -16.078 11.25 16.75 1 94.75 112 THR B O 1
ATOM 3207 N N . VAL B 1 113 ? -15.406 9.203 17.438 1 94.81 113 VAL B N 1
ATOM 3208 C CA . VAL B 1 113 ? -14.023 9.625 17.625 1 94.81 113 VAL B CA 1
ATOM 3209 C C . VAL B 1 113 ? -13.133 8.969 16.578 1 94.81 113 VAL B C 1
ATOM 3211 O O . VAL B 1 113 ? -13.328 7.801 16.234 1 94.81 113 VAL B O 1
ATOM 3214 N N . CYS B 1 114 ? -12.211 9.742 16.047 1 91.94 114 CYS B N 1
ATOM 3215 C CA . CYS B 1 114 ? -11.258 9.227 15.078 1 91.94 114 CYS B CA 1
ATOM 3216 C C . CYS B 1 114 ? -9.867 9.797 15.328 1 91.94 114 CYS B C 1
ATOM 3218 O O . CYS B 1 114 ? -9.703 10.734 16.109 1 91.94 114 CYS B O 1
ATOM 3220 N N . ASN B 1 115 ? -8.906 9.164 14.766 1 89.94 115 ASN B N 1
ATOM 3221 C CA . ASN B 1 115 ? -7.539 9.672 14.836 1 89.94 115 ASN B CA 1
ATOM 3222 C C . ASN B 1 115 ? -7.371 10.938 14 1 89.94 115 ASN B C 1
ATOM 3224 O O . ASN B 1 115 ? -7.938 11.047 12.906 1 89.94 115 ASN B O 1
ATOM 3228 N N . ASP B 1 116 ? -6.559 11.812 14.484 1 88.69 116 ASP B N 1
ATOM 3229 C CA . ASP B 1 116 ? -6.391 13.109 13.828 1 88.69 116 ASP B CA 1
ATOM 3230 C C . ASP B 1 116 ? -5.789 12.945 12.43 1 88.69 116 ASP B C 1
ATOM 3232 O O . ASP B 1 116 ? -6.152 13.672 11.508 1 88.69 116 ASP B O 1
ATOM 3236 N N . ALA B 1 117 ? -4.891 12.055 12.273 1 86 117 ALA B N 1
ATOM 3237 C CA . ALA B 1 117 ? -4.312 11.82 10.953 1 86 117 ALA B CA 1
ATOM 3238 C C . ALA B 1 117 ? -5.363 11.297 9.977 1 86 117 ALA B C 1
ATOM 3240 O O . ALA B 1 117 ? -5.41 11.719 8.82 1 86 117 ALA B O 1
ATOM 3241 N N . ASP B 1 118 ? -6.18 10.43 10.461 1 89.81 118 ASP B N 1
ATOM 3242 C CA . ASP B 1 118 ? -7.277 9.922 9.648 1 89.81 118 ASP B CA 1
ATOM 3243 C C . ASP B 1 118 ? -8.242 11.039 9.258 1 89.81 118 ASP B C 1
ATOM 3245 O O . ASP B 1 118 ? -8.695 11.102 8.117 1 89.81 118 ASP B O 1
ATOM 3249 N N . ALA B 1 119 ? -8.477 11.844 10.234 1 93 119 ALA B N 1
ATOM 3250 C CA . ALA B 1 119 ? -9.367 12.969 9.977 1 93 119 ALA B CA 1
ATOM 3251 C C . ALA B 1 119 ? -8.82 13.859 8.859 1 93 119 ALA B C 1
ATOM 3253 O O . ALA B 1 119 ? -9.57 14.281 7.969 1 93 119 ALA B O 1
ATOM 3254 N N . ALA B 1 120 ? -7.578 14.109 8.898 1 92.44 120 ALA B N 1
ATOM 3255 C CA . ALA B 1 120 ? -6.949 14.961 7.895 1 92.44 120 ALA B CA 1
ATOM 3256 C C . ALA B 1 120 ? -7.082 14.352 6.5 1 92.44 120 ALA B C 1
ATOM 3258 O O . ALA B 1 120 ? -7.367 15.062 5.531 1 92.44 120 ALA B O 1
ATOM 3259 N N . ILE B 1 121 ? -6.934 13.117 6.391 1 94.31 121 ILE B N 1
ATOM 3260 C CA . ILE B 1 121 ? -7.031 12.414 5.117 1 94.31 121 ILE B CA 1
ATOM 3261 C C . ILE B 1 121 ? -8.469 12.484 4.598 1 94.31 121 ILE B C 1
ATOM 3263 O O . ILE B 1 121 ? -8.695 12.789 3.426 1 94.31 121 ILE B O 1
ATOM 3267 N N . LEU B 1 122 ? -9.352 12.273 5.441 1 94.56 122 LEU B N 1
ATOM 3268 C CA . LEU B 1 122 ? -10.758 12.258 5.047 1 94.56 122 LEU B CA 1
ATOM 3269 C C . LEU B 1 122 ? -11.227 13.656 4.652 1 94.56 122 LEU B C 1
ATOM 3271 O O . LEU B 1 122 ? -12.07 13.805 3.768 1 94.56 122 LEU B O 1
ATOM 3275 N N . ALA B 1 123 ? -10.672 14.656 5.312 1 96.56 123 ALA B N 1
ATOM 3276 C CA . ALA B 1 123 ? -10.977 16.031 4.914 1 96.56 123 ALA B CA 1
ATOM 3277 C C . ALA B 1 123 ? -10.562 16.281 3.469 1 96.56 123 ALA B C 1
ATOM 3279 O O . ALA B 1 123 ? -11.32 16.875 2.693 1 96.56 123 ALA B O 1
ATOM 3280 N N . GLU B 1 124 ? -9.383 15.805 3.117 1 97.06 124 GLU B N 1
ATOM 3281 C CA . GLU B 1 124 ? -8.891 15.992 1.756 1 97.06 124 GLU B CA 1
ATOM 3282 C C . GLU B 1 124 ? -9.766 15.242 0.75 1 97.06 124 GLU B C 1
ATOM 3284 O O . GLU B 1 124 ? -9.992 15.727 -0.362 1 97.06 124 GLU B O 1
ATOM 3289 N N . GLN B 1 125 ? -10.203 14.109 1.12 1 95.81 125 GLN B N 1
ATOM 3290 C CA . GLN B 1 125 ? -11.055 13.305 0.256 1 95.81 125 GLN B CA 1
ATOM 3291 C C . GLN B 1 125 ? -12.422 13.969 0.059 1 95.81 125 GLN B C 1
ATOM 3293 O O . GLN B 1 125 ? -13.008 13.875 -1.021 1 95.81 125 GLN B O 1
ATOM 3298 N N . TRP B 1 126 ? -12.898 14.617 1.054 1 95.19 126 TRP B N 1
ATOM 3299 C CA . TRP B 1 126 ? -14.242 15.188 1.034 1 95.19 126 TRP B CA 1
ATOM 3300 C C . TRP B 1 126 ? -14.242 16.562 0.355 1 95.19 126 TRP B C 1
ATOM 3302 O O . TRP B 1 126 ? -15.008 16.781 -0.588 1 95.19 126 TRP B O 1
ATOM 3312 N N . VAL B 1 127 ? -13.273 17.453 0.8 1 96.19 127 VAL B N 1
ATOM 3313 C CA . VAL B 1 127 ? -13.383 18.828 0.327 1 96.19 127 VAL B CA 1
ATOM 3314 C C . VAL B 1 127 ? -12.047 19.297 -0.256 1 96.19 127 VAL B C 1
ATOM 3316 O O . VAL B 1 127 ? -11.953 20.375 -0.84 1 96.19 127 VAL B O 1
ATOM 3319 N N . GLY B 1 128 ? -11.055 18.547 -0.084 1 97.06 128 GLY B N 1
ATOM 3320 C CA . GLY B 1 128 ? -9.719 18.984 -0.447 1 97.06 128 GLY B CA 1
ATOM 3321 C C . GLY B 1 128 ? -9.273 18.484 -1.809 1 97.06 128 GLY B C 1
ATOM 3322 O O . GLY B 1 128 ? -10.086 18.359 -2.723 1 97.06 128 GLY B O 1
ATOM 3323 N N . THR B 1 129 ? -7.988 18.328 -1.913 1 96.56 129 THR B N 1
ATOM 3324 C CA . THR B 1 129 ? -7.301 18.031 -3.162 1 96.56 129 THR B CA 1
ATOM 3325 C C . THR B 1 129 ? -7.703 16.656 -3.686 1 96.56 129 THR B C 1
ATOM 3327 O O . THR B 1 129 ? -7.707 16.422 -4.895 1 96.56 129 THR B O 1
ATOM 3330 N N . ALA B 1 130 ? -8.094 15.758 -2.836 1 96.31 130 ALA B N 1
ATOM 3331 C CA . ALA B 1 130 ? -8.453 14.406 -3.252 1 96.31 130 ALA B CA 1
ATOM 3332 C C . ALA B 1 130 ? -9.961 14.266 -3.441 1 96.31 130 ALA B C 1
ATOM 3334 O O . ALA B 1 130 ? -10.492 13.156 -3.412 1 96.31 130 ALA B O 1
ATOM 3335 N N . LYS B 1 131 ? -10.68 15.375 -3.557 1 94.5 131 LYS B N 1
ATOM 3336 C CA . LYS B 1 131 ? -12.117 15.32 -3.771 1 94.5 131 LYS B CA 1
ATOM 3337 C C . LYS B 1 131 ? -12.445 14.898 -5.203 1 94.5 131 LYS B C 1
ATOM 3339 O O . LYS B 1 131 ? -11.547 14.758 -6.031 1 94.5 131 LYS B O 1
ATOM 3344 N N . GLY B 1 132 ? -13.734 14.602 -5.551 1 91.44 132 GLY B N 1
ATOM 3345 C CA . GLY B 1 132 ? -14.188 14.383 -6.914 1 91.44 132 GLY B CA 1
ATOM 3346 C C . GLY B 1 132 ? -14.172 12.922 -7.32 1 91.44 132 GLY B C 1
ATOM 3347 O O . GLY B 1 132 ? -13.836 12.594 -8.461 1 91.44 132 GLY B O 1
ATOM 3348 N N . GLY B 1 133 ? -14.328 12.047 -6.379 1 91.44 133 GLY B N 1
ATOM 3349 C CA . GLY B 1 133 ? -14.5 10.633 -6.699 1 91.44 133 GLY B CA 1
ATOM 3350 C C . GLY B 1 133 ? -13.195 9.859 -6.703 1 91.44 133 GLY B C 1
ATOM 3351 O O . GLY B 1 133 ? -13.148 8.719 -7.172 1 91.44 133 GLY B O 1
ATOM 3352 N N . ILE B 1 134 ? -12.133 10.492 -6.262 1 94.25 134 ILE B N 1
ATOM 3353 C CA . ILE B 1 134 ? -10.859 9.797 -6.148 1 94.25 134 ILE B CA 1
ATOM 3354 C C . ILE B 1 134 ? -10.977 8.664 -5.129 1 94.25 134 ILE B C 1
ATOM 3356 O O . ILE B 1 134 ? -11.414 8.883 -3.994 1 94.25 134 ILE B O 1
ATOM 3360 N N . LYS B 1 135 ? -10.594 7.492 -5.574 1 95.62 135 LYS B N 1
ATOM 3361 C CA . LYS B 1 135 ? -10.797 6.328 -4.723 1 95.62 135 LYS B CA 1
ATOM 3362 C C . LYS B 1 135 ? -9.469 5.781 -4.215 1 95.62 135 LYS B C 1
ATOM 3364 O O . LYS B 1 135 ? -9.43 4.996 -3.264 1 95.62 135 LYS B O 1
ATOM 3369 N N . ASP B 1 136 ? -8.43 6.16 -4.891 1 96.69 136 ASP B N 1
ATOM 3370 C CA . ASP B 1 136 ? -7.102 5.66 -4.539 1 96.69 136 ASP B CA 1
ATOM 3371 C C . ASP B 1 136 ? -6.098 6.805 -4.422 1 96.69 136 ASP B C 1
ATOM 3373 O O . ASP B 1 136 ? -5.723 7.414 -5.426 1 96.69 136 ASP B O 1
ATOM 3377 N N . PHE B 1 137 ? -5.672 7.098 -3.172 1 97.31 137 PHE B N 1
ATOM 3378 C CA . PHE B 1 137 ? -4.676 8.156 -3.031 1 97.31 137 PHE B CA 1
ATOM 3379 C C . PHE B 1 137 ? -3.877 7.977 -1.747 1 97.31 137 PHE B C 1
ATOM 3381 O O . PHE B 1 137 ? -4.23 7.156 -0.898 1 97.31 137 PHE B O 1
ATOM 3388 N N . ILE B 1 138 ? -2.754 8.633 -1.695 1 97.75 138 ILE B N 1
ATOM 3389 C CA . ILE B 1 138 ? -1.831 8.641 -0.565 1 97.75 138 ILE B CA 1
ATOM 3390 C C . ILE B 1 138 ? -1.647 10.07 -0.06 1 97.75 138 ILE B C 1
ATOM 3392 O O . ILE B 1 138 ? -1.622 11.016 -0.85 1 97.75 138 ILE B O 1
ATOM 3396 N N . MET B 1 139 ? -1.583 10.203 1.235 1 97.19 139 MET B N 1
ATOM 3397 C CA . MET B 1 139 ? -1.287 11.508 1.821 1 97.19 139 MET B CA 1
ATOM 3398 C C . MET B 1 139 ? -0.066 11.438 2.732 1 97.19 139 MET B C 1
ATOM 3400 O O . MET B 1 139 ? 0.047 10.523 3.549 1 97.19 139 MET B O 1
ATOM 3404 N N . LEU B 1 140 ? 0.833 12.32 2.488 1 96.81 140 LEU B N 1
ATOM 3405 C CA . LEU B 1 140 ? 1.981 12.516 3.365 1 96.81 140 LEU B CA 1
ATOM 3406 C C . LEU B 1 140 ? 1.86 13.828 4.137 1 96.81 140 LEU B C 1
ATOM 3408 O O . LEU B 1 140 ? 1.454 14.852 3.578 1 96.81 140 LEU B O 1
ATOM 3412 N N . THR B 1 141 ? 2.107 13.781 5.406 1 92.88 141 THR B N 1
ATOM 3413 C CA . THR B 1 141 ? 2.234 14.984 6.219 1 92.88 141 THR B CA 1
ATOM 3414 C C . THR B 1 141 ? 3.695 15.242 6.582 1 92.88 141 THR B C 1
ATOM 3416 O O . THR B 1 141 ? 4.301 14.469 7.328 1 92.88 141 THR B O 1
ATOM 3419 N N . LEU B 1 142 ? 4.215 16.312 6.066 1 94.44 142 LEU B N 1
ATOM 3420 C CA . LEU B 1 142 ? 5.629 16.641 6.219 1 94.44 142 LEU B CA 1
ATOM 3421 C C . LEU B 1 142 ? 5.836 17.641 7.359 1 94.44 142 LEU B C 1
ATOM 3423 O O . LEU B 1 142 ? 5.945 18.844 7.125 1 94.44 142 LEU B O 1
ATOM 3427 N N . GLY B 1 143 ? 5.93 17.156 8.555 1 89.94 143 GLY B N 1
ATOM 3428 C CA . GLY B 1 143 ? 6.211 17.922 9.75 1 89.94 143 GLY B CA 1
ATOM 3429 C C . GLY B 1 143 ? 7.504 17.516 10.438 1 89.94 143 GLY B C 1
ATOM 3430 O O . GLY B 1 143 ? 8.508 17.25 9.773 1 89.94 143 GLY B O 1
ATOM 3431 N N . THR B 1 144 ? 7.41 17.562 11.812 1 87 144 THR B N 1
ATOM 3432 C CA . THR B 1 144 ? 8.594 17.078 12.523 1 87 144 THR B CA 1
ATOM 3433 C C . THR B 1 144 ? 8.977 15.688 12.039 1 87 144 THR B C 1
ATOM 3435 O O . THR B 1 144 ? 10.156 15.375 11.906 1 87 144 THR B O 1
ATOM 3438 N N . GLY B 1 145 ? 8.023 14.914 11.781 1 91.19 145 GLY B N 1
ATOM 3439 C CA . GLY B 1 145 ? 8.164 13.633 11.109 1 91.19 145 GLY B CA 1
ATOM 3440 C C . GLY B 1 145 ? 7.418 13.562 9.789 1 91.19 145 GLY B C 1
ATOM 3441 O O . GLY B 1 145 ? 7.105 14.586 9.195 1 91.19 145 GLY B O 1
ATOM 3442 N N . VAL B 1 146 ? 7.309 12.328 9.297 1 93.25 146 VAL B N 1
ATOM 3443 C CA . VAL B 1 146 ? 6.531 12.109 8.086 1 93.25 146 VAL B CA 1
ATOM 3444 C C . VAL B 1 146 ? 5.324 11.219 8.391 1 93.25 146 VAL B C 1
ATOM 3446 O O . VAL B 1 146 ? 5.48 10.039 8.688 1 93.25 146 VAL B O 1
ATOM 3449 N N . GLY B 1 147 ? 4.129 11.852 8.438 1 91.69 147 GLY B N 1
ATOM 3450 C CA . GLY B 1 147 ? 2.896 11.086 8.516 1 91.69 147 GLY B CA 1
ATOM 3451 C C . GLY B 1 147 ? 2.504 10.453 7.191 1 91.69 147 GLY B C 1
ATOM 3452 O O . GLY B 1 147 ? 2.916 10.922 6.129 1 91.69 147 GLY B O 1
ATOM 3453 N N . PHE B 1 148 ? 1.7 9.438 7.277 1 93.69 148 PHE B N 1
ATOM 3454 C CA . PHE B 1 148 ? 1.368 8.664 6.086 1 93.69 148 PHE B CA 1
ATOM 3455 C C . PHE B 1 148 ? -0.029 8.062 6.203 1 93.69 148 PHE B C 1
ATOM 3457 O O . PHE B 1 148 ? -0.42 7.59 7.273 1 93.69 148 PHE B O 1
ATOM 3464 N N . GLY B 1 149 ? -0.755 8.188 5.148 1 94.38 149 GLY B N 1
ATOM 3465 C CA . GLY B 1 149 ? -2.066 7.566 5.066 1 94.38 149 GLY B CA 1
ATOM 3466 C C . GLY B 1 149 ? -2.418 7.094 3.668 1 94.38 149 GLY B C 1
ATOM 3467 O O . GLY B 1 149 ? -1.935 7.652 2.68 1 94.38 149 GLY B O 1
ATOM 3468 N N . VAL B 1 150 ? -3.277 6.055 3.633 1 96.31 150 VAL B N 1
ATOM 3469 C CA . VAL B 1 150 ? -3.648 5.453 2.357 1 96.31 150 VAL B CA 1
ATOM 3470 C C . VAL B 1 150 ? -5.164 5.301 2.279 1 96.31 150 VAL B C 1
ATOM 3472 O O . VAL B 1 150 ? -5.805 4.895 3.252 1 96.31 150 VAL B O 1
ATOM 3475 N N . VAL B 1 151 ? -5.703 5.734 1.203 1 96.5 151 VAL B N 1
ATOM 3476 C CA . VAL B 1 151 ? -7.066 5.383 0.827 1 96.5 151 VAL B CA 1
ATOM 3477 C C . VAL B 1 151 ? -7.047 4.465 -0.393 1 96.5 151 VAL B C 1
ATOM 3479 O O . VAL B 1 151 ? -6.418 4.777 -1.404 1 96.5 151 VAL B O 1
ATOM 3482 N N . ALA B 1 152 ? -7.656 3.316 -0.283 1 96.06 152 ALA B N 1
ATOM 3483 C CA . ALA B 1 152 ? -7.812 2.348 -1.366 1 96.06 152 ALA B CA 1
ATOM 3484 C C . ALA B 1 152 ? -9.273 1.951 -1.538 1 96.06 152 ALA B C 1
ATOM 3486 O O . ALA B 1 152 ? -9.984 1.736 -0.554 1 96.06 152 ALA B O 1
ATOM 3487 N N . ASN B 1 153 ? -9.695 1.852 -2.764 1 94 153 ASN B N 1
ATOM 3488 C CA . ASN B 1 153 ? -11.086 1.527 -3.064 1 94 153 ASN B CA 1
ATOM 3489 C C . ASN B 1 153 ? -12.047 2.465 -2.34 1 94 153 ASN B C 1
ATOM 3491 O O . ASN B 1 153 ? -13.102 2.033 -1.859 1 94 153 ASN B O 1
ATOM 3495 N N . GLY B 1 154 ? -11.586 3.637 -2.104 1 94.06 154 GLY B N 1
ATOM 3496 C CA . GLY B 1 154 ? -12.414 4.672 -1.517 1 94.06 154 GLY B CA 1
ATOM 3497 C C . GLY B 1 154 ? -12.445 4.629 -0 1 94.06 154 GLY B C 1
ATOM 3498 O O . GLY B 1 154 ? -13.141 5.422 0.637 1 94.06 154 GLY B O 1
ATOM 3499 N N . GLU B 1 155 ? -11.656 3.738 0.613 1 93.5 155 GLU B N 1
ATOM 3500 C CA . GLU B 1 155 ? -11.695 3.557 2.061 1 93.5 155 GLU B CA 1
ATOM 3501 C C . GLU B 1 155 ? -10.312 3.721 2.678 1 93.5 155 GLU B C 1
ATOM 3503 O O . GLU B 1 155 ? -9.312 3.295 2.096 1 93.5 155 GLU B O 1
ATOM 3508 N N . LEU B 1 156 ? -10.367 4.277 3.865 1 92.81 156 LEU B N 1
ATOM 3509 C CA . LEU B 1 156 ? -9.125 4.398 4.621 1 92.81 156 LEU B CA 1
ATOM 3510 C C . LEU B 1 156 ? -8.547 3.023 4.934 1 92.81 156 LEU B C 1
ATOM 3512 O O . LEU B 1 156 ? -9.266 2.131 5.391 1 92.81 156 LEU B O 1
ATOM 3516 N N . VAL B 1 157 ? -7.258 2.842 4.668 1 93.75 157 VAL B N 1
ATOM 3517 C CA . VAL B 1 157 ? -6.566 1.599 4.992 1 93.75 157 VAL B CA 1
ATOM 3518 C C . VAL B 1 157 ? -5.992 1.678 6.406 1 93.75 157 VAL B C 1
ATOM 3520 O O . VAL B 1 157 ? -5.195 2.564 6.707 1 93.75 157 VAL B O 1
ATOM 3523 N N . ARG B 1 158 ? -6.371 0.757 7.262 1 87.75 158 ARG B N 1
ATOM 3524 C CA . ARG B 1 158 ? -5.91 0.786 8.648 1 87.75 158 ARG B CA 1
ATOM 3525 C C . ARG B 1 158 ? -4.93 -0.348 8.922 1 87.75 158 ARG B C 1
ATOM 3527 O O . ARG B 1 158 ? -4.168 -0.296 9.891 1 87.75 158 ARG B O 1
ATOM 3534 N N . GLY B 1 159 ? -4.992 -1.376 8.031 1 90.44 159 GLY B N 1
ATOM 3535 C CA . GLY B 1 159 ? -4.129 -2.527 8.227 1 90.44 159 GLY B CA 1
ATOM 3536 C C . GLY B 1 159 ? -4.598 -3.449 9.336 1 90.44 159 GLY B C 1
ATOM 3537 O O . GLY B 1 159 ? -5.723 -3.318 9.82 1 90.44 159 GLY B O 1
ATOM 3538 N N . GLY B 1 160 ? -3.785 -4.426 9.656 1 87.31 160 GLY B N 1
ATOM 3539 C CA . GLY B 1 160 ? -4.172 -5.465 10.602 1 87.31 160 GLY B CA 1
ATOM 3540 C C . GLY B 1 160 ? -4.066 -5.027 12.047 1 87.31 160 GLY B C 1
ATOM 3541 O O . GLY B 1 160 ? -4.781 -5.543 12.906 1 87.31 160 GLY B O 1
ATOM 3542 N N . SER B 1 161 ? -3.18 -4.07 12.297 1 83.88 161 SER B N 1
ATOM 3543 C CA . SER B 1 161 ? -2.949 -3.662 13.68 1 83.88 161 SER B CA 1
ATOM 3544 C C . SER B 1 161 ? -3.051 -2.148 13.828 1 83.88 161 SER B C 1
ATOM 3546 O O . SER B 1 161 ? -2.623 -1.592 14.844 1 83.88 161 SER B O 1
ATOM 3548 N N . ASN B 1 162 ? -3.555 -1.454 12.812 1 78.88 162 ASN B N 1
ATOM 3549 C CA . ASN B 1 162 ? -3.684 -0 12.805 1 78.88 162 ASN B CA 1
ATOM 3550 C C . ASN B 1 162 ? -2.334 0.683 13 1 78.88 162 ASN B C 1
ATOM 3552 O O . ASN B 1 162 ? -2.229 1.648 13.766 1 78.88 162 ASN B O 1
ATOM 3556 N N . ALA B 1 163 ? -1.311 0.13 12.391 1 79.94 163 ALA B N 1
ATOM 3557 C CA . ALA B 1 163 ? 0.054 0.61 12.586 1 79.94 163 ALA B CA 1
ATOM 3558 C C . ALA B 1 163 ? 0.695 1.01 11.266 1 79.94 163 ALA B C 1
ATOM 3560 O O . ALA B 1 163 ? 1.84 0.643 10.984 1 79.94 163 ALA B O 1
ATOM 3561 N N . ILE B 1 164 ? -0.081 1.708 10.484 1 87.5 164 ILE B N 1
ATOM 3562 C CA . ILE B 1 164 ? 0.478 2.225 9.234 1 87.5 164 ILE B CA 1
ATOM 3563 C C . ILE B 1 164 ? 1.429 3.381 9.539 1 87.5 164 ILE B C 1
ATOM 3565 O O . ILE B 1 164 ? 1.033 4.371 10.156 1 87.5 164 ILE B O 1
ATOM 3569 N N . GLU B 1 165 ? 2.686 3.18 9.148 1 88.88 165 GLU B N 1
ATOM 3570 C CA . GLU B 1 165 ? 3.736 4.172 9.367 1 88.88 165 GLU B CA 1
ATOM 3571 C C . GLU B 1 165 ? 4.621 4.316 8.133 1 88.88 165 GLU B C 1
ATOM 3573 O O . GLU B 1 165 ? 5.844 4.18 8.219 1 88.88 165 GLU B O 1
ATOM 3578 N N . GLY B 1 166 ? 4.039 4.734 7.047 1 92.62 166 GLY B N 1
ATOM 3579 C CA . GLY B 1 166 ? 4.734 4.797 5.77 1 92.62 166 GLY B CA 1
ATOM 3580 C C . GLY B 1 166 ? 5.891 5.777 5.766 1 92.62 166 GLY B C 1
ATOM 3581 O O . GLY B 1 166 ? 6.766 5.707 4.898 1 92.62 166 GLY B O 1
ATOM 3582 N N . GLY B 1 167 ? 5.891 6.723 6.703 1 94.19 167 GLY B N 1
ATOM 3583 C CA . GLY B 1 167 ? 7.031 7.617 6.836 1 94.19 167 GLY B CA 1
ATOM 3584 C C . GLY B 1 167 ? 8.312 6.895 7.203 1 94.19 167 GLY B C 1
ATOM 3585 O O . GLY B 1 167 ? 9.406 7.445 7.047 1 94.19 167 GLY B O 1
ATOM 3586 N N . HIS B 1 168 ? 8.156 5.711 7.672 1 93.44 168 HIS B N 1
ATOM 3587 C CA . HIS B 1 168 ? 9.305 4.93 8.117 1 93.44 168 HIS B CA 1
ATOM 3588 C C . HIS B 1 168 ? 9.633 3.822 7.121 1 93.44 168 HIS B C 1
ATOM 3590 O O . HIS B 1 168 ? 10.367 2.887 7.449 1 93.44 168 HIS B O 1
ATOM 3596 N N . MET B 1 169 ? 9.086 3.895 5.957 1 93.56 169 MET B N 1
ATOM 3597 C CA . MET B 1 169 ? 9.609 3.012 4.918 1 93.56 169 MET B CA 1
ATOM 3598 C C . MET B 1 169 ? 11.078 3.322 4.633 1 93.56 169 MET B C 1
ATOM 3600 O O . MET B 1 169 ? 11.523 4.461 4.809 1 93.56 169 MET B O 1
ATOM 3604 N N . ILE B 1 170 ? 11.781 2.34 4.207 1 93.94 170 ILE B N 1
ATOM 3605 C CA . ILE B 1 170 ? 13.211 2.531 3.979 1 93.94 170 ILE B CA 1
ATOM 3606 C C . ILE B 1 170 ? 13.445 2.965 2.535 1 93.94 170 ILE B C 1
ATOM 3608 O O . ILE B 1 170 ? 13.055 2.264 1.598 1 93.94 170 ILE B O 1
ATOM 3612 N N . VAL B 1 171 ? 14.086 4.113 2.367 1 95.06 171 VAL B N 1
ATOM 3613 C CA . VAL B 1 171 ? 14.32 4.648 1.03 1 95.06 171 VAL B CA 1
ATOM 3614 C C . VAL B 1 171 ? 15.812 4.613 0.717 1 95.06 171 VAL B C 1
ATOM 3616 O O . VAL B 1 171 ? 16.219 4.758 -0.439 1 95.06 171 VAL B O 1
ATOM 3619 N N . GLU B 1 172 ? 16.578 4.48 1.731 1 94.25 172 GLU B N 1
ATOM 3620 C CA . GLU B 1 172 ? 18.016 4.371 1.582 1 94.25 172 GLU B CA 1
ATOM 3621 C C . GLU B 1 172 ? 18.594 3.27 2.473 1 94.25 172 GLU B C 1
ATOM 3623 O O . GLU B 1 172 ? 18.781 3.473 3.674 1 94.25 172 GLU B O 1
ATOM 3628 N N . ARG B 1 173 ? 18.875 2.139 1.825 1 91.31 173 ARG B N 1
ATOM 3629 C CA . ARG B 1 173 ? 19.438 1.031 2.596 1 91.31 173 ARG B CA 1
ATOM 3630 C C . ARG B 1 173 ? 20.719 1.457 3.322 1 91.31 173 ARG B C 1
ATOM 3632 O O . ARG B 1 173 ? 21.609 2.053 2.719 1 91.31 173 ARG B O 1
ATOM 3639 N N . ASN B 1 174 ? 20.766 1.204 4.625 1 90.44 174 ASN B N 1
ATOM 3640 C CA . ASN B 1 174 ? 21.891 1.58 5.48 1 90.44 174 ASN B CA 1
ATOM 3641 C C . ASN B 1 174 ? 22.094 3.092 5.512 1 90.44 174 ASN B C 1
ATOM 3643 O O . ASN B 1 174 ? 23.219 3.572 5.625 1 90.44 174 ASN B O 1
ATOM 3647 N N . GLY B 1 175 ? 21.078 3.859 5.34 1 94.69 175 GLY B N 1
ATOM 3648 C CA . GLY B 1 175 ? 21.141 5.312 5.332 1 94.69 175 GLY B CA 1
ATOM 3649 C C . GLY B 1 175 ? 21.172 5.918 6.723 1 94.69 175 GLY B C 1
ATOM 3650 O O . GLY B 1 175 ? 21.75 5.328 7.641 1 94.69 175 GLY B O 1
ATOM 3651 N N . ARG B 1 176 ? 20.703 7.137 6.879 1 96.31 176 ARG B N 1
ATOM 3652 C CA . ARG B 1 176 ? 20.719 7.887 8.125 1 96.31 176 ARG B CA 1
ATOM 3653 C C . ARG B 1 176 ? 19.938 7.164 9.211 1 96.31 176 ARG B C 1
ATOM 3655 O O . ARG B 1 176 ? 18.906 6.531 8.93 1 96.31 176 ARG B O 1
ATOM 3662 N N . PRO B 1 177 ? 20.391 7.234 10.422 1 94.06 177 PRO B N 1
ATOM 3663 C CA . PRO B 1 177 ? 19.609 6.66 11.516 1 94.06 177 PRO B CA 1
ATOM 3664 C C . PRO B 1 177 ? 18.266 7.367 11.719 1 94.06 177 PRO B C 1
ATOM 3666 O O . PRO B 1 177 ? 18.156 8.57 11.461 1 94.06 177 PRO B O 1
ATOM 3669 N N . CYS B 1 178 ? 17.375 6.633 12.094 1 92.25 178 CYS B N 1
ATOM 3670 C CA . CYS B 1 178 ? 16.047 7.156 12.414 1 92.25 178 CYS B CA 1
ATOM 3671 C C . CYS B 1 178 ? 15.695 6.875 13.875 1 92.25 178 CYS B C 1
ATOM 3673 O O . CYS B 1 178 ? 16.203 5.93 14.469 1 92.25 178 CYS B O 1
ATOM 3675 N N . GLY B 1 179 ? 14.883 7.684 14.469 1 85.94 179 GLY B N 1
ATOM 3676 C CA . GLY B 1 179 ? 14.461 7.512 15.852 1 85.94 179 GLY B CA 1
ATOM 3677 C C . GLY B 1 179 ? 13.68 6.234 16.094 1 85.94 179 GLY B C 1
ATOM 3678 O O . GLY B 1 179 ? 13.523 5.797 17.234 1 85.94 179 GLY B O 1
ATOM 3679 N N . CYS B 1 180 ? 13.258 5.562 15.062 1 84.56 180 CYS B N 1
ATOM 3680 C CA . CYS B 1 180 ? 12.461 4.348 15.18 1 84.56 180 CYS B CA 1
ATOM 3681 C C . CYS B 1 180 ? 13.359 3.121 15.312 1 84.56 180 CYS B C 1
ATOM 3683 O O . CYS B 1 180 ? 12.867 1.994 15.391 1 84.56 180 CYS B O 1
ATOM 3685 N N . SER B 1 181 ? 14.625 3.215 15.289 1 86.44 181 SER B N 1
ATOM 3686 C CA . SER B 1 181 ? 15.648 2.184 15.43 1 86.44 181 SER B CA 1
ATOM 3687 C C . SER B 1 181 ? 16.078 1.633 14.07 1 86.44 181 SER B C 1
ATOM 3689 O O . SER B 1 181 ? 17 0.834 13.977 1 86.44 181 SER B O 1
ATOM 3691 N N . GLN B 1 182 ? 15.445 2.125 13.023 1 90.19 182 GLN B N 1
ATOM 3692 C CA . GLN B 1 182 ? 15.852 1.737 11.672 1 90.19 182 GLN B CA 1
ATOM 3693 C C . GLN B 1 182 ? 16.828 2.744 11.078 1 90.19 182 GLN B C 1
ATOM 3695 O O . GLN B 1 182 ? 17.156 3.748 11.719 1 90.19 182 GLN B O 1
ATOM 3700 N N . ARG B 1 183 ? 17.312 2.363 9.938 1 92.81 183 ARG B N 1
ATOM 3701 C CA . ARG B 1 183 ? 18.125 3.262 9.133 1 92.81 183 ARG B CA 1
ATOM 3702 C C . ARG B 1 183 ? 17.516 3.471 7.754 1 92.81 183 ARG B C 1
ATOM 3704 O O . ARG B 1 183 ? 16.969 2.535 7.16 1 92.81 183 ARG B O 1
ATOM 3711 N N . GLY B 1 184 ? 17.594 4.742 7.336 1 95.12 184 GLY B N 1
ATOM 3712 C CA . GLY B 1 184 ? 17.25 5.004 5.941 1 95.12 184 GLY B CA 1
ATOM 3713 C C . GLY B 1 184 ? 15.781 5.289 5.723 1 95.12 184 GLY B C 1
ATOM 3714 O O . GLY B 1 184 ? 15.312 5.293 4.586 1 95.12 184 GLY B O 1
ATOM 3715 N N . CYS B 1 185 ? 15.055 5.547 6.805 1 95.75 185 CYS B N 1
ATOM 3716 C CA . CYS B 1 185 ? 13.625 5.828 6.68 1 95.75 185 CYS B CA 1
ATOM 3717 C C . CYS B 1 185 ? 13.391 7.117 5.902 1 95.75 185 CYS B C 1
ATOM 3719 O O . CYS B 1 185 ? 14.195 8.047 5.98 1 95.75 185 CYS B O 1
ATOM 3721 N N . LEU B 1 186 ? 12.305 7.172 5.188 1 97.38 186 LEU B N 1
ATOM 3722 C CA . LEU B 1 186 ? 11.914 8.383 4.473 1 97.38 186 LEU B CA 1
ATOM 3723 C C . LEU B 1 186 ? 11.93 9.594 5.395 1 97.38 186 LEU B C 1
ATOM 3725 O O . LEU B 1 186 ? 12.406 10.664 5.016 1 97.38 186 LEU B O 1
ATOM 3729 N N . GLU B 1 187 ? 11.469 9.461 6.625 1 96.56 187 GLU B N 1
ATOM 3730 C CA . GLU B 1 187 ? 11.398 10.523 7.617 1 96.56 187 GLU B CA 1
ATOM 3731 C C . GLU B 1 187 ? 12.781 11.117 7.887 1 96.56 187 GLU B C 1
ATOM 3733 O O . GLU B 1 187 ? 12.906 12.328 8.109 1 96.56 187 GLU B O 1
ATOM 3738 N N . ALA B 1 188 ? 13.789 10.328 7.789 1 96.88 188 ALA B N 1
ATOM 3739 C CA . ALA B 1 188 ? 15.156 10.758 8.086 1 96.88 188 ALA B CA 1
ATOM 3740 C C . ALA B 1 188 ? 15.711 11.633 6.969 1 96.88 188 ALA B C 1
ATOM 3742 O O . ALA B 1 188 ? 16.781 12.227 7.113 1 96.88 188 ALA B O 1
ATOM 3743 N N . TYR B 1 189 ? 14.961 11.773 5.934 1 97.56 189 TYR B N 1
ATOM 3744 C CA . TYR B 1 189 ? 15.492 12.516 4.797 1 97.56 189 TYR B CA 1
ATOM 3745 C C . TYR B 1 189 ? 14.547 13.641 4.398 1 97.56 189 TYR B C 1
ATOM 3747 O O . TYR B 1 189 ? 14.977 14.656 3.848 1 97.56 189 TYR B O 1
ATOM 3755 N N . SER B 1 190 ? 13.273 13.445 4.66 1 97.38 190 SER B N 1
ATOM 3756 C CA . SER B 1 190 ? 12.344 14.312 3.949 1 97.38 190 SER B CA 1
ATOM 3757 C C . SER B 1 190 ? 11.391 15.008 4.914 1 97.38 190 SER B C 1
ATOM 3759 O O . SER B 1 190 ? 10.445 15.688 4.488 1 97.38 190 SER B O 1
ATOM 3761 N N . SER B 1 191 ? 11.594 14.891 6.195 1 95.5 191 SER B N 1
ATOM 3762 C CA . SER B 1 191 ? 10.797 15.586 7.199 1 95.5 191 SER B CA 1
ATOM 3763 C C . SER B 1 191 ? 11.391 16.953 7.527 1 95.5 191 SER B C 1
ATOM 3765 O O . SER B 1 191 ? 12.539 17.234 7.195 1 95.5 191 SER B O 1
ATOM 3767 N N . ALA B 1 192 ? 10.523 17.828 8.133 1 93.31 192 ALA B N 1
ATOM 3768 C CA . ALA B 1 192 ? 11.039 19.094 8.625 1 93.31 192 ALA B CA 1
ATOM 3769 C C . ALA B 1 192 ? 12.109 18.875 9.688 1 93.31 192 ALA B C 1
ATOM 3771 O O . ALA B 1 192 ? 13.109 19.594 9.742 1 93.31 192 ALA B O 1
ATOM 3772 N N . GLY B 1 193 ? 11.867 17.875 10.531 1 93.12 193 GLY B N 1
ATOM 3773 C CA . GLY B 1 193 ? 12.867 17.531 11.531 1 93.12 193 GLY B CA 1
ATOM 3774 C C . GLY B 1 193 ? 14.195 17.125 10.922 1 93.12 193 GLY B C 1
ATOM 3775 O O . GLY B 1 193 ? 15.258 17.547 11.391 1 93.12 193 GLY B O 1
ATOM 3776 N N . ALA B 1 194 ? 14.164 16.328 9.906 1 95.88 194 ALA B N 1
ATOM 3777 C CA . ALA B 1 194 ? 15.383 15.898 9.219 1 95.88 194 ALA B CA 1
ATOM 3778 C C . ALA B 1 194 ? 16.094 17.078 8.562 1 95.88 194 ALA B C 1
ATOM 3780 O O . ALA B 1 194 ? 17.312 17.188 8.617 1 95.88 194 ALA B O 1
ATOM 3781 N N . LEU B 1 195 ? 15.312 17.922 7.918 1 95.69 195 LEU B N 1
ATOM 3782 C CA . LEU B 1 195 ? 15.859 19.125 7.285 1 95.69 195 LEU B CA 1
ATOM 3783 C C . LEU B 1 195 ? 16.609 19.984 8.305 1 95.69 195 LEU B C 1
ATOM 3785 O O . LEU B 1 195 ? 17.734 20.406 8.055 1 95.69 195 LEU B O 1
ATOM 3789 N N . MET B 1 196 ? 16.047 20.156 9.438 1 94.62 196 MET B N 1
ATOM 3790 C CA . MET B 1 196 ? 16.656 20.969 10.484 1 94.62 196 MET B CA 1
ATOM 3791 C C . MET B 1 196 ? 17.922 20.312 11.023 1 94.62 196 MET B C 1
ATOM 3793 O O . MET B 1 196 ? 18.922 20.984 11.25 1 94.62 196 MET B O 1
ATOM 3797 N N . SER B 1 197 ? 17.828 19.047 11.227 1 94.94 197 SER B N 1
ATOM 3798 C CA . SER B 1 197 ? 19 18.312 11.703 1 94.94 197 SER B CA 1
ATOM 3799 C C . SER B 1 197 ? 20.172 18.438 10.742 1 94.94 197 SER B C 1
ATOM 3801 O O . SER B 1 197 ? 21.297 18.672 11.164 1 94.94 197 SER B O 1
ATOM 3803 N N . GLN B 1 198 ? 19.906 18.375 9.5 1 96 198 GLN B N 1
ATOM 3804 C CA . GLN B 1 198 ? 20.938 18.469 8.492 1 96 198 GLN B CA 1
ATOM 3805 C C . GLN B 1 198 ? 21.516 19.891 8.422 1 96 198 GLN B C 1
ATOM 3807 O O . GLN B 1 198 ? 22.719 20.062 8.25 1 96 198 GLN B O 1
ATOM 3812 N N . VAL B 1 199 ? 20.641 20.828 8.508 1 96.38 199 VAL B N 1
ATOM 3813 C CA . VAL B 1 199 ? 21.109 22.219 8.539 1 96.38 199 VAL B CA 1
ATOM 3814 C C . VAL B 1 199 ? 22.094 22.406 9.688 1 96.38 199 VAL B C 1
ATOM 3816 O O . VAL B 1 199 ? 23.203 22.922 9.484 1 96.38 199 VAL B O 1
ATOM 3819 N N . GLN B 1 200 ? 21.703 21.969 10.812 1 95.12 200 GLN B N 1
ATOM 3820 C CA . GLN B 1 200 ? 22.547 22.125 12.008 1 95.12 200 GLN B CA 1
ATOM 3821 C C . GLN B 1 200 ? 23.875 21.391 11.844 1 95.12 200 GLN B C 1
ATOM 3823 O O . GLN B 1 200 ? 24.922 21.922 12.188 1 95.12 200 GLN B O 1
ATOM 3828 N N . GLU B 1 201 ? 23.797 20.203 11.375 1 95.38 201 GLU B N 1
ATOM 3829 C CA . GLU B 1 201 ? 25 19.406 11.18 1 95.38 201 GLU B CA 1
ATOM 3830 C C . GLU B 1 201 ? 25.969 20.094 10.219 1 95.38 201 GLU B C 1
ATOM 3832 O O . GLU B 1 201 ? 27.172 20.156 10.484 1 95.38 201 GLU B O 1
ATOM 3837 N N . HIS B 1 202 ? 25.484 20.609 9.148 1 96.25 202 HIS B N 1
ATOM 3838 C CA . HIS B 1 202 ? 26.328 21.25 8.156 1 96.25 202 HIS B CA 1
ATOM 3839 C C . HIS B 1 202 ? 26.891 22.562 8.68 1 96.25 202 HIS B C 1
ATOM 3841 O O . HIS B 1 202 ? 28.062 22.891 8.414 1 96.25 202 HIS B O 1
ATOM 3847 N N . LEU B 1 203 ? 26.062 23.297 9.398 1 94.81 203 LEU B N 1
ATOM 3848 C CA . LEU B 1 203 ? 26.547 24.547 9.977 1 94.81 203 LEU B CA 1
ATOM 3849 C C . LEU B 1 203 ? 27.641 24.281 11 1 94.81 203 LEU B C 1
ATOM 3851 O O . LEU B 1 203 ? 28.656 24.969 11.016 1 94.81 203 LEU B O 1
ATOM 3855 N N . ARG B 1 204 ? 27.453 23.297 11.805 1 94.25 204 ARG B N 1
ATOM 3856 C CA . ARG B 1 204 ? 28.438 22.938 12.805 1 94.25 204 ARG B CA 1
ATOM 3857 C C . ARG B 1 204 ? 29.734 22.469 12.148 1 94.25 204 ARG B C 1
ATOM 3859 O O . ARG B 1 204 ? 30.828 22.641 12.711 1 94.25 204 ARG B O 1
ATOM 3866 N N . ALA B 1 205 ? 29.609 21.891 10.977 1 95.5 205 ALA B N 1
ATOM 3867 C CA . ALA B 1 205 ? 30.766 21.406 10.219 1 95.5 205 ALA B CA 1
ATOM 3868 C C . ALA B 1 205 ? 31.453 22.547 9.484 1 95.5 205 ALA B C 1
ATOM 3870 O O . ALA B 1 205 ? 32.469 22.344 8.828 1 95.5 205 ALA B O 1
ATOM 3871 N N . GLY B 1 206 ? 30.891 23.719 9.461 1 93.62 206 GLY B N 1
ATOM 3872 C CA . GLY B 1 206 ? 31.531 24.906 8.914 1 93.62 206 GLY B CA 1
ATOM 3873 C C . GLY B 1 206 ? 31.141 25.203 7.484 1 93.62 206 GLY B C 1
ATOM 3874 O O . GLY B 1 206 ? 31.828 25.938 6.781 1 93.62 206 GLY B O 1
ATOM 3875 N N . ARG B 1 207 ? 30.062 24.594 7.086 1 94.75 207 ARG B N 1
ATOM 3876 C CA . ARG B 1 207 ? 29.609 24.875 5.727 1 94.75 207 ARG B CA 1
ATOM 3877 C C . ARG B 1 207 ? 29.109 26.312 5.605 1 94.75 207 ARG B C 1
ATOM 3879 O O . ARG B 1 207 ? 28.422 26.812 6.504 1 94.75 207 ARG B O 1
ATOM 3886 N N . ASP B 1 208 ? 29.406 26.922 4.523 1 95.69 208 ASP B N 1
ATOM 3887 C CA . ASP B 1 208 ? 29 28.297 4.281 1 95.69 208 ASP B CA 1
ATOM 3888 C C . ASP B 1 208 ? 27.484 28.391 4.043 1 95.69 208 ASP B C 1
ATOM 3890 O O . ASP B 1 208 ? 26.938 27.625 3.25 1 95.69 208 ASP B O 1
ATOM 3894 N N . SER B 1 209 ? 26.844 29.359 4.77 1 96.94 209 SER B N 1
ATOM 3895 C CA . SER B 1 209 ? 25.406 29.578 4.617 1 96.94 209 SER B CA 1
ATOM 3896 C C . SER B 1 209 ? 24.984 30.891 5.262 1 96.94 209 SER B C 1
ATOM 3898 O O . SER B 1 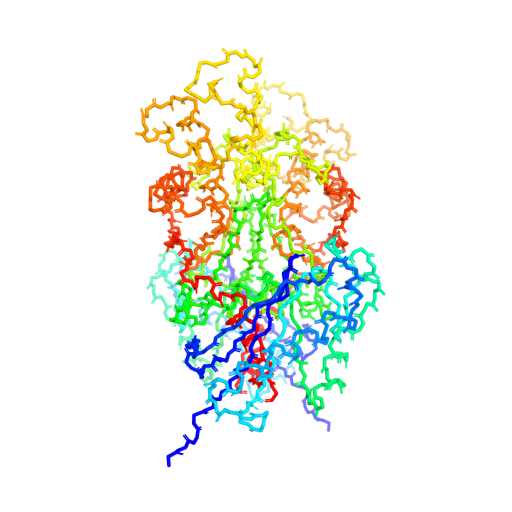209 ? 25.531 31.297 6.297 1 96.94 209 SER B O 1
ATOM 3900 N N . SER B 1 210 ? 24.109 31.484 4.656 1 96.25 210 SER B N 1
ATOM 3901 C CA . SER B 1 210 ? 23.531 32.719 5.207 1 96.25 210 SER B CA 1
ATOM 3902 C C . SER B 1 210 ? 22.828 32.438 6.535 1 96.25 210 SER B C 1
ATOM 3904 O O . SER B 1 210 ? 22.578 33.375 7.305 1 96.25 210 SER B O 1
ATOM 3906 N N . LEU B 1 211 ? 22.594 31.219 6.836 1 95.62 211 LEU B N 1
ATOM 3907 C CA . LEU B 1 211 ? 21.906 30.844 8.07 1 95.62 211 LEU B CA 1
ATOM 3908 C C . LEU B 1 211 ? 22.859 30.938 9.266 1 95.62 211 LEU B C 1
ATOM 3910 O O . LEU B 1 211 ? 22.406 30.938 10.414 1 95.62 211 LEU B O 1
ATOM 3914 N N . SER B 1 212 ? 24.078 31 8.953 1 93.56 212 SER B N 1
ATOM 3915 C CA . SER B 1 212 ? 25.094 31 10.016 1 93.56 212 SER B CA 1
ATOM 3916 C C . SER B 1 212 ? 24.938 32.219 10.922 1 93.56 212 SER B C 1
ATOM 3918 O O . SER B 1 212 ? 25.469 32.25 12.039 1 93.56 212 SER B O 1
ATOM 3920 N N . LYS B 1 213 ? 24.266 33.188 10.438 1 91.62 213 LYS B N 1
ATOM 3921 C CA . LYS B 1 213 ? 24.094 34.438 11.18 1 91.62 213 LYS B CA 1
ATOM 3922 C C . LYS B 1 213 ? 23.016 34.312 12.25 1 91.62 213 LYS B C 1
ATOM 3924 O O . LYS B 1 213 ? 22.906 35.156 13.133 1 91.62 213 LYS B O 1
ATOM 3929 N N . TYR B 1 214 ? 22.281 33.25 12.188 1 91.62 214 TYR B N 1
ATOM 3930 C CA . TYR B 1 214 ? 21.172 33.062 13.094 1 91.62 214 TYR B CA 1
ATOM 3931 C C . TYR B 1 214 ? 21.484 31.984 14.133 1 91.62 214 TYR B C 1
ATOM 3933 O O . TYR B 1 214 ? 22.297 31.094 13.883 1 91.62 214 TYR B O 1
ATOM 3941 N N . SER B 1 215 ? 20.828 32.125 15.281 1 90.88 215 SER B N 1
ATOM 3942 C CA . SER B 1 215 ? 20.922 31.078 16.281 1 90.88 215 SER B CA 1
ATOM 3943 C C . SER B 1 215 ? 20.172 29.828 15.836 1 90.88 215 SER B C 1
ATOM 3945 O O . SER B 1 215 ? 19.125 29.922 15.195 1 90.88 215 SER B O 1
ATOM 3947 N N . GLU B 1 216 ? 20.703 28.656 16.156 1 85.31 216 GLU B N 1
ATOM 3948 C CA . GLU B 1 216 ? 20.125 27.375 15.773 1 85.31 216 GLU B CA 1
ATOM 3949 C C . GLU B 1 216 ? 18.641 27.312 16.156 1 85.31 216 GLU B C 1
ATOM 3951 O O . GLU B 1 216 ? 17.828 26.797 15.391 1 85.31 216 GLU B O 1
ATOM 3956 N N . ALA B 1 217 ? 18.328 27.844 17.266 1 85.06 217 ALA B N 1
ATOM 3957 C CA . ALA B 1 217 ? 16.969 27.75 17.797 1 85.06 217 ALA B CA 1
ATOM 3958 C C . ALA B 1 217 ? 16 28.578 16.969 1 85.06 217 ALA B C 1
ATOM 3960 O O . ALA B 1 217 ? 14.789 28.359 17 1 85.06 217 ALA B O 1
ATOM 3961 N N . ASN B 1 218 ? 16.516 29.453 16.188 1 87.75 218 ASN B N 1
ATOM 3962 C CA . ASN B 1 218 ? 15.68 30.359 15.406 1 87.75 218 ASN B CA 1
ATOM 3963 C C . ASN B 1 218 ? 15.531 29.906 13.961 1 87.75 218 ASN B C 1
ATOM 3965 O O . ASN B 1 218 ? 14.797 30.516 13.18 1 87.75 218 ASN B O 1
ATOM 3969 N N . ILE B 1 219 ? 16.25 28.906 13.688 1 90.25 219 ILE B N 1
ATOM 3970 C CA . ILE B 1 219 ? 16.188 28.406 12.32 1 90.25 219 ILE B CA 1
ATOM 3971 C C . ILE B 1 219 ? 15.07 27.375 12.195 1 90.25 219 ILE B C 1
ATOM 3973 O O . ILE B 1 219 ? 15.031 26.406 12.953 1 90.25 219 ILE B O 1
ATOM 3977 N N . ASN B 1 220 ? 14.07 27.641 11.352 1 90.44 220 ASN B N 1
ATOM 3978 C CA . ASN B 1 220 ? 13.016 26.688 11.039 1 90.44 220 ASN B CA 1
ATOM 3979 C C . ASN B 1 220 ? 12.922 26.422 9.539 1 90.44 220 ASN B C 1
ATOM 3981 O O . ASN B 1 220 ? 13.695 26.969 8.758 1 90.44 220 ASN B O 1
ATOM 3985 N N . ALA B 1 221 ? 12.008 25.562 9.164 1 90.75 221 ALA B N 1
ATOM 3986 C CA . ALA B 1 221 ? 11.914 25.156 7.762 1 90.75 221 ALA B CA 1
ATOM 3987 C C . ALA B 1 221 ? 11.602 26.344 6.859 1 90.75 221 ALA B C 1
ATOM 3989 O O . ALA B 1 221 ? 12.141 26.453 5.758 1 90.75 221 ALA B O 1
ATOM 3990 N N . GLU B 1 222 ? 10.758 27.172 7.32 1 90.38 222 GLU B N 1
ATOM 3991 C CA . GLU B 1 222 ? 10.406 28.359 6.551 1 90.38 222 GLU B CA 1
ATOM 3992 C C . GLU B 1 222 ? 11.641 29.203 6.223 1 90.38 222 GLU B C 1
ATOM 3994 O O . GLU B 1 222 ? 11.781 29.703 5.109 1 90.38 222 GLU B O 1
ATOM 3999 N N . PHE B 1 223 ? 12.516 29.312 7.164 1 92.38 223 PHE B N 1
ATOM 4000 C CA . PHE B 1 223 ? 13.75 30.047 6.961 1 92.38 223 PHE B CA 1
ATOM 4001 C C . PHE B 1 223 ? 14.617 29.375 5.898 1 92.38 223 PHE B C 1
ATOM 4003 O O . PHE B 1 223 ? 15.219 30.062 5.062 1 92.38 223 PHE B O 1
ATOM 4010 N N . VAL B 1 224 ? 14.695 28.109 5.988 1 95.31 224 VAL B N 1
ATOM 4011 C CA . VAL B 1 224 ? 15.516 27.359 5.039 1 95.31 224 VAL B CA 1
ATOM 4012 C C . VAL B 1 224 ? 15.023 27.625 3.615 1 95.31 224 VAL B C 1
ATOM 4014 O O . VAL B 1 224 ? 15.82 27.906 2.719 1 95.31 224 VAL B O 1
ATOM 4017 N N . PHE B 1 225 ? 13.773 27.594 3.42 1 95.44 225 PHE B N 1
ATOM 4018 C CA . PHE B 1 225 ? 13.203 27.828 2.096 1 95.44 225 PHE B CA 1
ATOM 4019 C C . PHE B 1 225 ? 13.422 29.266 1.651 1 95.44 225 PHE B C 1
ATOM 4021 O O . PHE B 1 225 ? 13.727 29.516 0.485 1 95.44 225 PHE B O 1
ATOM 4028 N N . LYS B 1 226 ? 13.219 30.188 2.607 1 94.38 226 LYS B N 1
ATOM 4029 C CA . LYS B 1 226 ? 13.43 31.594 2.309 1 94.38 226 LYS B CA 1
ATOM 4030 C C . LYS B 1 226 ? 14.867 31.859 1.855 1 94.38 226 LYS B C 1
ATOM 4032 O O . LYS B 1 226 ? 15.094 32.531 0.859 1 94.38 226 LYS B O 1
ATOM 4037 N N . HIS B 1 227 ? 15.773 31.328 2.547 1 96.81 227 HIS B N 1
ATOM 4038 C CA . HIS B 1 227 ? 17.188 31.562 2.229 1 96.81 227 HIS B CA 1
ATOM 4039 C C . HIS B 1 227 ? 17.594 30.812 0.956 1 96.81 227 HIS B C 1
ATOM 4041 O O . HIS B 1 227 ? 18.453 31.297 0.208 1 96.81 227 HIS B O 1
ATOM 4047 N N . ALA B 1 228 ? 17.031 29.688 0.693 1 96.5 228 ALA B N 1
ATOM 4048 C CA . ALA B 1 228 ? 17.234 29.031 -0.593 1 96.5 228 ALA B CA 1
ATOM 4049 C C . ALA B 1 228 ? 16.797 29.922 -1.747 1 96.5 228 ALA B C 1
ATOM 4051 O O . ALA B 1 228 ? 17.516 30.047 -2.748 1 96.5 228 ALA B O 1
ATOM 4052 N N . ALA B 1 229 ? 15.68 30.531 -1.575 1 95.44 229 ALA B N 1
ATOM 4053 C CA . ALA B 1 229 ? 15.148 31.422 -2.598 1 95.44 229 ALA B CA 1
ATOM 4054 C C . ALA B 1 229 ? 16.062 32.625 -2.797 1 95.44 229 ALA B C 1
ATOM 4056 O O . ALA B 1 229 ? 16.109 33.219 -3.887 1 95.44 229 ALA B O 1
ATOM 4057 N N . GLN B 1 230 ? 16.766 32.938 -1.763 1 97 230 GLN B N 1
ATOM 4058 C CA . GLN B 1 230 ? 17.688 34.094 -1.806 1 97 230 GLN B CA 1
ATOM 4059 C C . GLN B 1 230 ? 19.078 33.656 -2.279 1 97 230 GLN B C 1
ATOM 4061 O O . GLN B 1 230 ? 20 34.469 -2.305 1 97 230 GLN B O 1
ATOM 4066 N N . GLY B 1 231 ? 19.219 32.312 -2.574 1 97 231 GLY B N 1
ATOM 4067 C CA . GLY B 1 231 ? 20.422 31.875 -3.262 1 97 231 GLY B CA 1
ATOM 4068 C C . GLY B 1 231 ? 21.375 31.109 -2.367 1 97 231 GLY B C 1
ATOM 4069 O O . GLY B 1 231 ? 22.484 30.75 -2.789 1 97 231 GLY B O 1
ATOM 4070 N N . ASP B 1 232 ? 20.984 30.859 -1.133 1 97.81 232 ASP B N 1
ATOM 4071 C CA . ASP B 1 232 ? 21.859 30.094 -0.244 1 97.81 232 ASP B CA 1
ATOM 4072 C C . ASP B 1 232 ? 22.031 28.672 -0.76 1 97.81 232 ASP B C 1
ATOM 4074 O O . ASP B 1 232 ? 21.078 27.891 -0.805 1 97.81 232 ASP B O 1
ATOM 4078 N N . GLU B 1 233 ? 23.219 28.25 -0.994 1 97.88 233 GLU B N 1
ATOM 4079 C CA . GLU B 1 233 ? 23.516 26.984 -1.672 1 97.88 233 GLU B CA 1
ATOM 4080 C C . GLU B 1 233 ? 23.25 25.797 -0.753 1 97.88 233 GLU B C 1
ATOM 4082 O O . GLU B 1 233 ? 22.812 24.75 -1.207 1 97.88 233 GLU B O 1
ATOM 4087 N N . LEU B 1 234 ? 23.578 25.969 0.515 1 97.5 234 LEU B N 1
ATOM 4088 C CA . LEU B 1 234 ? 23.312 24.891 1.449 1 97.5 234 LEU B CA 1
ATOM 4089 C C . LEU B 1 234 ? 21.812 24.609 1.54 1 97.5 234 LEU B C 1
ATOM 4091 O O . LEU B 1 234 ? 21.391 23.453 1.471 1 97.5 234 LEU B O 1
ATOM 4095 N N . CYS B 1 235 ? 21.047 25.672 1.639 1 97.44 235 CYS B N 1
ATOM 4096 C CA . CYS B 1 235 ? 19.609 25.547 1.719 1 97.44 235 CYS B CA 1
ATOM 4097 C C . CYS B 1 235 ? 19.047 24.906 0.45 1 97.44 235 CYS B C 1
ATOM 4099 O O . CYS B 1 235 ? 18.203 24.016 0.519 1 97.44 235 CYS B O 1
ATOM 4101 N N . LYS B 1 236 ? 19.547 25.328 -0.668 1 97.81 236 LYS B N 1
ATOM 4102 C CA . LYS B 1 236 ? 19.125 24.75 -1.939 1 97.81 236 LYS B CA 1
ATOM 4103 C C . LYS B 1 236 ? 19.406 23.266 -1.997 1 97.81 236 LYS B C 1
ATOM 4105 O O . LYS B 1 236 ? 18.562 22.469 -2.393 1 97.81 236 LYS B O 1
ATOM 4110 N N . TYR B 1 237 ? 20.594 22.953 -1.57 1 97.88 237 TYR B N 1
ATOM 4111 C CA . TYR B 1 237 ? 21.047 21.562 -1.595 1 97.88 237 TYR B CA 1
ATOM 4112 C C . TYR B 1 237 ? 20.156 20.688 -0.719 1 97.88 237 TYR B C 1
ATOM 4114 O O . TYR B 1 237 ? 19.719 19.625 -1.148 1 97.88 237 TYR B O 1
ATOM 4122 N N . LEU B 1 238 ? 19.891 21.125 0.451 1 97.75 238 LEU B N 1
ATOM 4123 C CA . LEU B 1 238 ? 19.141 20.328 1.413 1 97.75 238 LEU B CA 1
ATOM 4124 C C . LEU B 1 238 ? 17.688 20.172 0.983 1 97.75 238 LEU B C 1
ATOM 4126 O O . LEU B 1 238 ? 17.094 19.109 1.153 1 97.75 238 LEU B O 1
ATOM 4130 N N . ILE B 1 239 ? 17.125 21.219 0.416 1 97.75 239 ILE B N 1
ATOM 4131 C CA . ILE B 1 239 ? 15.766 21.172 -0.098 1 97.75 239 ILE B CA 1
ATOM 4132 C C . ILE B 1 239 ? 15.688 20.203 -1.277 1 97.75 239 ILE B C 1
ATOM 4134 O O . ILE B 1 239 ? 14.773 19.375 -1.361 1 97.75 239 ILE B O 1
ATOM 4138 N N . GLU B 1 240 ? 16.672 20.25 -2.09 1 97.94 240 GLU B N 1
ATOM 4139 C CA . GLU B 1 240 ? 16.734 19.359 -3.246 1 97.94 240 GLU B CA 1
ATOM 4140 C C . GLU B 1 240 ? 16.875 17.906 -2.814 1 97.94 240 GLU B C 1
ATOM 4142 O O . GLU B 1 240 ? 16.25 17.016 -3.4 1 97.94 240 GLU B O 1
ATOM 4147 N N . GLU B 1 241 ? 17.672 17.688 -1.868 1 97.88 241 GLU B N 1
ATOM 4148 C CA . GLU B 1 241 ? 17.844 16.328 -1.369 1 97.88 241 GLU B CA 1
ATOM 4149 C C . GLU B 1 241 ? 16.547 15.773 -0.815 1 97.88 241 GLU B C 1
ATOM 4151 O O . GLU B 1 241 ? 16.141 14.656 -1.142 1 97.88 241 GLU B O 1
ATOM 4156 N N . ALA B 1 242 ? 15.883 16.578 0.034 1 97.88 242 ALA B N 1
ATOM 4157 C CA . ALA B 1 242 ? 14.617 16.156 0.616 1 97.88 242 ALA B CA 1
ATOM 4158 C C . ALA B 1 242 ? 13.586 15.852 -0.47 1 97.88 242 ALA B C 1
ATOM 4160 O O . ALA B 1 242 ? 12.898 14.828 -0.415 1 97.88 242 ALA B O 1
ATOM 4161 N N . ALA B 1 243 ? 13.539 16.703 -1.47 1 98.19 243 ALA B N 1
ATOM 4162 C CA . ALA B 1 243 ? 12.609 16.516 -2.584 1 98.19 243 ALA B CA 1
ATOM 4163 C C . ALA B 1 243 ? 12.953 15.273 -3.389 1 98.19 243 ALA B C 1
ATOM 4165 O O . ALA B 1 243 ? 12.055 14.555 -3.842 1 98.19 243 ALA B O 1
ATOM 4166 N N . ASP B 1 244 ? 14.195 15.031 -3.559 1 98 244 ASP B N 1
ATOM 4167 C CA . ASP B 1 244 ? 14.641 13.867 -4.32 1 98 244 ASP B CA 1
ATOM 4168 C C . ASP B 1 244 ? 14.18 12.57 -3.658 1 98 244 ASP B C 1
ATOM 4170 O O . ASP B 1 244 ? 13.648 11.688 -4.328 1 98 244 ASP B O 1
ATOM 4174 N N . TYR B 1 245 ? 14.328 12.531 -2.363 1 97.88 245 TYR B N 1
ATOM 4175 C CA . TYR B 1 245 ? 13.922 11.328 -1.641 1 97.88 245 TYR B CA 1
ATOM 4176 C C . TYR B 1 245 ? 12.406 11.18 -1.631 1 97.88 245 TYR B C 1
ATOM 4178 O O . TYR B 1 245 ? 11.891 10.062 -1.673 1 97.88 245 TYR B O 1
ATOM 4186 N N . LEU B 1 246 ? 11.695 12.258 -1.57 1 98 246 LEU B N 1
ATOM 4187 C CA . LEU B 1 246 ? 10.242 12.188 -1.644 1 98 246 LEU B CA 1
ATOM 4188 C C . LEU B 1 246 ? 9.789 11.688 -3.01 1 98 246 LEU B C 1
ATOM 4190 O O . LEU B 1 246 ? 8.914 10.82 -3.1 1 98 246 LEU B O 1
ATOM 4194 N N . GLY B 1 247 ? 10.398 12.289 -4.047 1 97.06 247 GLY B N 1
ATOM 4195 C CA . GLY B 1 247 ? 10.094 11.797 -5.379 1 97.06 247 GLY B CA 1
ATOM 4196 C C . GLY B 1 247 ? 10.398 10.328 -5.559 1 97.06 247 GLY B C 1
ATOM 4197 O O . GLY B 1 247 ? 9.617 9.594 -6.164 1 97.06 247 GLY B O 1
ATOM 4198 N N . PHE B 1 248 ? 11.523 9.961 -5.012 1 95.94 248 PHE B N 1
ATOM 4199 C CA . PHE B 1 248 ? 11.93 8.562 -5.035 1 95.94 248 PHE B CA 1
ATOM 4200 C C . PHE B 1 248 ? 10.898 7.691 -4.328 1 95.94 248 PHE B C 1
ATOM 4202 O O . PHE B 1 248 ? 10.523 6.629 -4.832 1 95.94 248 PHE B O 1
ATOM 4209 N N . ALA B 1 249 ? 10.438 8.117 -3.203 1 96.94 249 ALA B N 1
ATOM 4210 C CA . ALA B 1 249 ? 9.43 7.387 -2.438 1 96.94 249 ALA B CA 1
ATOM 4211 C C . ALA B 1 249 ? 8.125 7.254 -3.227 1 96.94 249 ALA B C 1
ATOM 4213 O O . ALA B 1 249 ? 7.445 6.23 -3.143 1 96.94 249 ALA B O 1
ATOM 4214 N N . CYS B 1 250 ? 7.781 8.273 -3.988 1 96.56 250 CYS B N 1
ATOM 4215 C CA . CYS B 1 250 ? 6.562 8.266 -4.785 1 96.56 250 CYS B CA 1
ATOM 4216 C C . CYS B 1 250 ? 6.582 7.133 -5.805 1 96.56 250 CYS B C 1
ATOM 4218 O O . CYS B 1 250 ? 5.535 6.59 -6.16 1 96.56 250 CYS B O 1
ATOM 4220 N N . VAL B 1 251 ? 7.73 6.75 -6.277 1 94.62 251 VAL B N 1
ATOM 4221 C CA . VAL B 1 251 ? 7.836 5.633 -7.207 1 94.62 251 VAL B CA 1
ATOM 4222 C C . VAL B 1 251 ? 7.324 4.355 -6.539 1 94.62 251 VAL B C 1
ATOM 4224 O O . VAL B 1 251 ? 6.508 3.635 -7.117 1 94.62 251 VAL B O 1
ATOM 4227 N N . THR B 1 252 ? 7.766 4.156 -5.328 1 94.94 252 THR B N 1
ATOM 4228 C CA . THR B 1 252 ? 7.328 2.988 -4.574 1 94.94 252 THR B CA 1
ATOM 4229 C C . THR B 1 252 ? 5.824 3.027 -4.336 1 94.94 252 THR B C 1
ATOM 4231 O O . THR B 1 252 ? 5.137 2.018 -4.504 1 94.94 252 THR B O 1
ATOM 4234 N N . PHE B 1 253 ? 5.305 4.219 -3.996 1 96.56 253 PHE B N 1
ATOM 4235 C CA . PHE B 1 253 ? 3.871 4.383 -3.799 1 96.56 253 PHE B CA 1
ATOM 4236 C C . PHE B 1 253 ? 3.1 3.957 -5.043 1 96.56 253 PHE B C 1
ATOM 4238 O O . PHE B 1 253 ? 2.127 3.205 -4.949 1 96.56 253 PHE B O 1
ATOM 4245 N N . CYS B 1 254 ? 3.582 4.402 -6.125 1 94.69 254 CYS B N 1
ATOM 4246 C CA . CYS B 1 254 ? 2.895 4.148 -7.387 1 94.69 254 CYS B CA 1
ATOM 4247 C C . CYS B 1 254 ? 2.982 2.676 -7.77 1 94.69 254 CYS B C 1
ATOM 4249 O O . CYS B 1 254 ? 1.999 2.086 -8.219 1 94.69 254 CYS B O 1
ATOM 4251 N N . ARG B 1 255 ? 4.047 2.076 -7.539 1 93.12 255 ARG B N 1
ATOM 4252 C CA . ARG B 1 255 ? 4.223 0.68 -7.926 1 93.12 255 ARG B CA 1
ATOM 4253 C C . ARG B 1 255 ? 3.398 -0.244 -7.035 1 93.12 255 ARG B C 1
ATOM 4255 O O . ARG B 1 255 ? 2.863 -1.25 -7.504 1 93.12 255 ARG B O 1
ATOM 4262 N N . MET B 1 256 ? 3.256 0.127 -5.832 1 94.69 256 MET B N 1
ATOM 4263 C CA . MET B 1 256 ? 2.598 -0.756 -4.871 1 94.69 256 MET B CA 1
ATOM 4264 C C . MET B 1 256 ? 1.092 -0.517 -4.855 1 94.69 256 MET B C 1
ATOM 4266 O O . MET B 1 256 ? 0.313 -1.446 -4.637 1 94.69 256 MET B O 1
ATOM 4270 N N . LEU B 1 257 ? 0.721 0.794 -5.109 1 96 257 LEU B N 1
ATOM 4271 C CA . LEU B 1 257 ? -0.673 1.102 -4.809 1 96 257 LEU B CA 1
ATOM 4272 C C . LEU B 1 257 ? -1.337 1.82 -5.977 1 96 257 LEU B C 1
ATOM 4274 O O . LEU B 1 257 ? -2.557 2.008 -5.984 1 96 257 LEU B O 1
ATOM 4278 N N . ASP B 1 258 ? -0.577 2.287 -6.91 1 94.62 258 ASP B N 1
ATOM 4279 C CA . ASP B 1 258 ? -1.091 2.941 -8.109 1 94.62 258 ASP B CA 1
ATOM 4280 C C . ASP B 1 258 ? -2.105 4.023 -7.754 1 94.62 258 ASP B C 1
ATOM 4282 O O . ASP B 1 258 ? -3.238 4.008 -8.234 1 94.62 258 ASP B O 1
ATOM 4286 N N . PRO B 1 259 ? -1.679 4.973 -6.934 1 96.94 259 PRO B N 1
ATOM 4287 C CA . PRO B 1 259 ? -2.619 6.027 -6.551 1 96.94 259 PRO B CA 1
ATOM 4288 C C . PRO B 1 259 ? -2.943 6.977 -7.703 1 96.94 259 PRO B C 1
ATOM 4290 O O . PRO B 1 259 ? -2.123 7.156 -8.609 1 96.94 259 PRO B O 1
ATOM 4293 N N . GLU B 1 260 ? -4.133 7.555 -7.652 1 97.12 260 GLU B N 1
ATOM 4294 C CA . GLU B 1 260 ? -4.516 8.609 -8.586 1 97.12 260 GLU B CA 1
ATOM 4295 C C . GLU B 1 260 ? -3.826 9.922 -8.25 1 97.12 260 GLU B C 1
ATOM 4297 O O . GLU B 1 260 ? -3.467 10.695 -9.141 1 97.12 260 GLU B O 1
ATOM 4302 N N . ILE B 1 261 ? -3.658 10.125 -6.965 1 97.69 261 ILE B N 1
ATOM 4303 C CA . ILE B 1 261 ? -3.059 11.375 -6.496 1 97.69 261 ILE B CA 1
ATOM 4304 C C . ILE B 1 261 ? -2.271 11.117 -5.215 1 97.69 261 ILE B C 1
ATOM 4306 O O . ILE B 1 261 ? -2.629 10.242 -4.426 1 97.69 261 ILE B O 1
ATOM 4310 N N . ILE B 1 262 ? -1.181 11.773 -5.062 1 98.06 262 ILE B N 1
ATOM 4311 C CA . ILE B 1 262 ? -0.412 11.859 -3.824 1 98.06 262 ILE B CA 1
ATOM 4312 C C . ILE B 1 262 ? -0.49 13.281 -3.266 1 98.06 262 ILE B C 1
ATOM 4314 O O . ILE B 1 262 ? -0.059 14.234 -3.918 1 98.06 262 ILE B O 1
ATOM 4318 N N . VAL B 1 263 ? -1.037 13.367 -2.084 1 98 263 VAL B N 1
ATOM 4319 C CA . VAL B 1 263 ? -1.286 14.664 -1.462 1 98 263 VAL B CA 1
ATOM 4320 C C . VAL B 1 263 ? -0.226 14.938 -0.397 1 98 263 VAL B C 1
ATOM 4322 O O . VAL B 1 263 ? 0.034 14.094 0.462 1 98 263 VAL B O 1
ATOM 4325 N N . LEU B 1 264 ? 0.369 16.094 -0.472 1 97.19 264 LEU B N 1
ATOM 4326 C CA . LEU B 1 264 ? 1.385 16.5 0.493 1 97.19 264 LEU B CA 1
ATOM 4327 C C . LEU B 1 264 ? 0.86 17.609 1.405 1 97.19 264 LEU B C 1
ATOM 4329 O O . LEU B 1 264 ? 0.356 18.625 0.926 1 97.19 264 LEU B O 1
ATOM 4333 N N . SER B 1 265 ? 0.985 17.359 2.684 1 94.19 265 SER B N 1
ATOM 4334 C CA . SER B 1 265 ? 0.589 18.344 3.689 1 94.19 265 SER B CA 1
ATOM 4335 C C . SER B 1 265 ? 1.705 18.578 4.703 1 94.19 265 SER B C 1
ATOM 4337 O O . SER B 1 265 ? 2.801 18.031 4.566 1 94.19 265 SER B O 1
ATOM 4339 N N . GLY B 1 266 ? 1.434 19.562 5.641 1 89 266 GLY B N 1
ATOM 4340 C CA . GLY B 1 266 ? 2.408 19.844 6.68 1 89 266 GLY B CA 1
ATOM 4341 C C . GLY B 1 266 ? 3.234 21.078 6.402 1 89 266 GLY B C 1
ATOM 4342 O O . GLY B 1 266 ? 3.068 21.719 5.363 1 89 266 GLY B O 1
ATOM 4343 N N . GLY B 1 267 ? 4.074 21.406 7.305 1 84.56 267 GLY B N 1
ATOM 4344 C CA . GLY B 1 267 ? 4.809 22.656 7.277 1 84.56 267 GLY B CA 1
ATOM 4345 C C . GLY B 1 267 ? 5.668 22.812 6.039 1 84.56 267 GLY B C 1
ATOM 4346 O O . GLY B 1 267 ? 5.68 23.875 5.418 1 84.56 267 GLY B O 1
ATOM 4347 N N . ILE B 1 268 ? 6.344 21.781 5.602 1 88.12 268 ILE B N 1
ATOM 4348 C CA . ILE B 1 268 ? 7.242 21.844 4.457 1 88.12 268 ILE B CA 1
ATOM 4349 C C . ILE B 1 268 ? 6.434 22.016 3.174 1 88.12 268 ILE B C 1
ATOM 4351 O O . ILE B 1 268 ? 6.859 22.719 2.254 1 88.12 268 ILE B O 1
ATOM 4355 N N . ALA B 1 269 ? 5.301 21.469 3.133 1 88.69 269 ALA B N 1
ATOM 4356 C CA . ALA B 1 269 ? 4.457 21.531 1.942 1 88.69 269 ALA B CA 1
ATOM 4357 C C . ALA B 1 269 ? 3.92 22.953 1.734 1 88.69 269 ALA B C 1
ATOM 4359 O O . ALA B 1 269 ? 3.467 23.297 0.64 1 88.69 269 ALA B O 1
ATOM 4360 N N . GLU B 1 270 ? 3.994 23.719 2.744 1 87.06 270 GLU B N 1
ATOM 4361 C CA . GLU B 1 270 ? 3.496 25.094 2.658 1 87.06 270 GLU B CA 1
ATOM 4362 C C . GLU B 1 270 ? 4.379 25.938 1.747 1 87.06 270 GLU B C 1
ATOM 4364 O O . GLU B 1 270 ? 3.979 27.031 1.327 1 87.06 270 GLU B O 1
ATOM 4369 N N . ALA B 1 271 ? 5.574 25.438 1.453 1 86.19 271 ALA B N 1
ATOM 4370 C CA . ALA B 1 271 ? 6.418 26.078 0.455 1 86.19 271 ALA B CA 1
ATOM 4371 C C . ALA B 1 271 ? 5.73 26.109 -0.908 1 86.19 271 ALA B C 1
ATOM 4373 O O . ALA B 1 271 ? 6.133 26.875 -1.793 1 86.19 271 ALA B O 1
ATOM 4374 N N . GLY B 1 272 ? 4.793 25.234 -1.104 1 89.5 272 GLY B N 1
ATOM 4375 C CA . GLY B 1 272 ? 3.889 25.328 -2.24 1 89.5 272 GLY B CA 1
ATOM 4376 C C . GLY B 1 272 ? 4.461 24.734 -3.512 1 89.5 272 GLY B C 1
ATOM 4377 O O . GLY B 1 272 ? 5.164 23.719 -3.469 1 89.5 272 GLY B O 1
ATOM 4378 N N . GLU B 1 273 ? 4.066 25.344 -4.586 1 93 273 GLU B N 1
ATOM 4379 C CA . GLU B 1 273 ? 4.332 24.781 -5.906 1 93 273 GLU B CA 1
ATOM 4380 C C . GLU B 1 273 ? 5.832 24.672 -6.168 1 93 273 GLU B C 1
ATOM 4382 O O . GLU B 1 273 ? 6.285 23.734 -6.832 1 93 273 GLU B O 1
ATOM 4387 N N . THR B 1 274 ? 6.605 25.484 -5.559 1 92.5 274 THR B N 1
ATOM 4388 C CA . THR B 1 274 ? 8.047 25.453 -5.781 1 92.5 274 THR B CA 1
ATOM 4389 C C . THR B 1 274 ? 8.656 24.156 -5.25 1 92.5 274 THR B C 1
ATOM 4391 O O . THR B 1 274 ? 9.539 23.578 -5.875 1 92.5 274 THR B O 1
ATOM 4394 N N . TYR B 1 275 ? 8.227 23.797 -4.156 1 95.88 275 TYR B N 1
ATOM 4395 C CA . TYR B 1 275 ? 8.727 22.562 -3.572 1 95.88 275 TYR B CA 1
ATOM 4396 C C . TYR B 1 275 ? 8.094 21.344 -4.234 1 95.88 275 TYR B C 1
ATOM 4398 O O . TYR B 1 275 ? 8.773 20.375 -4.543 1 95.88 275 TYR B O 1
ATOM 4406 N N . ILE B 1 276 ? 6.801 21.406 -4.527 1 97.5 276 ILE B N 1
ATOM 4407 C CA . ILE B 1 276 ? 6.062 20.281 -5.109 1 97.5 276 ILE B CA 1
ATOM 4408 C C . ILE B 1 276 ? 6.617 19.969 -6.5 1 97.5 276 ILE B C 1
ATOM 4410 O O . ILE B 1 276 ? 6.734 18.797 -6.875 1 97.5 276 ILE B O 1
ATOM 4414 N N . GLU B 1 277 ? 6.961 20.953 -7.207 1 97.56 277 GLU B N 1
ATOM 4415 C CA . GLU B 1 277 ? 7.543 20.766 -8.531 1 97.56 277 GLU B CA 1
ATOM 4416 C C . GLU B 1 277 ? 8.867 20 -8.453 1 97.56 277 GLU B C 1
ATOM 4418 O O . GLU B 1 277 ? 9.188 19.203 -9.336 1 97.56 277 GLU B O 1
ATOM 4423 N N . LYS B 1 278 ? 9.664 20.344 -7.449 1 97.81 278 LYS B N 1
ATOM 4424 C CA . LYS B 1 278 ? 10.914 19.609 -7.254 1 97.81 278 LYS B CA 1
ATOM 4425 C C . LYS B 1 278 ? 10.648 18.125 -7.008 1 97.81 278 LYS B C 1
ATOM 4427 O O . LYS B 1 278 ? 11.398 17.266 -7.477 1 97.81 278 LYS B O 1
ATOM 4432 N N . ILE B 1 279 ? 9.617 17.828 -6.289 1 97.94 279 ILE B N 1
ATOM 4433 C CA . ILE B 1 279 ? 9.25 16.438 -6 1 97.94 279 ILE B CA 1
ATOM 4434 C C . ILE B 1 279 ? 8.789 15.758 -7.285 1 97.94 279 ILE B C 1
ATOM 4436 O O . ILE B 1 279 ? 9.18 14.617 -7.559 1 97.94 279 ILE B O 1
ATOM 4440 N N . ARG B 1 280 ? 7.98 16.438 -8.102 1 97.44 280 ARG B N 1
ATOM 4441 C CA . ARG B 1 280 ? 7.52 15.898 -9.375 1 97.44 280 ARG B CA 1
ATOM 4442 C C . ARG B 1 280 ? 8.695 15.578 -10.297 1 97.44 280 ARG B C 1
ATOM 4444 O O . ARG B 1 280 ? 8.711 14.539 -10.961 1 97.44 280 ARG B O 1
ATOM 4451 N N . ARG B 1 281 ? 9.617 16.484 -10.297 1 96.75 281 ARG B N 1
ATOM 4452 C CA . ARG B 1 281 ? 10.797 16.281 -11.125 1 96.75 281 ARG B CA 1
ATOM 4453 C C . ARG B 1 281 ? 11.586 15.062 -10.648 1 96.75 281 ARG B C 1
ATOM 4455 O O . ARG B 1 281 ? 12.078 14.281 -11.469 1 96.75 281 ARG B O 1
ATOM 4462 N N . ALA B 1 282 ? 11.727 15 -9.367 1 96.25 282 ALA B N 1
ATOM 4463 C CA . ALA B 1 282 ? 12.422 13.844 -8.797 1 96.25 282 ALA B CA 1
ATOM 4464 C C . ALA B 1 282 ? 11.68 12.547 -9.133 1 96.25 282 ALA B C 1
ATOM 4466 O O . ALA B 1 282 ? 12.305 11.555 -9.5 1 96.25 282 ALA B O 1
ATOM 4467 N N . TYR B 1 283 ? 10.375 12.547 -9.023 1 95.19 283 TYR B N 1
ATOM 4468 C CA . TYR B 1 283 ? 9.578 11.383 -9.398 1 95.19 283 TYR B CA 1
ATOM 4469 C C . TYR B 1 283 ? 9.812 11 -10.852 1 95.19 283 TYR B C 1
ATOM 4471 O O . TYR B 1 283 ? 10.047 9.828 -11.156 1 95.19 283 TYR B O 1
ATOM 4479 N N . ALA B 1 284 ? 9.766 11.953 -11.703 1 93.06 284 ALA B N 1
ATOM 4480 C CA . ALA B 1 284 ? 9.969 11.727 -13.133 1 93.06 284 ALA B CA 1
ATOM 4481 C C . ALA B 1 284 ? 11.352 11.141 -13.398 1 93.06 284 ALA B C 1
ATOM 4483 O O . ALA B 1 284 ? 11.516 10.305 -14.289 1 93.06 284 ALA B O 1
ATOM 4484 N N . LYS B 1 285 ? 12.281 11.562 -12.641 1 90.88 285 LYS B N 1
ATOM 4485 C CA . LYS B 1 285 ? 13.664 11.102 -12.781 1 90.88 285 LYS B CA 1
ATOM 4486 C C . LYS B 1 285 ? 13.789 9.625 -12.422 1 90.88 285 LYS B C 1
ATOM 4488 O O . LYS B 1 285 ? 14.539 8.891 -13.062 1 90.88 285 LYS B O 1
ATOM 4493 N N . HIS B 1 286 ? 13.055 9.211 -11.43 1 89.5 286 HIS B N 1
ATOM 4494 C CA . HIS B 1 286 ? 13.281 7.887 -10.867 1 89.5 286 HIS B CA 1
ATOM 4495 C C . HIS B 1 286 ? 12.266 6.879 -11.398 1 89.5 286 HIS B C 1
ATOM 4497 O O . HIS B 1 286 ? 12.477 5.668 -11.312 1 89.5 286 HIS B O 1
ATOM 4503 N N . THR B 1 287 ? 11.164 7.383 -11.938 1 86.06 287 THR B N 1
ATOM 4504 C CA . THR B 1 287 ? 10.07 6.496 -12.297 1 86.06 287 THR B CA 1
ATOM 4505 C C . THR B 1 287 ? 10.375 5.754 -13.594 1 86.06 287 THR B C 1
ATOM 4507 O O . THR B 1 287 ? 11.336 6.086 -14.289 1 86.06 287 THR B O 1
ATOM 4510 N N . TRP B 1 288 ? 9.461 4.746 -13.805 1 79.06 288 TRP B N 1
ATOM 4511 C CA . TRP B 1 288 ? 9.492 3.936 -15.016 1 79.06 288 TRP B CA 1
ATOM 4512 C C . TRP B 1 288 ? 9.102 4.766 -16.234 1 79.06 288 TRP B C 1
ATOM 4514 O O . TRP B 1 288 ? 8.125 5.516 -16.203 1 79.06 288 TRP B O 1
ATOM 4524 N N . ILE B 1 289 ? 9.875 4.543 -17.234 1 72.38 289 ILE B N 1
ATOM 4525 C CA . ILE B 1 289 ? 9.617 5.344 -18.438 1 72.38 289 ILE B CA 1
ATOM 4526 C C . ILE B 1 289 ? 8.734 4.559 -19.391 1 72.38 289 ILE B C 1
ATOM 4528 O O . ILE B 1 289 ? 7.965 5.148 -20.156 1 72.38 289 ILE B O 1
ATOM 4532 N N . LYS B 1 290 ? 8.789 3.275 -19.281 1 70.75 290 LYS B N 1
ATOM 4533 C CA . LYS B 1 290 ? 8.047 2.441 -20.219 1 70.75 290 LYS B CA 1
ATOM 4534 C C . LYS B 1 290 ? 6.559 2.445 -19.906 1 70.75 290 LYS B C 1
ATOM 4536 O O . LYS B 1 290 ? 5.723 2.494 -20.812 1 70.75 290 LYS B O 1
ATOM 4541 N N . PHE B 1 291 ? 6.152 2.424 -18.656 1 71.44 291 PHE B N 1
ATOM 4542 C CA . PHE B 1 291 ? 4.766 2.432 -18.219 1 71.44 291 PHE B CA 1
ATOM 4543 C C . PHE B 1 291 ? 4.594 3.336 -17 1 71.44 291 PHE B C 1
ATOM 4545 O O . PHE B 1 291 ? 4.418 2.852 -15.883 1 71.44 291 PHE B O 1
ATOM 4552 N N . PRO B 1 292 ? 4.613 4.613 -17.344 1 67.94 292 PRO B N 1
ATOM 4553 C CA . PRO B 1 292 ? 4.531 5.523 -16.203 1 67.94 292 PRO B CA 1
ATOM 4554 C C . PRO B 1 292 ? 3.133 5.586 -15.586 1 67.94 292 PRO B C 1
ATOM 4556 O O . PRO B 1 292 ? 2.139 5.461 -16.312 1 67.94 292 PRO B O 1
ATOM 4559 N N . ASN B 1 293 ? 3.076 5.566 -14.266 1 76.62 293 ASN B N 1
ATOM 4560 C CA . ASN B 1 293 ? 1.826 5.848 -13.57 1 76.62 293 ASN B CA 1
ATOM 4561 C C . ASN B 1 293 ? 1.449 7.324 -13.672 1 76.62 293 ASN B C 1
ATOM 4563 O O . ASN B 1 293 ? 2.25 8.195 -13.328 1 76.62 293 ASN B O 1
ATOM 4567 N N . PRO B 1 294 ? 0.255 7.551 -14.203 1 85.31 294 PRO B N 1
ATOM 4568 C CA . PRO B 1 294 ? -0.17 8.945 -14.312 1 85.31 294 PRO B CA 1
ATOM 4569 C C . PRO B 1 294 ? -0.596 9.539 -12.969 1 85.31 294 PRO B C 1
ATOM 4571 O O . PRO B 1 294 ? -1.688 10.102 -12.859 1 85.31 294 PRO B O 1
ATOM 4574 N N . VAL B 1 295 ? 0.224 9.523 -11.938 1 94 295 VAL B N 1
ATOM 4575 C CA . VAL B 1 295 ? -0.13 10 -10.602 1 94 295 VAL B CA 1
ATOM 4576 C C . VAL B 1 295 ? -0.006 11.516 -10.547 1 94 295 VAL B C 1
ATOM 4578 O O . VAL B 1 295 ? 0.922 12.094 -11.125 1 94 295 VAL B O 1
ATOM 4581 N N . ARG B 1 296 ? -0.973 12.195 -9.969 1 96.5 296 ARG B N 1
ATOM 4582 C CA . ARG B 1 296 ? -0.844 13.609 -9.625 1 96.5 296 ARG B CA 1
ATOM 4583 C C . ARG B 1 296 ? -0.201 13.789 -8.258 1 96.5 296 ARG B C 1
ATOM 4585 O O . ARG B 1 296 ? -0.518 13.055 -7.316 1 96.5 296 ARG B O 1
ATOM 4592 N N . ILE B 1 297 ? 0.777 14.664 -8.18 1 97.75 297 ILE B N 1
ATOM 4593 C CA . ILE B 1 297 ? 1.396 15.039 -6.914 1 97.75 297 ILE B CA 1
ATOM 4594 C C . ILE B 1 297 ? 1.052 16.484 -6.578 1 97.75 297 ILE B C 1
ATOM 4596 O O . ILE B 1 297 ? 1.472 17.406 -7.281 1 97.75 297 ILE B O 1
ATOM 4600 N N . GLU B 1 298 ? 0.266 16.656 -5.492 1 97.69 298 GLU B N 1
ATOM 4601 C CA . GLU B 1 298 ? -0.295 17.984 -5.223 1 97.69 298 GLU B CA 1
ATOM 4602 C C . GLU B 1 298 ? -0.246 18.312 -3.734 1 97.69 298 GLU B C 1
ATOM 4604 O O . GLU B 1 298 ? -0.166 17.406 -2.896 1 97.69 298 GLU B O 1
ATOM 4609 N N . LYS B 1 299 ? -0.295 19.609 -3.457 1 96.94 299 LYS B N 1
ATOM 4610 C CA . LYS B 1 299 ? -0.394 20.078 -2.08 1 96.94 299 LYS B CA 1
ATOM 4611 C C . LYS B 1 299 ? -1.814 19.922 -1.545 1 96.94 299 LYS B C 1
ATOM 4613 O O . LYS B 1 299 ? -2.785 20.125 -2.275 1 96.94 299 LYS B O 1
ATOM 4618 N N . ALA B 1 300 ? -1.897 19.562 -0.282 1 96.19 300 ALA B N 1
ATOM 4619 C CA . ALA B 1 300 ? -3.195 19.516 0.387 1 96.19 300 ALA B CA 1
ATOM 4620 C C . ALA B 1 300 ? -3.891 20.875 0.327 1 96.19 300 ALA B C 1
ATOM 4622 O O . ALA B 1 300 ? -3.23 21.906 0.332 1 96.19 300 ALA B O 1
ATOM 4623 N N . SER B 1 301 ? -5.285 20.844 0.306 1 95.25 301 SER B N 1
ATOM 4624 C CA . SER B 1 301 ? -5.988 22.109 0.148 1 95.25 301 SER B CA 1
ATOM 4625 C C . SER B 1 301 ? -7.152 22.219 1.13 1 95.25 301 SER B C 1
ATOM 4627 O O . SER B 1 301 ? -7.855 23.234 1.151 1 95.25 301 SER B O 1
ATOM 4629 N N . ALA B 1 302 ? -7.367 21.156 1.932 1 92.12 302 ALA B N 1
ATOM 4630 C CA . ALA B 1 302 ? -8.453 21.234 2.904 1 92.12 302 ALA B CA 1
ATOM 4631 C C . ALA B 1 302 ? -8.211 22.375 3.902 1 92.12 302 ALA B C 1
ATOM 4633 O O . ALA B 1 302 ? -9.156 22.906 4.488 1 92.12 302 ALA B O 1
ATOM 4634 N N . GLY B 1 303 ? -6.93 22.688 4.172 1 82.69 303 GLY B N 1
ATOM 4635 C CA . GLY B 1 303 ? -6.602 23.938 4.816 1 82.69 303 GLY B CA 1
ATOM 4636 C C . GLY B 1 303 ? -6.586 23.859 6.332 1 82.69 303 GLY B C 1
ATOM 4637 O O . GLY B 1 303 ? -6.43 22.766 6.891 1 82.69 303 GLY B O 1
ATOM 4638 N N . TYR B 1 304 ? -6.719 25 6.977 1 81.19 304 TYR B N 1
ATOM 4639 C CA . TYR B 1 304 ? -6.609 25.219 8.414 1 81.19 304 TYR B CA 1
ATOM 4640 C C . TYR B 1 304 ? -7.672 24.422 9.172 1 81.19 304 TYR B C 1
ATOM 4642 O O . TYR B 1 304 ? -7.434 23.969 10.289 1 81.19 304 TYR B O 1
ATOM 4650 N N . ASP B 1 305 ? -8.789 24.172 8.523 1 92.19 305 ASP B N 1
ATOM 4651 C CA . ASP B 1 305 ? -9.93 23.562 9.188 1 92.19 305 ASP B CA 1
ATOM 4652 C C . ASP B 1 305 ? -9.992 22.062 8.906 1 92.19 305 ASP B C 1
ATOM 4654 O O . ASP B 1 305 ? -11.016 21.422 9.141 1 92.19 305 ASP B O 1
ATOM 4658 N N . SER B 1 306 ? -8.883 21.484 8.43 1 93.88 306 SER B N 1
ATOM 4659 C CA . SER B 1 306 ? -8.883 20.094 8.008 1 93.88 306 SER B CA 1
ATOM 4660 C C . SER B 1 306 ? -9.25 19.156 9.164 1 93.88 306 SER B C 1
ATOM 4662 O O . SER B 1 306 ? -9.938 18.156 8.969 1 93.88 306 SER B O 1
ATOM 4664 N N . GLY B 1 307 ? -8.789 19.5 10.328 1 94.75 307 GLY B N 1
ATOM 4665 C CA . GLY B 1 307 ? -9.117 18.672 11.477 1 94.75 307 GLY B CA 1
ATOM 4666 C C . GLY B 1 307 ? -10.609 18.656 11.781 1 94.75 307 GLY B C 1
ATOM 4667 O O . GLY B 1 307 ? -11.18 17.594 12.023 1 94.75 307 GLY B O 1
ATOM 4668 N N . ILE B 1 308 ? -11.258 19.812 11.766 1 97.12 308 ILE B N 1
ATOM 4669 C CA . ILE B 1 308 ? -12.688 19.953 12.016 1 97.12 308 ILE B CA 1
ATOM 4670 C C . ILE B 1 308 ? -13.477 19.219 10.93 1 97.12 308 ILE B C 1
ATOM 4672 O O . ILE B 1 308 ? -14.352 18.406 11.234 1 97.12 308 ILE B O 1
ATOM 4676 N N . ILE B 1 309 ? -13.125 19.5 9.766 1 97.44 309 ILE B N 1
ATOM 4677 C CA . ILE B 1 309 ? -13.82 18.938 8.609 1 97.44 309 ILE B CA 1
ATOM 4678 C C . ILE B 1 309 ? -13.648 17.422 8.602 1 97.44 309 ILE B C 1
ATOM 4680 O O . ILE B 1 309 ? -14.609 16.672 8.391 1 97.44 309 ILE B O 1
ATOM 4684 N N . GLY B 1 310 ? -12.453 16.969 8.852 1 96.81 310 GLY B N 1
ATOM 4685 C CA . GLY B 1 310 ? -12.156 15.555 8.875 1 96.81 310 GLY B CA 1
ATOM 4686 C C . GLY B 1 310 ? -12.906 14.805 9.961 1 96.81 310 GLY B C 1
ATOM 4687 O O . GLY B 1 310 ? -13.352 13.672 9.742 1 96.81 310 GLY B O 1
ATOM 4688 N N . ALA B 1 311 ? -13.008 15.414 11.07 1 96.5 311 ALA B N 1
ATOM 4689 C CA . ALA B 1 311 ? -13.766 14.805 12.164 1 96.5 311 ALA B CA 1
ATOM 4690 C C . ALA B 1 311 ? -15.227 14.586 11.766 1 96.5 311 ALA B C 1
ATOM 4692 O O . ALA B 1 311 ? -15.82 13.562 12.109 1 96.5 311 ALA B O 1
ATOM 4693 N N . VAL B 1 312 ? -15.75 15.492 11.055 1 96.44 312 VAL B N 1
ATOM 4694 C CA . VAL B 1 312 ? -17.125 15.375 10.586 1 96.44 312 VAL B CA 1
ATOM 4695 C C . VAL B 1 312 ? -17.219 14.305 9.508 1 96.44 312 VAL B C 1
ATOM 4697 O O . VAL B 1 312 ? -18.172 13.531 9.461 1 96.44 312 VAL B O 1
ATOM 4700 N N . ALA B 1 313 ? -16.219 14.273 8.703 1 94.75 313 ALA B N 1
ATOM 4701 C CA . ALA B 1 313 ? -16.219 13.312 7.605 1 94.75 313 ALA B CA 1
ATOM 4702 C C . ALA B 1 313 ? -16.312 11.883 8.133 1 94.75 313 ALA B C 1
ATOM 4704 O O . ALA B 1 313 ? -16.984 11.039 7.535 1 94.75 313 ALA B O 1
ATOM 4705 N N . VAL B 1 314 ? -15.734 11.641 9.164 1 89.81 314 VAL B N 1
ATOM 4706 C CA . VAL B 1 314 ? -15.742 10.305 9.75 1 89.81 314 VAL B CA 1
ATOM 4707 C C . VAL B 1 314 ? -17.172 9.93 10.164 1 89.81 314 VAL B C 1
ATOM 4709 O O . VAL B 1 314 ? -17.594 8.789 9.992 1 89.81 314 VAL B O 1
ATOM 4712 N N . CYS B 1 315 ? -17.875 10.875 10.664 1 86.69 315 CYS B N 1
ATOM 4713 C CA . CYS B 1 315 ? -19.25 10.664 11.086 1 86.69 315 CYS B CA 1
ATOM 4714 C C . CYS B 1 315 ? -20.141 10.359 9.891 1 86.69 315 CYS B C 1
ATOM 4716 O O . CYS B 1 315 ? -21.016 9.492 9.969 1 86.69 315 CYS B O 1
ATOM 4718 N N . LYS B 1 316 ? -19.859 11.07 8.938 1 86.44 316 LYS B N 1
ATOM 4719 C CA . LYS B 1 316 ? -20.672 10.906 7.734 1 86.44 316 LYS B CA 1
ATOM 4720 C C . LYS B 1 316 ? -20.484 9.516 7.137 1 86.44 316 LYS B C 1
ATOM 4722 O O . LYS B 1 316 ? -21.469 8.891 6.699 1 86.44 316 LYS B O 1
ATOM 4727 N N . ASN B 1 317 ? -19.312 9.023 7.121 1 79.75 317 ASN B N 1
ATOM 4728 C CA . ASN B 1 317 ? -19 7.727 6.523 1 79.75 317 ASN B CA 1
ATOM 4729 C C . ASN B 1 317 ? -19.562 6.574 7.352 1 79.75 317 ASN B C 1
ATOM 4731 O O . ASN B 1 317 ? -20 5.562 6.797 1 79.75 317 ASN B O 1
ATOM 4735 N N . GLN B 1 318 ? -19.422 6.703 8.609 1 73.12 318 GLN B N 1
ATOM 4736 C CA . GLN B 1 318 ? -19.938 5.652 9.484 1 73.12 318 GLN B CA 1
ATOM 4737 C C . GLN B 1 318 ? -21.453 5.543 9.367 1 73.12 318 GLN B C 1
ATOM 4739 O O . GLN B 1 318 ? -22.016 4.445 9.469 1 73.12 318 GLN B O 1
ATOM 4744 N N . ARG B 1 319 ? -21.984 6.641 9.148 1 62.38 319 ARG B N 1
ATOM 4745 C CA . ARG B 1 319 ? -23.438 6.641 9.047 1 62.38 319 ARG B CA 1
ATOM 4746 C C . ARG B 1 319 ? -23.891 6.07 7.711 1 62.38 319 ARG B C 1
ATOM 4748 O O . ARG B 1 319 ? -24.969 5.465 7.617 1 62.38 319 ARG B O 1
ATOM 4755 N N . LYS B 1 320 ? -23.125 6.188 6.719 1 54.03 320 LYS B N 1
ATOM 4756 C CA . LYS B 1 320 ? -23.469 5.594 5.434 1 54.03 320 LYS B CA 1
ATOM 4757 C C . LYS B 1 320 ? -23.375 4.07 5.484 1 54.03 320 LYS B C 1
ATOM 4759 O O . LYS B 1 320 ? -24.125 3.371 4.793 1 54.03 320 LYS B O 1
ATOM 4764 N N . GLY B 1 321 ? -22.484 3.484 6.164 1 46.94 321 GLY B N 1
ATOM 4765 C CA . GLY B 1 321 ? -22.359 2.043 6.297 1 46.94 321 GLY B CA 1
ATOM 4766 C C . GLY B 1 321 ? -23.422 1.428 7.184 1 46.94 321 GLY B C 1
ATOM 4767 O O . GLY B 1 321 ? -23.594 0.206 7.219 1 46.94 321 GLY B O 1
ATOM 4768 N N . GLN B 1 322 ? -24.109 2.191 8.039 1 40.66 322 GLN B N 1
ATOM 4769 C CA . GLN B 1 322 ? -25.25 1.693 8.82 1 40.66 322 GLN B CA 1
ATOM 4770 C C . GLN B 1 322 ? -26.547 1.824 8.039 1 40.66 322 GLN B C 1
ATOM 4772 O O . GLN B 1 322 ? -26.734 2.783 7.289 1 40.66 322 GLN B O 1
#

pLDDT: mean 92.16, std 8.59, range [33.25, 98.31]

Radius of gyration: 27.53 Å; Cα contacts (8 Å, |Δi|>4): 1428; chains: 2; bounding box: 72×71×70 Å

Sequence (644 aa):
MTAAVMFAGVDIGATGVKVGVVTSEGAVVAREQENYHPEKHEPQDVVDLAISVLHKVLETTQLGFGDLEAVGVGCPGVLEAGGVIHAAANFPSWLDAPLQQLFTDTLGRPVTVCNDADAAILAEQWVGTAKGGIKDFIMLTLGTGVGFGVVANGELVRGGSNAIEGGHMIVERNGRPCGCSQRGCLEAYSSAGALMSQVQEHLRAGRDSSLSKYSEANINAEFVFKHAAQGDELCKYLIEEAADYLGFACVTFCRMLDPEIIVLSGGIAEAGETYIEKIRRAYAKHTWIKFPNPVRIEKASAGYDSGIIGAVAVCKNQRKGQMTAAVMFAGVDIGATGVKVGVVTSEGAVVAREQENYHPEKHEPQDVVDLAISVLHKVLETTQLGFGDLEAVGVGCPGVLEAGGVIHAAANFPSWLDAPLQQLFTDTLGRPVTVCNDADAAILAEQWVGTAKGGIKDFIMLTLGTGVGFGVVANGELVRGGSNAIEGGHMIVERNGRPCGCSQRGCLEAYSSAGALMSQVQEHLRAGRDSSLSKYSEANINAEFVFKHAAQGDELCKYLIEEAADYLGFACVTFCRMLDPEIIVLSGGIAEAGETYIEKIRRAYAKHTWIKFPNPVRIEKASAGYDSGIIGAVAVCKNQRKGQ